Protein AF-A0A0F8XVC7-F1 (afdb_monomer)

Nearest PDB structures (foldseek):
  2g25-assembly1_B  TM=9.847E-01  e=1.129E-49  Escherichia coli
  3lpl-assembly1_B  TM=9.772E-01  e=2.187E-43  Escherichia coli O157:H7
  4qoy-assembly1_B  TM=9.585E-01  e=5.449E-44  Escherichia coli O157:H7 str. TW14359
  4qoy-assembly2_D  TM=9.574E-01  e=3.096E-43  Escherichia coli O157:H7 str. TW14359
  3lq4-assembly1_B  TM=9.776E-01  e=4.707E-42  Escherichia coli O157:H7

Solvent-accessible surface area (backbone atoms only — not comparable to full-atom values): 21707 Å² total; per-residue (Å²): 133,89,49,71,68,54,60,39,52,49,53,61,63,48,20,59,56,35,44,54,73,56,29,47,74,39,76,71,49,29,61,76,48,65,92,51,53,42,68,60,56,53,66,63,74,51,54,54,77,33,69,68,55,46,50,54,51,53,55,52,52,75,70,57,75,100,59,90,78,87,82,88,69,49,69,60,58,47,69,68,38,51,94,75,26,26,41,51,92,65,72,90,79,66,89,69,81,54,66,66,47,51,46,52,32,31,61,73,70,64,49,98,66,54,82,86,50,49,82,70,65,69,87,84,81,75,53,72,68,57,48,48,53,54,50,52,55,29,53,77,69,76,42,82,77,92,76,83,47,86,70,53,69,64,58,65,72,79,60,73,74,79,43,49,82,39,36,37,48,48,63,94,46,59,50,21,38,32,57,41,47,46,53,53,52,52,50,46,52,68,35,91,76,42,17,89,32,47,32,46,31,34,41,55,67,39,66,85,53,60,44,42,73,45,23,67,76,47,20,29,48,27,87,82,38,65,86,68,83,55,95,46,62,91,45,99,63,28,75,40,47,23,65,79,21,47,29,44,72,54,34,96,27,59,63,58,40,48,51,54,39,42,52,34,14,29,20,24,40,80,70,53,47,58,30,44,20,39,38,42,44,58,25,45,58,36,51,79,70,37,36,71,57,54,50,51,28,54,77,63,42,23,26,38,37,42,33,21,30,50,23,38,49,74,64,34,69,87,69,40,90,88,42,33,23,78,54,50,67,65,55,43,69,72,39,93,43,47,50,74,47,79,55,80,39,34,28,49,50,49,51,51,52,47,50,49,48,42,40,36,38,59,71,58,43,67,32,27,37,36,37,43,21,36,72,60,64,42,69,32,66,55,56,64,90,90,115

Foldseek 3Di:
DDDPVNVLVLFLDFLVCCLCVPQVPDPVSNVVCVVPDSNRSRPDAFLLPPPVSVVVQVVVQVVDPDDHDDDDGDHWVCPQLPPVATSHDDDPPPPDDDLVSLVSSCVVVVPPDDSVCSVVVDDDDDDPVVVVVVQVVQVVVPHDPPDWALDAAFFDDDDLVLLVVQQAWPPPWWDWLLRLVLVLLVSQLPDPGRNQQEAEEEAADCVLSVNLQVQVPQNEADCVWDPDQFPCNVPPSTGGYDNRHRYYYNYNCVQVSLVVQLCQQLCCIVVSRHHEYEYEDQLLCPCVVNVVSVLVSLVSLGQYEYENEQEAQPQVPPPDDSRRDDCSVVSQVVRPQEAEDEDGGSSVSSVVVSVSSCVCRVVNHSHYYYYYIGRDIDIHHRNDPPD

Secondary structure (DSSP, 8-state):
---HHHHHHHHHS-HHHHHHHTGGGSHHHHHTTTTS-HHHHHTPPPGGG-HHHHHHHHHHHHH--SS---------TTTT-GGGTTTS---TT-----HHHHHHHHHHHT----TTTGGG-PPPPPPHHHHHHHHHHHHHTTS-SS------PPP-PPPGGGGHHHHS--TT-EE-HHHHHHHHHHHHHH-TTTTTTEEEEESS-TTTTTTHHHHHHH-EE-TT---S--TTTTSTT---EETT--BEE--S-HHHHHHHHHHHHHHHHHTS---EEEEEEEGGGSHHHHHHHHHHHHHTT--SEEEEES-STTTSTTT-TTT--S-HHHHHTTSTTEEEE---SHHHHHHHHHHHHIIIIIS--S-EEEEE-----EEPPPPPTT-

Organism: NCBI:txid412755

InterPro domains:
  IPR029061 Thiamin diphosphate-binding fold [SSF52518] (1-150)
  IPR029061 Thiamin diphosphate-binding fold [SSF52518] (155-382)
  IPR041621 Pyruvate dehydrogenase E1 component, middle domain [PF17831] (155-381)
  IPR051157 Pyruvate Dehydrogenase/Transketolase [PTHR43825] (41-386)

Sequence (387 aa):
ETVDGDYQTFKSKDGAYIREHFFGKYPETAALVEDWSDEKIWNLRRGGHDIRKVYTTFKRATEVKGQPTCLLVKTVKGYGMGTSGEGQNTSHQQKKMDVEQLRAMRDRFKIPVSDEDLPKAPFVTLNNAQKAYLSDRRKELGGAFPARISESPKLEIPALSAFDGQLKSSGDREISTTMAFVRILTTLLRDKKIGKQVVPIVPDESRTFGMEGLFRSVGIYNPLGQNYTPQDADQMMFYKESADGQVLQEGINEAGAMADWIAAATSYSNHGVPMVPFYIYYSMFGFQRIGDLAWAAGDSRARGFMLGGTAGRTTLNGEGLQHEDGHSHILAGTIPNCISYDPTFSYEVAVIVQHGLQRMFVDQEDVYFYLTLMNENYQHPDMPMGA

Radius of gyration: 29.58 Å; Cα contacts (8 Å, |Δi|>4): 598; chains: 1; bounding box: 77×42×86 Å

Mean predicted aligned error: 5.41 Å

pLDDT: mean 94.25, std 6.87, range [59.59, 98.94]

Structure (mmCIF, N/CA/C/O backbone):
data_AF-A0A0F8XVC7-F1
#
_entry.id   AF-A0A0F8XVC7-F1
#
loop_
_atom_site.group_PDB
_atom_site.id
_atom_site.type_symbol
_atom_site.label_atom_id
_atom_site.label_alt_id
_atom_site.label_comp_id
_atom_site.label_asym_id
_atom_site.label_entity_id
_atom_site.label_seq_id
_atom_site.pdbx_PDB_ins_code
_atom_site.Cartn_x
_atom_site.Cartn_y
_atom_site.Cartn_z
_atom_site.occupancy
_atom_site.B_iso_or_equiv
_atom_site.auth_seq_id
_atom_site.auth_comp_id
_atom_site.auth_asym_id
_atom_site.auth_atom_id
_atom_site.pdbx_PDB_model_num
ATOM 1 N N . GLU A 1 1 ? 35.472 -2.693 -15.818 1.00 93.38 1 GLU A N 1
ATOM 2 C CA . GLU A 1 1 ? 35.942 -1.290 -15.796 1.00 93.38 1 GLU A CA 1
ATOM 3 C C . GLU A 1 1 ? 35.100 -0.351 -16.656 1.00 93.38 1 GLU A C 1
ATOM 5 O O . GLU A 1 1 ? 34.945 0.791 -16.262 1.00 93.38 1 GLU A O 1
ATOM 10 N N . THR A 1 2 ? 34.538 -0.798 -17.786 1.00 97.06 2 THR A N 1
ATOM 11 C CA . THR A 1 2 ? 33.593 -0.002 -18.587 1.00 97.06 2 THR A CA 1
ATOM 12 C C . THR A 1 2 ? 32.403 0.449 -17.744 1.00 97.06 2 THR A C 1
ATOM 14 O O . THR A 1 2 ? 31.740 -0.396 -17.134 1.00 97.06 2 THR A O 1
ATOM 17 N N . VAL A 1 3 ? 32.132 1.753 -17.728 1.00 97.81 3 VAL A N 1
ATOM 18 C CA . VAL A 1 3 ? 31.068 2.359 -16.913 1.00 97.81 3 VAL A CA 1
ATOM 19 C C . VAL A 1 3 ? 29.764 2.511 -17.704 1.00 97.81 3 VAL A C 1
ATOM 21 O O . VAL A 1 3 ? 29.729 2.340 -18.924 1.00 97.81 3 VAL A O 1
ATOM 24 N N . ASP A 1 4 ? 28.663 2.838 -17.023 1.00 96.06 4 ASP A N 1
ATOM 25 C CA . ASP A 1 4 ? 27.345 2.973 -17.661 1.00 96.06 4 ASP A CA 1
ATOM 26 C C . ASP A 1 4 ? 27.322 4.034 -18.769 1.00 96.06 4 ASP A C 1
ATOM 28 O O . ASP A 1 4 ? 26.704 3.809 -19.812 1.00 96.06 4 ASP A O 1
ATOM 32 N N . GLY A 1 5 ? 28.035 5.152 -18.581 1.00 95.25 5 GLY A N 1
ATOM 33 C CA . GLY A 1 5 ? 28.172 6.206 -19.592 1.00 95.25 5 GLY A CA 1
ATOM 34 C C . GLY A 1 5 ? 28.762 5.689 -20.906 1.00 95.25 5 GLY A C 1
ATOM 35 O O . GLY A 1 5 ? 28.218 5.965 -21.977 1.00 95.25 5 GLY A O 1
ATOM 36 N N . ASP A 1 6 ? 29.798 4.852 -20.831 1.00 96.62 6 ASP A N 1
ATOM 37 C CA . ASP A 1 6 ? 30.407 4.224 -22.008 1.00 96.62 6 ASP A CA 1
ATOM 38 C C . ASP A 1 6 ? 29.414 3.284 -22.695 1.00 96.62 6 ASP A C 1
ATOM 40 O O . ASP A 1 6 ? 29.219 3.356 -23.906 1.00 96.62 6 ASP A O 1
ATOM 44 N N . TYR A 1 7 ? 28.703 2.449 -21.927 1.00 95.88 7 TYR A N 1
ATOM 45 C CA . TYR A 1 7 ? 27.687 1.548 -22.481 1.00 95.88 7 TYR A CA 1
ATOM 46 C C . TYR A 1 7 ? 26.537 2.281 -23.177 1.00 95.88 7 TYR A C 1
ATOM 48 O O . TYR A 1 7 ? 25.942 1.715 -24.103 1.00 95.88 7 TYR A O 1
ATOM 56 N N . GLN A 1 8 ? 26.186 3.491 -22.733 1.00 93.69 8 GLN A N 1
ATOM 57 C CA . GLN A 1 8 ? 25.221 4.333 -23.442 1.00 93.69 8 GLN A CA 1
ATOM 58 C C . GLN A 1 8 ? 25.824 4.922 -24.718 1.00 93.69 8 GLN A C 1
ATOM 60 O O . GLN A 1 8 ? 25.187 4.853 -25.769 1.00 93.69 8 GLN A O 1
ATOM 65 N N . THR A 1 9 ? 27.069 5.403 -24.671 1.00 93.69 9 THR A N 1
ATOM 66 C CA . THR A 1 9 ? 27.789 5.886 -25.860 1.00 93.69 9 THR A CA 1
ATOM 67 C C . THR A 1 9 ? 27.885 4.798 -26.923 1.00 93.69 9 THR A C 1
ATOM 69 O O . THR A 1 9 ? 27.472 5.018 -28.055 1.00 93.69 9 THR A O 1
ATOM 72 N N . PHE A 1 10 ? 28.296 3.582 -26.561 1.00 94.62 10 PHE A N 1
ATOM 73 C CA . PHE A 1 10 ? 28.364 2.452 -27.489 1.00 94.62 10 PHE A CA 1
ATOM 74 C C . PHE A 1 10 ? 27.040 2.179 -28.190 1.00 94.62 10 PHE A C 1
ATOM 76 O O . PHE A 1 10 ? 27.036 1.807 -29.357 1.00 94.62 10 PHE A O 1
ATOM 83 N N . LYS A 1 11 ? 25.907 2.391 -27.511 1.00 90.75 11 LYS A N 1
ATOM 84 C CA . LYS A 1 11 ? 24.592 2.131 -28.097 1.00 90.75 11 LYS A CA 1
ATOM 85 C C . LYS A 1 11 ? 24.047 3.285 -28.948 1.00 90.75 11 LYS A C 1
ATOM 87 O O . LYS A 1 11 ? 23.068 3.073 -29.657 1.00 90.75 11 LYS A O 1
ATOM 92 N N . SER A 1 12 ? 24.683 4.456 -28.921 1.00 87.81 12 SER A N 1
ATOM 93 C CA . SER A 1 12 ? 24.352 5.603 -29.780 1.00 87.81 12 SER A CA 1
ATOM 94 C C . SER A 1 12 ? 25.289 5.764 -30.988 1.00 87.81 12 SER A C 1
ATOM 96 O O . SER A 1 12 ? 25.130 6.711 -31.758 1.00 87.81 12 SER A O 1
ATOM 98 N N . LYS A 1 13 ? 26.258 4.854 -31.155 1.00 92.31 13 LYS A N 1
ATOM 99 C CA . LYS A 1 13 ? 27.234 4.827 -32.256 1.00 92.31 13 LYS A CA 1
ATOM 100 C C . LYS A 1 13 ? 26.943 3.658 -33.208 1.00 92.31 13 LYS A C 1
ATOM 102 O O . LYS A 1 13 ? 25.788 3.439 -33.563 1.00 92.31 13 LYS A O 1
ATOM 107 N N . ASP A 1 14 ? 27.970 2.923 -33.619 1.00 93.69 14 ASP A N 1
ATOM 108 C CA . ASP A 1 14 ? 27.906 1.802 -34.552 1.00 93.69 14 ASP A CA 1
ATOM 109 C C . ASP A 1 14 ? 28.847 0.657 -34.122 1.00 93.69 14 ASP A C 1
ATOM 111 O O . ASP A 1 14 ? 29.478 0.694 -33.062 1.00 93.69 14 ASP A O 1
ATOM 115 N N . GLY A 1 15 ? 28.911 -0.404 -34.930 1.00 96.44 15 GLY A N 1
ATOM 116 C CA . GLY A 1 15 ? 29.757 -1.565 -34.655 1.00 96.44 15 GLY A CA 1
ATOM 117 C C . GLY A 1 15 ? 31.259 -1.280 -34.705 1.00 96.44 15 GLY A C 1
ATOM 118 O O . GLY A 1 15 ? 31.995 -1.862 -33.909 1.00 96.44 15 GLY A O 1
ATOM 119 N N . ALA A 1 16 ? 31.704 -0.370 -35.577 1.00 97.75 16 ALA A N 1
ATOM 120 C CA . ALA A 1 16 ? 33.109 0.016 -35.698 1.00 97.75 16 ALA A CA 1
ATOM 121 C C . ALA A 1 16 ? 33.583 0.731 -34.425 1.00 97.75 16 ALA A C 1
ATOM 123 O O . ALA A 1 16 ? 34.613 0.383 -33.850 1.00 97.75 16 ALA A O 1
ATOM 124 N N . TYR A 1 17 ? 32.763 1.648 -33.908 1.00 97.69 17 TYR A N 1
ATOM 125 C CA . TYR A 1 17 ? 33.022 2.332 -32.647 1.00 97.69 17 TYR A CA 1
ATOM 126 C C . TYR A 1 17 ? 33.106 1.347 -31.470 1.00 97.69 17 TYR A C 1
ATOM 128 O O . TYR A 1 17 ? 33.968 1.478 -30.603 1.00 97.69 17 TYR A O 1
ATOM 136 N N . ILE A 1 18 ? 32.238 0.327 -31.433 1.00 97.81 18 ILE A N 1
ATOM 137 C CA . ILE A 1 18 ? 32.303 -0.734 -30.413 1.00 97.81 18 ILE A CA 1
ATOM 138 C C . ILE A 1 18 ? 33.577 -1.570 -30.576 1.00 97.81 18 ILE A C 1
ATOM 140 O O . ILE A 1 18 ? 34.227 -1.896 -29.581 1.00 97.81 18 ILE A O 1
ATOM 144 N N . ARG A 1 19 ? 33.959 -1.922 -31.807 1.00 98.31 19 ARG A N 1
ATOM 145 C CA . ARG A 1 19 ? 35.206 -2.650 -32.065 1.00 98.31 19 ARG A CA 1
ATOM 146 C C . ARG A 1 19 ? 36.398 -1.895 -31.494 1.00 98.31 19 ARG A C 1
ATOM 148 O O . ARG A 1 19 ? 37.163 -2.491 -30.751 1.00 98.31 19 ARG A O 1
ATOM 155 N N . GLU A 1 20 ? 36.533 -0.612 -31.805 1.00 98.06 20 GLU A N 1
ATOM 156 C CA . GLU A 1 20 ? 37.682 0.195 -31.394 1.00 98.06 20 GLU A CA 1
ATOM 157 C C . GLU A 1 20 ? 37.674 0.496 -29.889 1.00 98.06 20 GLU A C 1
ATOM 159 O O . GLU A 1 20 ? 38.653 0.239 -29.192 1.00 98.06 20 GLU A O 1
ATOM 164 N N . HIS A 1 21 ? 36.556 0.996 -29.360 1.00 98.00 21 HIS A N 1
ATOM 165 C CA . HIS A 1 21 ? 36.515 1.576 -28.014 1.00 98.00 21 HIS A CA 1
ATOM 166 C C . HIS A 1 21 ? 36.036 0.616 -26.916 1.00 98.00 21 HIS A C 1
ATOM 168 O O . HIS A 1 21 ? 36.138 0.949 -25.734 1.00 98.00 21 HIS A O 1
ATOM 174 N N . PHE A 1 22 ? 35.522 -0.566 -27.274 1.00 98.25 22 PHE A N 1
ATOM 175 C CA . PHE A 1 22 ? 35.192 -1.621 -26.312 1.00 98.25 22 PHE A CA 1
ATOM 176 C C . PHE A 1 22 ? 36.133 -2.819 -26.448 1.00 98.25 22 PHE A C 1
ATOM 178 O O . PHE A 1 22 ? 36.896 -3.096 -25.525 1.00 98.25 22 PHE A O 1
ATOM 185 N N . PHE A 1 23 ? 36.118 -3.509 -27.593 1.00 98.38 23 PHE A N 1
ATOM 186 C CA . PHE A 1 23 ? 36.965 -4.692 -27.799 1.00 98.38 23 PHE A CA 1
ATOM 187 C C . PHE A 1 23 ? 38.442 -4.329 -27.993 1.00 98.38 23 PHE A C 1
ATOM 189 O O . PHE A 1 23 ? 39.309 -5.043 -27.504 1.00 98.38 23 PHE A O 1
ATOM 196 N N . GLY A 1 24 ? 38.735 -3.196 -28.629 1.00 98.00 24 GLY A N 1
ATOM 197 C CA . GLY A 1 24 ? 40.086 -2.705 -28.906 1.00 98.00 24 GLY A CA 1
ATOM 198 C C . GLY A 1 24 ? 40.848 -2.207 -27.680 1.00 98.00 24 GLY A C 1
ATOM 199 O O . GLY A 1 24 ? 42.024 -1.872 -27.788 1.00 98.00 24 GLY A O 1
ATOM 200 N N . LYS A 1 25 ? 40.214 -2.187 -26.501 1.00 97.56 25 LYS A N 1
ATOM 201 C CA . LYS A 1 25 ? 40.862 -1.771 -25.255 1.00 97.56 25 LYS A CA 1
ATOM 202 C C . LYS A 1 25 ? 41.981 -2.722 -24.815 1.00 97.56 25 LYS A C 1
ATOM 204 O O . LYS A 1 25 ? 42.940 -2.272 -24.193 1.00 97.56 25 LYS A O 1
ATOM 209 N N . TYR A 1 26 ? 41.863 -4.005 -25.157 1.00 98.19 26 TYR A N 1
ATOM 210 C CA . TYR A 1 26 ? 42.865 -5.030 -24.870 1.00 98.19 26 TYR A CA 1
ATOM 211 C C . TYR A 1 26 ? 43.139 -5.883 -26.116 1.00 98.19 26 TYR A C 1
ATOM 213 O O . TYR A 1 26 ? 42.184 -6.220 -26.826 1.00 98.19 26 TYR A O 1
ATOM 221 N N . PRO A 1 27 ? 44.401 -6.278 -26.385 1.00 98.25 27 PRO A N 1
ATOM 222 C CA . PRO A 1 27 ? 44.738 -7.134 -27.524 1.00 98.25 27 PRO A CA 1
ATOM 223 C C . PRO A 1 27 ? 43.931 -8.439 -27.563 1.00 98.25 27 PRO A C 1
ATOM 225 O O . PRO A 1 27 ? 43.485 -8.868 -28.624 1.00 98.25 27 PRO A O 1
ATOM 228 N N . GLU A 1 28 ? 43.687 -9.045 -26.402 1.00 98.31 28 GLU A N 1
ATOM 229 C CA . GLU A 1 28 ? 42.955 -10.302 -26.266 1.00 98.31 28 GLU A CA 1
ATOM 230 C C . GLU A 1 28 ? 41.484 -10.138 -26.655 1.00 98.31 28 GLU A C 1
ATOM 232 O O . GLU A 1 28 ? 40.936 -10.975 -27.369 1.00 98.31 28 GLU A O 1
ATOM 237 N N . THR A 1 29 ? 40.832 -9.052 -26.225 1.00 98.25 29 THR A N 1
ATOM 238 C CA . THR A 1 29 ? 39.430 -8.790 -26.582 1.00 98.25 29 THR A CA 1
ATOM 239 C C . THR A 1 29 ? 39.274 -8.314 -28.020 1.00 98.25 29 THR A C 1
ATOM 241 O O . THR A 1 29 ? 38.243 -8.596 -28.625 1.00 98.25 29 THR A O 1
ATOM 244 N N . ALA A 1 30 ? 40.286 -7.654 -28.588 1.00 98.19 30 ALA A N 1
ATOM 245 C CA . ALA A 1 30 ? 40.311 -7.303 -30.003 1.00 98.19 30 ALA A CA 1
ATOM 246 C C . ALA A 1 30 ? 40.367 -8.566 -30.877 1.00 98.19 30 ALA A C 1
ATOM 248 O O . ALA A 1 30 ? 39.580 -8.695 -31.816 1.00 98.19 30 ALA A O 1
ATOM 249 N N . ALA A 1 31 ? 41.216 -9.533 -30.505 1.00 98.31 31 ALA A N 1
ATOM 250 C CA . ALA A 1 31 ? 41.340 -10.819 -31.192 1.00 98.31 31 ALA A CA 1
ATOM 251 C C . ALA A 1 31 ? 40.034 -11.640 -31.178 1.00 98.31 31 ALA A C 1
ATOM 253 O O . ALA A 1 31 ? 39.743 -12.345 -32.139 1.00 98.31 31 ALA A O 1
ATOM 254 N N . LEU A 1 32 ? 39.195 -11.517 -30.136 1.00 98.19 32 LEU A N 1
ATOM 255 C CA . LEU A 1 32 ? 37.903 -12.226 -30.053 1.00 98.19 32 LEU A CA 1
ATOM 256 C C . LEU A 1 32 ? 36.902 -11.853 -31.159 1.00 98.19 32 LEU A C 1
ATOM 258 O O . LEU A 1 32 ? 35.963 -12.612 -31.404 1.00 98.19 32 LEU A O 1
ATOM 262 N N . VAL A 1 33 ? 37.045 -10.671 -31.763 1.00 97.69 33 VAL A N 1
ATOM 263 C CA . VAL A 1 33 ? 36.127 -10.153 -32.790 1.00 97.69 33 VAL A CA 1
ATOM 264 C C . VAL A 1 33 ? 36.842 -9.795 -34.092 1.00 97.69 33 VAL A C 1
ATOM 266 O O . VAL A 1 33 ? 36.241 -9.155 -34.956 1.00 97.69 33 VAL A O 1
ATOM 269 N N . GLU A 1 34 ? 38.109 -10.182 -34.250 1.00 97.06 34 GLU A N 1
ATOM 270 C CA . GLU A 1 34 ? 38.938 -9.851 -35.417 1.00 97.06 34 GLU A CA 1
ATOM 271 C C . GLU A 1 34 ? 38.288 -10.313 -36.730 1.00 97.06 34 GLU A C 1
ATOM 273 O O . GLU A 1 34 ? 38.226 -9.557 -37.697 1.00 97.06 34 GLU A O 1
ATOM 278 N N . ASP A 1 35 ? 37.702 -11.510 -36.730 1.00 97.25 35 ASP A N 1
ATOM 279 C CA . ASP A 1 35 ? 37.016 -12.128 -37.866 1.00 97.25 35 ASP A CA 1
ATOM 280 C C . ASP A 1 35 ? 35.522 -11.755 -37.970 1.00 97.25 35 ASP A C 1
ATOM 282 O O . ASP A 1 35 ? 34.796 -12.252 -38.836 1.00 97.25 35 ASP A O 1
ATOM 286 N N . TRP A 1 36 ? 35.013 -10.896 -37.082 1.00 98.12 36 TRP A N 1
ATOM 287 C CA . TRP A 1 36 ? 33.615 -10.463 -37.106 1.00 98.12 36 TRP A CA 1
ATOM 288 C C . TRP A 1 36 ? 33.458 -9.223 -37.977 1.00 98.12 36 TRP A C 1
ATOM 290 O O . TRP A 1 36 ? 34.331 -8.365 -38.001 1.00 98.12 36 TRP A O 1
ATOM 300 N N . SER A 1 37 ? 32.312 -9.061 -38.639 1.00 98.19 37 SER A N 1
ATOM 301 C CA . SER A 1 37 ? 31.943 -7.776 -39.240 1.00 98.19 37 SER A CA 1
ATOM 302 C C . SER A 1 37 ? 31.451 -6.790 -38.176 1.00 98.19 37 SER A C 1
ATOM 304 O O . SER A 1 37 ? 30.932 -7.194 -37.131 1.00 98.19 37 SER A O 1
ATOM 306 N N . ASP A 1 38 ? 31.539 -5.490 -38.457 1.00 97.88 38 ASP A N 1
ATOM 307 C CA . ASP A 1 38 ? 30.995 -4.457 -37.563 1.00 97.88 38 ASP A CA 1
ATOM 308 C C . ASP A 1 38 ? 29.481 -4.605 -37.380 1.00 97.88 38 ASP A C 1
ATOM 310 O O . ASP A 1 38 ? 28.962 -4.409 -36.284 1.00 97.88 38 ASP A O 1
ATOM 314 N N . GLU A 1 39 ? 28.762 -5.054 -38.411 1.00 96.44 39 GLU A N 1
ATOM 315 C CA . GLU A 1 39 ? 27.339 -5.383 -38.305 1.00 96.44 39 GLU A CA 1
ATOM 316 C C . GLU A 1 39 ? 27.087 -6.513 -37.292 1.00 96.44 39 GLU A C 1
ATOM 318 O O . GLU A 1 39 ? 26.156 -6.447 -36.484 1.00 96.44 39 GLU A O 1
ATOM 323 N N . LYS A 1 40 ? 27.931 -7.553 -37.287 1.00 97.31 40 LYS A N 1
ATOM 324 C CA . LYS A 1 40 ? 27.829 -8.655 -36.324 1.00 97.31 40 LYS A CA 1
ATOM 325 C C . LYS A 1 40 ? 28.104 -8.170 -34.898 1.00 97.31 40 LYS A C 1
ATOM 327 O O . LYS A 1 40 ? 27.376 -8.562 -33.986 1.00 97.31 40 LYS A O 1
ATOM 332 N N . ILE A 1 41 ? 29.090 -7.289 -34.711 1.00 97.38 41 ILE A N 1
ATOM 333 C CA . ILE A 1 41 ? 29.379 -6.644 -33.419 1.00 97.38 41 ILE A CA 1
ATOM 334 C C . ILE A 1 41 ? 28.196 -5.779 -32.964 1.00 97.38 41 ILE A C 1
ATOM 336 O O . ILE A 1 41 ? 27.741 -5.905 -31.828 1.00 97.38 41 ILE A O 1
ATOM 340 N N . TRP A 1 42 ? 27.645 -4.947 -33.850 1.00 94.56 42 TRP A N 1
ATOM 341 C CA . TRP A 1 42 ? 26.493 -4.087 -33.560 1.00 94.56 42 TRP A CA 1
ATOM 342 C C . TRP A 1 42 ? 25.246 -4.879 -33.140 1.00 94.56 42 TRP A C 1
ATOM 344 O O . TRP A 1 42 ? 24.454 -4.432 -32.305 1.00 94.56 42 TRP A O 1
ATOM 354 N N . ASN A 1 43 ? 25.083 -6.084 -33.689 1.00 92.88 43 ASN A N 1
ATOM 355 C CA . ASN A 1 43 ? 23.969 -6.977 -33.392 1.00 92.88 43 ASN A CA 1
ATOM 356 C C . ASN A 1 43 ? 24.098 -7.737 -32.058 1.00 92.88 43 ASN A C 1
ATOM 358 O O . ASN A 1 43 ? 23.162 -8.458 -31.688 1.00 92.88 43 ASN A O 1
ATOM 362 N N . LEU A 1 44 ? 25.194 -7.568 -31.304 1.00 95.25 44 LEU A N 1
ATOM 363 C CA . LEU A 1 44 ? 25.306 -8.078 -29.936 1.00 95.25 44 LEU A CA 1
ATOM 364 C C . LEU A 1 44 ? 24.206 -7.480 -29.045 1.00 95.25 44 LEU A C 1
ATOM 366 O O . LEU A 1 44 ? 24.019 -6.266 -28.947 1.00 95.25 44 LEU A O 1
ATOM 370 N N . ARG A 1 45 ? 23.450 -8.351 -28.370 1.00 91.44 45 ARG A N 1
ATOM 371 C CA . ARG A 1 45 ? 22.265 -7.956 -27.594 1.00 91.44 45 ARG A CA 1
ATOM 372 C C . ARG A 1 45 ? 22.565 -7.882 -26.104 1.00 91.44 45 ARG A C 1
ATOM 374 O O . ARG A 1 45 ? 23.308 -8.692 -25.557 1.00 91.44 45 ARG A O 1
ATOM 381 N N . ARG A 1 46 ? 21.903 -6.943 -25.422 1.00 95.75 46 ARG A N 1
ATOM 382 C CA . ARG A 1 46 ? 21.804 -6.949 -23.956 1.00 95.75 46 ARG A CA 1
ATOM 383 C C . ARG A 1 46 ? 20.835 -8.060 -23.526 1.00 95.75 46 ARG A C 1
ATOM 385 O O . ARG A 1 46 ? 19.859 -8.328 -24.224 1.00 95.75 46 ARG A O 1
ATOM 392 N N . GLY A 1 47 ? 21.089 -8.684 -22.374 1.00 96.62 47 GLY A N 1
ATOM 393 C CA . GLY A 1 47 ? 20.360 -9.880 -21.928 1.00 96.62 47 GLY A CA 1
ATOM 394 C C . GLY A 1 47 ? 18.845 -9.704 -21.786 1.00 96.62 47 GLY A C 1
ATOM 395 O O . GLY A 1 47 ? 18.109 -10.652 -22.030 1.00 96.62 47 GLY A O 1
ATOM 396 N N . GLY A 1 48 ? 18.359 -8.497 -21.475 1.00 96.62 48 GLY A N 1
ATOM 397 C CA . GLY A 1 48 ? 16.922 -8.212 -21.395 1.00 96.62 48 GLY A CA 1
ATOM 398 C C . GLY A 1 48 ? 16.173 -8.293 -22.729 1.00 96.62 48 GLY A C 1
ATOM 399 O O . GLY A 1 48 ? 14.950 -8.354 -22.729 1.00 96.62 48 GLY A O 1
ATOM 400 N N . HIS A 1 49 ? 16.897 -8.336 -23.851 1.00 95.38 49 HIS A N 1
ATOM 401 C CA . HIS A 1 49 ? 16.344 -8.499 -25.202 1.00 95.38 49 HIS A CA 1
ATOM 402 C C . HIS A 1 49 ? 16.548 -9.915 -25.761 1.00 95.38 49 HIS A C 1
ATOM 404 O O . HIS A 1 49 ? 16.321 -10.164 -26.946 1.00 95.38 49 HIS A O 1
ATOM 410 N N . ASP A 1 50 ? 17.000 -10.847 -24.920 1.00 96.12 50 ASP A N 1
ATOM 411 C CA . ASP A 1 50 ? 17.087 -12.270 -25.228 1.00 96.12 50 ASP A CA 1
ATOM 412 C C . ASP A 1 50 ? 16.030 -13.030 -24.416 1.00 96.12 50 ASP A C 1
ATOM 414 O O . 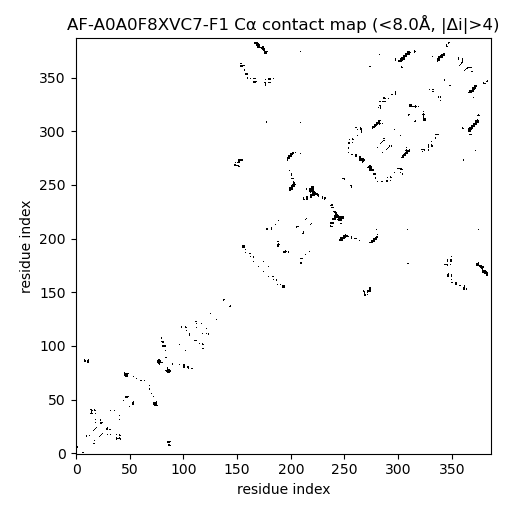ASP A 1 50 ? 16.137 -13.191 -23.198 1.00 96.12 50 ASP A O 1
ATOM 418 N N . ILE A 1 51 ? 15.011 -13.534 -25.115 1.00 95.19 51 ILE A N 1
ATOM 419 C CA . ILE A 1 51 ? 13.867 -14.237 -24.518 1.00 95.19 51 ILE A CA 1
ATOM 420 C C . ILE A 1 51 ? 14.318 -15.461 -23.709 1.00 95.19 51 ILE A C 1
ATOM 422 O O . ILE A 1 51 ? 13.727 -15.753 -22.672 1.00 95.19 51 ILE A O 1
ATOM 426 N N . ARG A 1 52 ? 15.383 -16.161 -24.129 1.00 97.25 52 ARG A N 1
ATOM 427 C CA . ARG A 1 52 ? 15.894 -17.330 -23.397 1.00 97.25 52 ARG A CA 1
ATOM 428 C C . ARG A 1 52 ? 16.518 -16.902 -22.077 1.00 97.25 52 ARG A C 1
ATOM 430 O O . ARG A 1 52 ? 16.278 -17.543 -21.059 1.00 97.25 52 ARG A O 1
ATOM 437 N N . LYS A 1 53 ? 17.285 -15.807 -22.072 1.00 97.56 53 LYS A N 1
ATOM 438 C CA . LYS A 1 53 ? 17.876 -15.257 -20.841 1.00 97.56 53 LYS A CA 1
ATOM 439 C C . LYS A 1 53 ? 16.789 -14.785 -19.880 1.00 97.56 53 LYS A C 1
ATOM 441 O O . LYS A 1 53 ? 16.840 -15.143 -18.706 1.00 97.56 53 LYS A O 1
ATOM 446 N N . VAL A 1 54 ? 15.792 -14.052 -20.379 1.00 96.88 54 VAL A N 1
ATOM 447 C CA . VAL A 1 54 ? 14.636 -13.601 -19.588 1.00 96.88 54 VAL A CA 1
ATOM 448 C C . VAL A 1 54 ? 13.884 -14.795 -18.993 1.00 96.88 54 VAL A C 1
ATOM 450 O O . VAL A 1 54 ? 13.753 -14.872 -17.774 1.00 96.88 54 VAL A O 1
ATOM 453 N N . TYR A 1 55 ? 13.478 -15.775 -19.806 1.00 97.06 55 TYR A N 1
ATOM 454 C CA . TYR A 1 55 ? 12.764 -16.965 -19.329 1.00 97.06 55 TYR A CA 1
ATOM 455 C C . TYR A 1 55 ? 13.541 -17.727 -18.251 1.00 97.06 55 TYR A C 1
ATOM 457 O O . TYR A 1 55 ? 13.003 -17.973 -17.174 1.00 97.06 55 TYR A O 1
ATOM 465 N N . THR A 1 56 ? 14.815 -18.055 -18.499 1.00 97.19 56 THR A N 1
ATOM 466 C CA . THR A 1 56 ? 15.650 -18.784 -17.529 1.00 97.19 56 THR A CA 1
ATOM 467 C C . THR A 1 56 ? 15.767 -18.029 -16.206 1.00 97.19 56 THR A C 1
ATOM 469 O O . THR A 1 56 ? 15.779 -18.639 -15.138 1.00 97.19 56 THR A O 1
ATOM 472 N N . THR A 1 57 ? 15.814 -16.698 -16.268 1.00 97.00 57 THR A N 1
ATOM 473 C CA . THR A 1 57 ? 15.920 -15.837 -15.088 1.00 97.00 57 THR A CA 1
ATOM 474 C C . THR A 1 57 ? 14.627 -15.859 -14.267 1.00 97.00 57 THR A C 1
ATOM 476 O O . THR A 1 57 ? 14.679 -16.097 -13.061 1.00 97.00 57 THR A O 1
ATOM 479 N N . PHE A 1 58 ? 13.464 -15.698 -14.909 1.00 97.25 58 PHE A N 1
ATOM 480 C CA . PHE A 1 58 ? 12.162 -15.797 -14.236 1.00 97.25 58 PHE A CA 1
ATOM 481 C C . PHE A 1 58 ? 11.897 -17.206 -13.693 1.00 97.25 58 PHE A C 1
ATOM 483 O O . PHE A 1 58 ? 11.451 -17.349 -12.558 1.00 97.25 58 PHE A O 1
ATOM 490 N N . LYS A 1 59 ? 12.237 -18.254 -14.452 1.00 97.19 59 LYS A N 1
ATOM 491 C CA . LYS A 1 59 ? 12.099 -19.646 -14.005 1.00 97.19 59 LYS A CA 1
ATOM 492 C C . LYS A 1 59 ? 12.898 -19.898 -12.728 1.00 97.19 59 LYS A C 1
ATOM 494 O O . LYS A 1 59 ? 12.326 -20.361 -11.744 1.00 97.19 59 LYS A O 1
ATOM 499 N N . ARG A 1 60 ? 14.172 -19.491 -12.699 1.00 96.69 60 ARG A N 1
ATOM 500 C CA . ARG A 1 60 ? 15.003 -19.582 -11.493 1.00 96.69 60 ARG A CA 1
ATOM 501 C C . ARG A 1 60 ? 14.392 -18.812 -10.322 1.00 96.69 60 ARG A C 1
ATOM 503 O O . ARG A 1 60 ? 14.356 -19.342 -9.219 1.00 96.69 60 ARG A O 1
ATOM 510 N N . ALA A 1 61 ? 13.883 -17.599 -10.550 1.00 97.31 61 ALA A N 1
ATOM 511 C CA . ALA A 1 61 ? 13.259 -16.797 -9.496 1.00 97.31 61 ALA A CA 1
ATOM 512 C C . ALA A 1 61 ? 12.059 -17.508 -8.844 1.00 97.31 61 ALA A C 1
ATOM 514 O O . ALA A 1 61 ? 11.906 -17.448 -7.630 1.00 97.31 61 ALA A O 1
ATOM 515 N N . THR A 1 62 ? 11.251 -18.244 -9.619 1.00 96.44 62 THR A N 1
ATOM 516 C CA . THR A 1 62 ? 10.110 -19.015 -9.075 1.00 96.44 62 THR A CA 1
ATOM 517 C C . THR A 1 62 ? 10.513 -20.244 -8.248 1.00 96.44 62 THR A C 1
ATOM 519 O O . THR A 1 62 ? 9.700 -20.783 -7.494 1.00 96.44 62 THR A O 1
ATOM 522 N N . GLU A 1 63 ? 11.758 -20.701 -8.381 1.00 97.06 63 GLU A N 1
ATOM 523 C CA . GLU A 1 63 ? 12.282 -21.900 -7.716 1.00 97.06 63 GLU A CA 1
ATOM 524 C C . GLU A 1 63 ? 13.035 -21.578 -6.420 1.00 97.06 63 GLU A C 1
ATOM 526 O O . GLU A 1 63 ? 13.162 -22.448 -5.558 1.00 97.06 63 GLU A O 1
ATOM 531 N N . VAL A 1 64 ? 13.495 -20.335 -6.247 1.00 97.75 64 VAL A N 1
ATOM 532 C CA . VAL A 1 64 ? 14.142 -19.873 -5.012 1.00 97.75 64 VAL A CA 1
ATOM 533 C C . VAL A 1 64 ? 13.139 -19.897 -3.852 1.00 97.75 64 VAL A C 1
ATOM 535 O O . VAL A 1 64 ? 11.993 -19.469 -3.985 1.00 97.75 64 VAL A O 1
ATOM 538 N N . LYS A 1 65 ? 13.576 -20.412 -2.697 1.00 96.25 65 LYS A N 1
ATOM 539 C CA . LYS A 1 65 ? 12.804 -20.478 -1.446 1.00 96.25 65 LYS A CA 1
ATOM 540 C C . LYS A 1 65 ? 13.559 -19.772 -0.322 1.00 96.25 65 LYS A C 1
ATOM 542 O O . LYS A 1 65 ? 14.784 -19.700 -0.357 1.00 96.25 65 LYS A O 1
ATOM 547 N N . GLY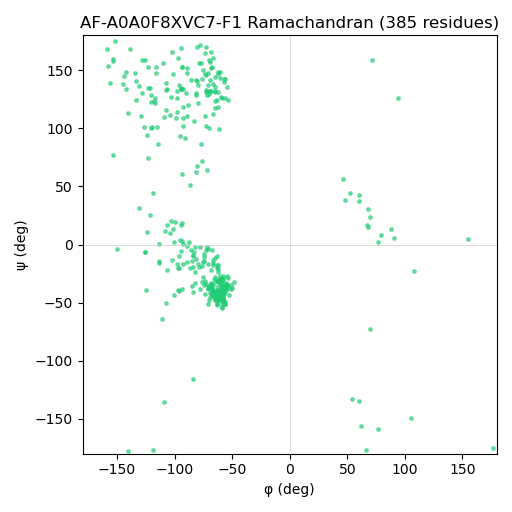 A 1 66 ? 12.820 -19.265 0.664 1.00 94.81 66 GLY A N 1
ATOM 548 C CA . GLY A 1 66 ? 13.376 -18.654 1.878 1.00 94.81 66 GLY A CA 1
ATOM 549 C C . GLY A 1 66 ? 13.929 -17.234 1.720 1.00 94.81 66 GLY A C 1
ATOM 550 O O . GLY A 1 66 ? 14.435 -16.690 2.691 1.00 94.81 66 GLY A O 1
ATOM 551 N N . GLN A 1 67 ? 13.845 -16.628 0.531 1.00 95.50 67 GLN A N 1
ATOM 552 C CA . GLN A 1 67 ? 14.299 -15.254 0.290 1.00 95.50 67 GLN A CA 1
ATOM 553 C C . GLN A 1 67 ? 13.625 -14.633 -0.947 1.00 95.50 67 GLN A C 1
ATOM 555 O O . GLN A 1 67 ? 13.264 -15.369 -1.875 1.00 95.50 67 GLN A O 1
ATOM 560 N N . PRO A 1 68 ? 13.488 -13.296 -1.006 1.00 95.94 68 PRO A N 1
ATOM 561 C CA . PRO A 1 68 ? 13.080 -12.600 -2.222 1.00 95.94 68 PRO A CA 1
ATOM 562 C C . PRO A 1 68 ? 14.174 -12.663 -3.301 1.00 95.94 68 PRO A C 1
ATOM 564 O O . PRO A 1 68 ? 15.357 -12.837 -3.014 1.00 95.94 68 PRO A O 1
ATOM 567 N N . THR A 1 69 ? 13.783 -12.497 -4.567 1.00 96.88 69 THR A N 1
ATOM 568 C CA . THR A 1 69 ? 14.710 -12.466 -5.711 1.00 96.88 69 THR A CA 1
ATOM 569 C C . THR A 1 69 ? 14.601 -11.130 -6.447 1.00 96.88 69 THR A C 1
ATOM 571 O O . THR A 1 69 ? 13.531 -10.784 -6.937 1.00 96.88 69 THR A O 1
ATOM 574 N N . CYS A 1 70 ? 15.716 -10.403 -6.574 1.00 97.06 70 CYS A N 1
ATOM 575 C CA . CYS A 1 70 ? 15.806 -9.181 -7.380 1.00 97.06 70 CYS A CA 1
ATOM 576 C C . CYS A 1 70 ? 16.409 -9.487 -8.761 1.00 97.06 70 CYS A C 1
ATOM 578 O O . CYS A 1 70 ? 17.493 -10.066 -8.857 1.00 97.06 70 CYS A O 1
ATOM 580 N N . LEU A 1 71 ? 15.711 -9.107 -9.838 1.00 96.69 71 LEU A N 1
ATOM 581 C CA . LEU A 1 71 ? 16.139 -9.351 -11.218 1.00 96.69 71 LEU A CA 1
ATOM 582 C C . LEU A 1 71 ? 16.688 -8.076 -11.866 1.00 96.69 71 LEU A C 1
ATOM 584 O O . LEU A 1 71 ? 15.938 -7.157 -12.186 1.00 96.69 71 LEU A O 1
ATOM 588 N N . LEU A 1 72 ? 17.996 -8.047 -12.133 1.00 96.56 72 LEU A N 1
ATOM 589 C CA . LEU A 1 72 ? 18.656 -6.930 -12.815 1.00 96.56 72 LEU A CA 1
ATOM 590 C C . LEU A 1 72 ? 18.673 -7.153 -14.333 1.00 96.56 72 LEU A C 1
ATOM 592 O O . LEU A 1 72 ? 19.578 -7.778 -14.893 1.00 96.56 72 LEU A O 1
ATOM 596 N N . VAL A 1 73 ? 17.644 -6.651 -15.016 1.00 95.56 73 VAL A N 1
ATOM 597 C CA . VAL A 1 73 ? 17.445 -6.868 -16.456 1.00 95.56 73 VAL A CA 1
ATOM 598 C C . VAL A 1 73 ? 18.073 -5.732 -17.271 1.00 95.56 73 VAL A C 1
ATOM 600 O O . VAL A 1 73 ? 17.504 -4.653 -17.416 1.00 95.56 73 VAL A O 1
ATOM 603 N N . LYS A 1 74 ? 19.253 -5.976 -17.857 1.00 96.38 74 LYS A N 1
ATOM 604 C CA . LYS A 1 74 ? 19.949 -4.992 -18.708 1.00 96.38 74 LYS A CA 1
ATOM 605 C C . LYS A 1 74 ? 19.252 -4.860 -20.073 1.00 96.38 74 LYS A C 1
ATOM 607 O O . LYS A 1 74 ? 19.333 -5.773 -20.897 1.00 96.38 74 LYS A O 1
ATOM 612 N N . THR A 1 75 ? 18.613 -3.719 -20.333 1.00 95.50 75 THR A N 1
ATOM 613 C CA . THR A 1 75 ? 17.876 -3.405 -21.580 1.00 95.50 75 THR A CA 1
ATOM 614 C C . THR A 1 75 ? 18.474 -2.196 -22.308 1.00 95.50 75 THR A C 1
ATOM 616 O O . THR A 1 75 ? 19.506 -1.670 -21.900 1.00 95.50 75 THR A O 1
ATOM 619 N N . VAL A 1 76 ? 17.860 -1.766 -23.413 1.00 92.62 76 VAL A N 1
ATOM 620 C CA . VAL A 1 76 ? 18.164 -0.516 -24.134 1.00 92.62 76 VAL A CA 1
ATOM 621 C C . VAL A 1 76 ? 16.921 0.366 -24.063 1.00 92.62 76 VAL A C 1
ATOM 623 O O . VAL A 1 76 ? 15.846 -0.087 -24.459 1.00 92.62 76 VAL A O 1
ATOM 626 N N . LYS A 1 77 ? 17.054 1.609 -23.585 1.00 90.50 77 LYS A N 1
ATOM 627 C CA . LYS A 1 77 ? 15.957 2.588 -23.603 1.00 90.50 77 LYS A CA 1
ATOM 628 C C . LYS A 1 77 ? 15.605 2.930 -25.054 1.00 90.50 77 LYS A C 1
ATOM 630 O O . LYS A 1 77 ? 16.505 3.193 -25.846 1.00 90.50 77 LYS A O 1
ATOM 635 N N . GLY A 1 78 ? 14.316 2.890 -25.395 1.00 87.75 78 GLY A N 1
ATOM 636 C CA . GLY A 1 78 ? 13.847 3.116 -26.767 1.00 87.75 78 GLY A CA 1
ATOM 637 C C . GLY A 1 78 ? 14.254 2.013 -27.752 1.00 87.75 78 GLY A C 1
ATOM 638 O O . GLY A 1 78 ? 14.501 2.298 -28.917 1.00 87.75 78 GLY A 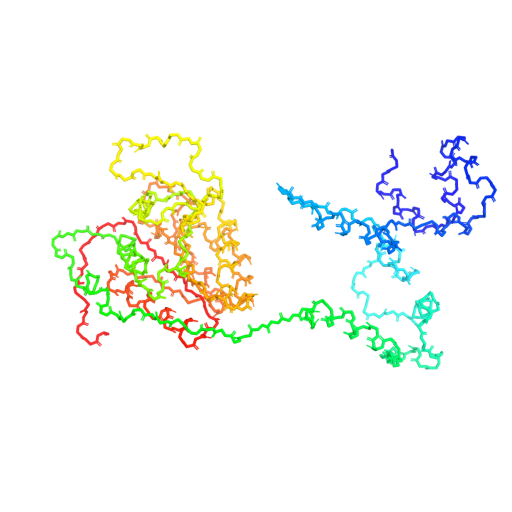O 1
ATOM 639 N N . TYR A 1 79 ? 14.399 0.761 -27.300 1.00 88.75 79 TYR A N 1
ATOM 640 C CA . TYR A 1 79 ? 14.828 -0.345 -28.162 1.00 88.75 79 TYR A CA 1
ATOM 641 C C . TYR A 1 79 ? 13.967 -0.477 -29.426 1.00 88.75 79 TYR A C 1
ATOM 643 O O . TYR A 1 79 ? 12.755 -0.659 -29.351 1.00 88.75 79 TYR A O 1
ATOM 651 N N . GLY A 1 80 ? 14.619 -0.438 -30.585 1.00 84.50 80 GLY A N 1
ATOM 652 C CA . GLY A 1 80 ? 13.988 -0.528 -31.893 1.00 84.50 80 GLY A CA 1
ATOM 653 C C . GLY A 1 80 ? 13.334 0.748 -32.401 1.00 84.50 80 GLY A C 1
ATOM 654 O O . GLY A 1 80 ? 12.704 0.700 -33.452 1.00 84.50 80 GLY A O 1
ATOM 655 N N . MET A 1 81 ? 13.521 1.872 -31.706 1.00 84.94 81 MET A N 1
ATOM 656 C CA . MET A 1 81 ? 13.098 3.193 -32.176 1.00 84.94 81 MET A CA 1
ATOM 657 C C . MET A 1 81 ? 14.144 3.869 -33.078 1.00 84.94 81 MET A C 1
ATOM 659 O O . MET A 1 81 ? 13.886 4.950 -33.603 1.00 84.94 81 MET A O 1
ATOM 663 N N . GLY A 1 82 ? 15.329 3.271 -33.262 1.00 81.88 82 GLY A N 1
ATOM 664 C CA . GLY A 1 82 ? 16.391 3.837 -34.096 1.00 81.88 82 GLY A CA 1
ATOM 665 C C . GLY A 1 82 ? 16.748 5.273 -33.696 1.00 81.88 82 GLY A C 1
ATOM 666 O O . GLY A 1 82 ? 16.886 5.587 -32.511 1.00 81.88 82 GLY A O 1
ATOM 667 N N . THR A 1 83 ? 16.848 6.164 -34.683 1.00 78.38 83 THR A N 1
ATOM 668 C CA . THR A 1 83 ? 17.176 7.588 -34.488 1.00 78.38 83 THR A CA 1
ATOM 669 C C . THR A 1 83 ? 16.123 8.372 -33.701 1.00 78.38 83 THR A C 1
ATOM 671 O O . THR A 1 83 ? 16.410 9.478 -33.261 1.00 78.38 83 THR A O 1
ATOM 674 N N . SER A 1 84 ? 14.931 7.810 -33.468 1.00 72.75 84 SER A N 1
ATOM 675 C CA . SER A 1 84 ? 13.883 8.450 -32.663 1.00 72.75 84 SER A CA 1
ATOM 676 C C . SER A 1 84 ? 14.163 8.417 -31.153 1.00 72.75 84 SER A C 1
ATOM 678 O O . SER A 1 84 ? 13.434 9.055 -30.391 1.00 72.75 84 SER A O 1
ATOM 680 N N . GLY A 1 85 ? 15.167 7.663 -30.688 1.00 77.38 85 GLY A N 1
ATOM 681 C CA . GLY A 1 85 ? 15.506 7.624 -29.261 1.00 77.38 85 GLY A CA 1
ATOM 682 C C . GLY A 1 85 ? 16.205 6.361 -28.754 1.00 77.38 85 GLY A C 1
ATOM 683 O O . GLY A 1 85 ? 16.402 6.240 -27.543 1.00 77.38 85 GLY A O 1
ATOM 684 N N . GLU A 1 86 ? 16.564 5.400 -29.616 1.00 81.88 86 GLU A N 1
ATOM 685 C CA . GLU A 1 86 ? 17.220 4.162 -29.177 1.00 81.88 86 GLU A CA 1
ATOM 686 C C . GLU A 1 86 ? 18.618 4.459 -28.628 1.00 81.88 86 GLU A C 1
ATOM 688 O O . GLU A 1 86 ? 19.519 4.847 -29.364 1.00 81.88 86 GLU A O 1
ATOM 693 N N . GLY A 1 87 ? 18.805 4.269 -27.320 1.00 77.12 87 GLY A N 1
ATOM 694 C CA . GLY A 1 87 ? 20.073 4.589 -26.659 1.00 77.12 87 GLY A CA 1
ATOM 695 C C . GLY A 1 87 ? 20.393 6.088 -26.615 1.00 77.12 87 GLY A C 1
ATOM 696 O O . GLY A 1 87 ? 21.542 6.446 -26.376 1.00 77.12 87 GLY A O 1
ATOM 697 N N . GLN A 1 88 ? 19.399 6.957 -26.838 1.00 76.94 88 GLN A N 1
ATOM 698 C CA . GLN A 1 88 ? 19.562 8.412 -26.831 1.00 76.94 88 GLN A CA 1
ATOM 699 C C . GLN A 1 88 ? 18.757 9.074 -25.701 1.00 76.94 88 GLN A C 1
ATOM 701 O O . GLN A 1 88 ? 17.705 8.588 -25.274 1.00 76.94 88 GLN A O 1
ATOM 706 N N . ASN A 1 89 ? 19.240 10.230 -25.243 1.00 71.00 89 ASN A N 1
ATOM 707 C CA . ASN A 1 89 ? 18.581 11.066 -24.237 1.00 71.00 89 ASN A CA 1
ATOM 708 C C . ASN A 1 89 ? 17.713 12.145 -24.908 1.00 71.00 89 ASN A C 1
ATOM 710 O O . ASN A 1 89 ? 17.960 13.338 -24.754 1.00 71.00 89 ASN A O 1
ATOM 714 N N . THR A 1 90 ? 16.715 11.727 -25.690 1.00 69.94 90 THR A N 1
ATOM 715 C CA . THR A 1 90 ? 15.733 12.637 -26.304 1.00 69.94 90 THR A CA 1
ATOM 716 C C . THR A 1 90 ? 14.655 13.070 -25.297 1.00 69.94 90 THR A C 1
ATOM 718 O O . THR A 1 90 ? 14.409 12.394 -24.293 1.00 69.94 90 THR A O 1
ATOM 721 N N . SER A 1 91 ? 14.015 14.221 -25.545 1.00 66.00 91 SER A N 1
ATOM 722 C CA . SER A 1 91 ? 12.944 14.754 -24.688 1.00 66.00 91 SER A CA 1
ATOM 723 C C . SER A 1 91 ? 11.672 13.907 -24.783 1.00 66.00 91 SER A C 1
ATOM 725 O O . SER A 1 91 ? 11.167 13.648 -25.873 1.00 66.00 91 SER A O 1
ATOM 727 N N . HIS A 1 92 ? 11.088 13.560 -23.631 1.00 61.91 92 HIS A N 1
ATOM 728 C CA . HIS A 1 92 ? 9.786 12.875 -23.537 1.00 61.91 92 HIS A CA 1
ATOM 729 C C . HIS A 1 92 ? 8.591 13.737 -23.992 1.00 61.91 92 HIS A C 1
ATOM 731 O O . HIS A 1 92 ? 7.472 13.244 -24.060 1.00 61.91 92 HIS A O 1
ATOM 737 N N . GLN A 1 93 ? 8.799 15.015 -24.332 1.00 60.06 93 GLN A N 1
ATOM 738 C CA . GLN A 1 93 ? 7.742 15.904 -24.837 1.00 60.06 93 GLN A CA 1
ATOM 739 C C . GLN A 1 93 ? 7.460 15.742 -26.343 1.00 60.06 93 GLN A C 1
ATOM 741 O O . GLN A 1 93 ? 6.580 16.420 -26.880 1.00 60.06 93 GLN A O 1
ATOM 746 N N . GLN A 1 94 ? 8.192 14.872 -27.047 1.00 64.88 94 GLN A N 1
ATOM 747 C CA . GLN A 1 94 ? 8.001 14.646 -28.478 1.00 64.88 94 GLN A CA 1
ATOM 748 C C . GLN A 1 94 ? 6.669 13.920 -28.737 1.00 64.88 94 GLN A C 1
ATOM 750 O O . GLN A 1 94 ? 6.547 12.712 -28.572 1.00 64.88 94 GLN A O 1
ATOM 755 N N . LYS A 1 95 ? 5.640 14.681 -29.136 1.00 65.25 95 LYS A N 1
ATOM 756 C CA . LYS A 1 95 ? 4.251 14.193 -29.254 1.00 65.25 95 LYS A CA 1
ATOM 757 C C . LYS A 1 95 ? 3.981 13.288 -30.463 1.00 65.25 95 LYS A C 1
ATOM 759 O O . LYS A 1 95 ? 2.906 12.698 -30.530 1.00 65.25 95 LYS A O 1
ATOM 764 N N . LYS A 1 96 ? 4.884 13.229 -31.448 1.00 70.25 96 LYS A N 1
ATOM 765 C CA . LYS A 1 96 ? 4.706 12.466 -32.694 1.00 70.25 96 LYS A CA 1
ATOM 766 C C . LYS A 1 96 ? 6.039 11.884 -33.164 1.00 70.25 96 LYS A C 1
ATOM 768 O O . LYS A 1 96 ? 7.046 12.590 -33.142 1.00 70.25 96 LYS A O 1
ATOM 773 N N . MET A 1 97 ? 6.010 10.632 -33.615 1.00 74.38 97 MET A N 1
ATOM 774 C CA . MET A 1 97 ? 7.066 10.057 -34.452 1.00 74.38 97 MET A CA 1
ATOM 775 C C . MET A 1 97 ? 6.835 10.501 -35.896 1.00 74.38 97 MET A C 1
ATOM 777 O O . MET A 1 97 ? 5.684 10.582 -36.336 1.00 74.38 97 MET A O 1
ATOM 781 N N . ASP A 1 98 ? 7.904 10.808 -36.622 1.00 84.69 98 ASP A N 1
ATOM 782 C CA . ASP A 1 98 ? 7.794 11.053 -38.059 1.00 84.69 98 ASP A CA 1
ATOM 783 C C . ASP A 1 98 ? 7.560 9.736 -38.833 1.00 84.69 98 ASP A C 1
ATOM 785 O O . ASP A 1 98 ? 7.711 8.632 -38.302 1.00 84.69 98 ASP A O 1
ATOM 789 N N . VAL A 1 99 ? 7.135 9.843 -40.096 1.00 88.56 99 VAL A N 1
ATOM 790 C CA . VAL A 1 99 ? 6.774 8.674 -40.919 1.00 88.56 99 VAL A CA 1
ATOM 791 C C . VAL A 1 99 ? 7.974 7.756 -41.172 1.00 88.56 99 VAL A C 1
ATOM 793 O O . VAL A 1 99 ? 7.799 6.542 -41.241 1.00 88.56 99 VAL A O 1
ATOM 796 N N . GLU A 1 100 ? 9.190 8.294 -41.249 1.00 88.62 100 GLU A N 1
ATOM 797 C CA . GLU A 1 100 ? 10.399 7.498 -41.480 1.00 88.62 100 GLU A CA 1
ATOM 798 C C . GLU A 1 100 ? 10.812 6.722 -40.224 1.00 88.62 100 GLU A C 1
ATOM 800 O O . GLU A 1 100 ? 11.218 5.564 -40.306 1.00 88.62 100 GLU A O 1
ATOM 805 N N . GLN A 1 101 ? 10.605 7.294 -39.039 1.00 87.62 101 GLN A N 1
ATOM 806 C CA . GLN A 1 101 ? 10.757 6.596 -37.762 1.00 87.62 101 GLN A CA 1
ATOM 807 C C . GLN A 1 101 ? 9.720 5.475 -37.609 1.00 87.62 101 GLN A C 1
ATOM 809 O O . GLN A 1 101 ? 10.062 4.372 -37.172 1.00 87.62 101 GLN A O 1
ATOM 814 N N . LEU A 1 102 ? 8.466 5.719 -38.011 1.00 89.50 102 LEU A N 1
ATOM 815 C CA . LEU A 1 102 ? 7.432 4.678 -38.057 1.00 89.50 102 LEU A CA 1
ATOM 816 C C . LEU A 1 102 ? 7.798 3.566 -39.050 1.00 89.50 102 LEU A C 1
ATOM 818 O O . LEU A 1 102 ? 7.602 2.387 -38.750 1.00 89.50 102 LEU A O 1
ATOM 822 N N . ARG A 1 103 ? 8.365 3.925 -40.206 1.00 92.12 103 ARG A N 1
ATOM 823 C CA . ARG A 1 103 ? 8.832 2.984 -41.232 1.00 92.12 103 ARG A CA 1
ATOM 824 C C . ARG A 1 103 ? 9.954 2.108 -40.695 1.00 92.12 103 ARG A C 1
ATOM 826 O O . ARG A 1 103 ? 9.815 0.890 -40.704 1.00 92.12 103 ARG A O 1
ATOM 833 N N . ALA A 1 104 ? 10.987 2.713 -40.112 1.00 90.38 104 ALA A N 1
ATOM 834 C CA . ALA A 1 104 ? 12.103 1.995 -39.506 1.00 90.38 104 ALA A CA 1
ATOM 835 C C . ALA A 1 104 ? 11.645 1.026 -38.401 1.00 90.38 104 ALA A C 1
ATOM 837 O O . ALA A 1 104 ? 12.112 -0.114 -38.345 1.00 90.38 104 ALA A O 1
ATOM 838 N N . MET A 1 105 ? 10.703 1.441 -37.544 1.00 90.69 105 MET A N 1
ATOM 839 C CA . MET A 1 105 ? 10.128 0.572 -36.512 1.00 90.69 105 MET A CA 1
ATOM 840 C C . MET A 1 105 ? 9.339 -0.595 -37.126 1.00 90.69 105 MET A C 1
ATOM 842 O O . MET A 1 105 ? 9.533 -1.750 -36.732 1.00 90.69 105 MET A O 1
ATOM 846 N N . ARG A 1 106 ? 8.468 -0.310 -38.102 1.00 92.94 106 ARG A N 1
ATOM 847 C CA . ARG A 1 106 ? 7.670 -1.318 -38.809 1.00 92.94 106 ARG A CA 1
ATOM 848 C C . ARG A 1 106 ? 8.554 -2.351 -39.497 1.00 92.94 106 ARG A C 1
ATOM 850 O O . ARG A 1 106 ? 8.316 -3.543 -39.314 1.00 92.94 106 ARG A O 1
ATOM 857 N N . ASP A 1 107 ? 9.590 -1.919 -40.206 1.00 93.88 107 ASP A N 1
ATOM 858 C CA . ASP A 1 107 ? 10.505 -2.808 -40.925 1.00 93.88 107 ASP A CA 1
ATOM 859 C C . ASP A 1 107 ? 11.333 -3.657 -39.956 1.00 93.88 107 ASP A C 1
ATOM 861 O O . ASP A 1 107 ? 11.428 -4.878 -40.107 1.00 93.88 107 ASP A O 1
ATOM 865 N N . ARG A 1 108 ? 11.860 -3.039 -38.889 1.00 90.81 108 ARG A N 1
ATOM 866 C CA . ARG A 1 108 ? 12.648 -3.733 -37.862 1.00 90.81 108 ARG A CA 1
ATOM 867 C C . ARG A 1 108 ? 11.872 -4.865 -37.196 1.00 90.81 108 ARG A C 1
ATOM 869 O O . ARG A 1 108 ? 12.417 -5.953 -37.006 1.00 90.81 108 ARG A O 1
ATOM 876 N N . PHE A 1 109 ? 10.625 -4.605 -36.810 1.00 92.62 109 PHE A N 1
ATOM 877 C CA . PHE A 1 109 ? 9.775 -5.583 -36.127 1.00 92.62 109 PHE A CA 1
ATOM 878 C C . PHE A 1 109 ? 8.877 -6.379 -37.082 1.00 92.62 109 PHE A C 1
ATOM 880 O O . PHE A 1 109 ? 8.108 -7.222 -36.623 1.00 92.62 109 PHE A O 1
ATOM 887 N N . LYS A 1 110 ? 9.004 -6.153 -38.397 1.00 93.81 110 LYS A N 1
ATOM 888 C CA . LYS A 1 110 ? 8.224 -6.806 -39.458 1.00 93.81 110 LYS A CA 1
ATOM 889 C C . LYS A 1 110 ? 6.714 -6.698 -39.220 1.00 93.81 110 LYS A C 1
ATOM 891 O O . LYS A 1 110 ? 5.978 -7.678 -39.333 1.00 93.81 110 LYS A O 1
ATOM 896 N N . ILE A 1 111 ? 6.262 -5.503 -38.844 1.00 93.56 111 ILE A N 1
ATOM 897 C CA . ILE A 1 111 ? 4.854 -5.219 -38.559 1.00 93.56 111 ILE A CA 1
ATOM 898 C C . ILE A 1 111 ? 4.081 -5.210 -39.895 1.00 93.56 111 ILE A C 1
ATOM 900 O O . ILE A 1 111 ? 4.502 -4.522 -40.825 1.00 93.56 111 ILE A O 1
ATOM 904 N N . PRO A 1 112 ? 2.963 -5.950 -40.031 1.00 93.44 112 PRO A N 1
ATOM 905 C CA . PRO A 1 112 ? 2.256 -6.116 -41.302 1.00 93.44 112 PRO A CA 1
ATOM 906 C C . PRO A 1 112 ? 1.351 -4.911 -41.611 1.00 93.44 112 PRO A C 1
ATOM 908 O O . PRO A 1 112 ? 0.127 -5.014 -41.594 1.00 93.44 112 PRO A O 1
ATOM 911 N N . VAL A 1 113 ? 1.963 -3.755 -41.864 1.00 95.19 113 VAL A N 1
ATOM 912 C CA . VAL A 1 113 ? 1.296 -2.508 -42.269 1.00 95.19 113 VAL A CA 1
ATOM 913 C C . VAL A 1 113 ? 1.900 -2.046 -43.591 1.00 95.19 113 VAL A C 1
ATOM 915 O O . VAL A 1 113 ? 3.119 -2.085 -43.765 1.00 95.19 113 VAL A O 1
ATOM 918 N N . SER A 1 114 ? 1.039 -1.651 -44.531 1.00 95.25 114 SER A N 1
ATOM 919 C CA . SER A 1 114 ? 1.444 -1.152 -45.846 1.00 95.25 114 SER A CA 1
ATOM 920 C C . SER A 1 114 ? 2.106 0.229 -45.738 1.00 95.25 114 SER A C 1
ATOM 922 O O . SER A 1 114 ? 1.889 0.968 -44.778 1.00 95.25 114 SER A O 1
ATOM 924 N N . ASP A 1 115 ? 2.888 0.610 -46.749 1.00 94.75 115 ASP A N 1
ATOM 925 C CA . ASP A 1 115 ? 3.447 1.965 -46.854 1.00 94.75 115 ASP A CA 1
ATOM 926 C C . ASP A 1 115 ? 2.367 3.049 -46.889 1.00 94.75 115 ASP A C 1
ATOM 928 O O . ASP A 1 115 ? 2.548 4.116 -46.306 1.00 94.75 115 ASP A O 1
ATOM 932 N N . GLU A 1 116 ? 1.249 2.757 -47.553 1.00 95.19 116 GLU A N 1
ATOM 933 C CA . GLU A 1 116 ? 0.118 3.670 -47.711 1.00 95.19 116 GLU A CA 1
ATOM 934 C C . GLU A 1 116 ? -0.602 3.931 -46.382 1.00 95.19 116 GLU A C 1
ATOM 936 O O . GLU A 1 116 ? -1.010 5.058 -46.098 1.00 95.19 116 GLU A O 1
ATOM 941 N N . ASP A 1 117 ? -0.731 2.906 -45.536 1.00 94.38 117 ASP A N 1
ATOM 942 C CA . ASP A 1 117 ? -1.427 3.022 -44.256 1.00 94.38 117 ASP A CA 1
ATOM 943 C C . ASP A 1 117 ? -0.518 3.458 -43.107 1.00 94.38 117 ASP A C 1
ATOM 945 O O . ASP A 1 117 ? -1.018 3.900 -42.073 1.00 94.38 117 ASP A O 1
ATOM 949 N N . LEU A 1 118 ? 0.807 3.390 -43.272 1.00 92.75 118 LEU A N 1
ATOM 950 C CA . LEU A 1 118 ? 1.765 3.732 -42.221 1.00 92.75 118 LEU A CA 1
ATOM 951 C C . LEU A 1 118 ? 1.542 5.131 -41.600 1.00 92.75 118 LEU A C 1
ATOM 953 O O . LEU A 1 118 ? 1.557 5.214 -40.368 1.00 92.75 118 LEU A O 1
ATOM 957 N N . PRO A 1 119 ? 1.260 6.216 -42.361 1.00 92.06 119 PRO A N 1
ATOM 958 C CA . PRO A 1 119 ? 1.003 7.540 -41.780 1.00 92.06 119 PRO A CA 1
ATOM 959 C C . PRO A 1 119 ? -0.241 7.605 -40.883 1.00 92.06 119 PRO A C 1
ATOM 961 O O . PRO A 1 119 ? -0.356 8.516 -40.064 1.00 92.06 119 PRO A O 1
ATOM 964 N N . LYS A 1 120 ? -1.174 6.653 -41.024 1.00 92.62 120 LYS A N 1
ATOM 965 C CA . LYS A 1 120 ? -2.388 6.556 -40.199 1.00 92.62 120 LYS A CA 1
ATOM 966 C C . LYS A 1 120 ? -2.123 5.871 -38.853 1.00 92.62 120 LYS A C 1
ATOM 968 O O . LYS A 1 120 ? -2.995 5.913 -37.991 1.00 92.62 120 LYS A O 1
ATOM 973 N N . ALA A 1 121 ? -0.958 5.230 -38.688 1.00 90.81 121 ALA A N 1
ATOM 974 C CA . ALA A 1 121 ? -0.585 4.427 -37.522 1.00 90.81 121 ALA A CA 1
ATOM 975 C C . ALA A 1 121 ? -1.702 3.449 -37.075 1.00 90.81 121 ALA A C 1
ATOM 977 O O . ALA A 1 121 ? -2.161 3.515 -35.931 1.00 90.81 121 ALA A O 1
ATOM 978 N N . PRO A 1 122 ? -2.188 2.564 -37.970 1.00 93.75 122 PRO A N 1
ATOM 979 C CA . PRO A 1 122 ? -3.340 1.721 -37.683 1.00 93.75 122 PRO A CA 1
ATOM 980 C C . PRO A 1 122 ? -3.027 0.668 -36.616 1.00 93.75 122 PRO A C 1
ATOM 982 O O . PRO A 1 122 ? -1.908 0.158 -36.514 1.00 93.75 122 PRO A O 1
ATOM 985 N N . PHE A 1 123 ? -4.057 0.260 -35.875 1.00 94.69 123 PHE A N 1
ATOM 986 C CA . PHE A 1 123 ? -3.980 -0.956 -35.072 1.00 94.69 123 PHE A CA 1
ATOM 987 C C . PHE A 1 123 ? -3.877 -2.191 -35.975 1.00 94.69 123 PHE A C 1
ATOM 989 O O . PHE A 1 123 ? -4.589 -2.316 -36.971 1.00 94.69 123 PHE A O 1
ATOM 996 N N . VAL A 1 124 ? -3.014 -3.135 -35.597 1.00 93.50 124 VAL A N 1
ATOM 997 C CA . VAL A 1 124 ? -2.827 -4.401 -36.316 1.00 93.50 124 VAL A CA 1
ATOM 998 C C . VAL A 1 124 ? -3.698 -5.488 -35.697 1.00 93.50 124 VAL A C 1
ATOM 1000 O O . VAL A 1 124 ? -3.716 -5.671 -34.481 1.00 93.50 124 VAL A O 1
ATOM 1003 N N . THR A 1 125 ? -4.386 -6.254 -36.544 1.00 91.56 125 THR A N 1
ATOM 1004 C CA . THR A 1 125 ? -5.156 -7.424 -36.107 1.00 91.56 125 THR A CA 1
ATOM 1005 C C . THR A 1 125 ? -4.320 -8.692 -36.230 1.00 91.56 125 THR A C 1
ATOM 1007 O O . THR A 1 125 ? -3.697 -8.949 -37.256 1.00 91.56 125 THR A O 1
ATOM 1010 N N . LEU A 1 126 ? -4.342 -9.517 -35.185 1.00 93.25 126 LEU A N 1
ATOM 1011 C CA . LEU A 1 126 ? -3.677 -10.816 -35.180 1.00 93.25 126 LEU A CA 1
ATOM 1012 C C . LEU A 1 126 ? -4.414 -11.836 -36.059 1.00 93.25 126 LEU A C 1
ATOM 1014 O O . LEU A 1 126 ? -5.650 -11.855 -36.112 1.00 93.25 126 LEU A O 1
ATOM 1018 N N . ASN A 1 127 ? -3.663 -12.733 -36.697 1.00 94.12 127 ASN A N 1
ATOM 1019 C CA . ASN A 1 127 ? -4.250 -13.868 -37.408 1.00 94.12 127 ASN A CA 1
ATOM 1020 C C . ASN A 1 127 ? -4.792 -14.931 -36.427 1.00 94.12 127 ASN A C 1
ATOM 1022 O O . ASN A 1 127 ? -4.549 -14.870 -35.220 1.00 94.12 127 ASN A O 1
ATOM 1026 N N . ASN A 1 128 ? -5.529 -15.923 -36.939 1.00 96.75 128 ASN A N 1
ATOM 1027 C CA . ASN A 1 128 ? -6.172 -16.940 -36.097 1.00 96.75 128 ASN A CA 1
ATOM 1028 C C . ASN A 1 128 ? -5.172 -17.747 -35.252 1.00 96.75 128 ASN A C 1
ATOM 1030 O O . ASN A 1 128 ? -5.448 -18.004 -34.084 1.00 96.75 128 ASN A O 1
ATOM 1034 N N . ALA A 1 129 ? -4.001 -18.091 -35.798 1.00 96.81 129 ALA A N 1
ATOM 1035 C CA . ALA A 1 129 ? -2.979 -18.844 -35.070 1.00 96.81 129 ALA A CA 1
ATOM 1036 C C . ALA A 1 129 ? -2.362 -18.024 -33.923 1.00 96.81 129 ALA A C 1
ATOM 1038 O O . ALA A 1 129 ? -2.193 -18.530 -32.818 1.00 96.81 129 ALA A O 1
ATOM 1039 N N . GLN A 1 130 ? -2.075 -16.740 -34.155 1.00 95.44 130 GLN A N 1
ATOM 1040 C CA . GLN A 1 130 ? -1.575 -15.819 -33.130 1.00 95.44 130 GLN A CA 1
ATOM 1041 C C . GLN A 1 130 ? -2.614 -15.579 -32.027 1.00 95.44 130 GLN A C 1
ATOM 1043 O O . GLN A 1 130 ? -2.267 -15.584 -30.847 1.00 95.44 130 GLN A O 1
ATOM 1048 N N . LYS A 1 131 ? -3.889 -15.402 -32.402 1.00 95.88 131 LYS A N 1
ATOM 1049 C CA . LYS A 1 131 ? -5.005 -15.274 -31.451 1.00 95.88 131 LYS A CA 1
ATOM 1050 C C . LYS A 1 131 ? -5.145 -16.525 -30.587 1.00 95.88 131 LYS A C 1
ATOM 1052 O O . LYS A 1 131 ? -5.225 -16.395 -29.369 1.00 95.88 131 LYS A O 1
ATOM 1057 N N . ALA A 1 132 ? -5.129 -17.706 -31.209 1.00 96.94 132 ALA A N 1
ATOM 1058 C CA . ALA A 1 132 ? -5.190 -18.983 -30.507 1.00 96.94 132 ALA A CA 1
ATOM 1059 C C . ALA A 1 132 ? -4.015 -19.126 -29.533 1.00 96.94 132 ALA A C 1
ATOM 1061 O O . ALA A 1 132 ? -4.238 -19.306 -28.343 1.00 96.94 132 ALA A O 1
ATOM 1062 N N . TYR A 1 133 ? -2.780 -18.901 -29.994 1.00 97.44 133 TYR A N 1
ATOM 1063 C CA . TYR A 1 133 ? -1.594 -18.989 -29.142 1.00 97.44 133 TYR A CA 1
ATOM 1064 C C . TYR A 1 133 ? -1.675 -18.070 -27.911 1.00 97.44 133 TYR A C 1
ATOM 1066 O O . TYR A 1 133 ? -1.445 -18.522 -26.790 1.00 97.44 133 TYR A O 1
ATOM 1074 N N . LEU A 1 134 ? -2.022 -16.789 -28.091 1.00 95.69 134 LEU A N 1
ATOM 1075 C CA . LEU A 1 134 ? -2.158 -15.853 -26.968 1.00 95.69 134 LEU A CA 1
ATOM 1076 C C . LEU A 1 134 ? -3.283 -16.259 -26.012 1.00 95.69 134 LEU A C 1
ATOM 1078 O O . LEU A 1 134 ? -3.095 -16.203 -24.796 1.00 95.69 134 LEU A O 1
ATOM 1082 N N . SER A 1 135 ? -4.432 -16.671 -26.552 1.00 94.81 135 SER A N 1
ATOM 1083 C CA . SER A 1 135 ? -5.577 -17.111 -25.755 1.00 94.81 135 SER A CA 1
ATOM 1084 C C . SER A 1 135 ? -5.240 -18.356 -24.936 1.00 94.81 135 SER A C 1
ATOM 1086 O O . SER A 1 135 ? -5.462 -18.354 -23.726 1.00 94.81 135 SER A O 1
ATOM 1088 N N . ASP A 1 136 ? -4.612 -19.360 -25.550 1.00 97.12 136 ASP A N 1
ATOM 1089 C CA . ASP A 1 136 ? -4.207 -20.603 -24.894 1.00 97.12 136 ASP A CA 1
ATOM 1090 C C . ASP A 1 136 ? -3.192 -20.335 -23.780 1.00 97.12 136 ASP A C 1
ATOM 1092 O O . ASP A 1 136 ? -3.375 -20.801 -22.655 1.00 97.12 136 ASP A O 1
ATOM 1096 N N . ARG A 1 137 ? -2.160 -19.513 -24.040 1.00 97.00 137 ARG A N 1
ATOM 1097 C CA . ARG A 1 137 ? -1.185 -19.128 -23.005 1.00 97.00 137 ARG A CA 1
ATOM 1098 C C . ARG A 1 137 ? -1.847 -18.393 -21.840 1.00 97.00 137 ARG A C 1
ATOM 1100 O O . ARG A 1 137 ? -1.518 -18.661 -20.690 1.00 97.00 137 ARG A O 1
ATOM 1107 N N . ARG A 1 138 ? -2.778 -17.468 -22.104 1.00 96.25 138 ARG A N 1
ATOM 1108 C CA . ARG A 1 138 ? -3.498 -16.765 -21.030 1.00 96.25 138 ARG A CA 1
ATOM 1109 C C . ARG A 1 138 ? -4.417 -17.699 -20.256 1.00 96.25 138 ARG A C 1
ATOM 1111 O O . ARG A 1 138 ? -4.447 -17.605 -19.036 1.00 96.25 138 ARG A O 1
ATOM 1118 N N . LYS A 1 139 ? -5.116 -18.612 -20.932 1.00 96.56 139 LYS A N 1
ATOM 1119 C CA . LYS A 1 139 ? -5.990 -19.606 -20.300 1.00 96.56 139 LYS A CA 1
ATOM 1120 C C . LYS A 1 139 ? -5.210 -20.525 -19.358 1.00 96.56 139 LYS A C 1
ATOM 1122 O O . LYS A 1 139 ? -5.643 -20.722 -18.230 1.00 96.56 139 LYS A O 1
ATOM 1127 N N . GLU A 1 140 ? -4.047 -21.019 -19.781 1.00 97.00 140 GLU A N 1
ATOM 1128 C CA . GLU A 1 140 ? -3.147 -21.804 -18.921 1.00 97.00 140 GLU A CA 1
ATOM 1129 C C . GLU A 1 140 ? -2.635 -21.013 -17.705 1.00 97.00 140 GLU A C 1
ATOM 1131 O O . GLU A 1 140 ? -2.392 -21.594 -16.652 1.00 97.00 140 GLU A O 1
ATOM 1136 N N . LEU A 1 141 ? -2.502 -19.688 -17.831 1.00 95.81 141 LEU A N 1
ATOM 1137 C CA . LEU A 1 141 ? -2.052 -18.773 -16.773 1.00 95.81 141 LEU A CA 1
ATOM 1138 C C . LEU A 1 141 ? -3.205 -18.141 -15.967 1.00 95.81 141 LEU A C 1
ATOM 1140 O O . LEU A 1 141 ? -3.004 -17.114 -15.319 1.00 95.81 141 LEU A O 1
ATOM 1144 N N . GLY A 1 142 ? -4.410 -18.716 -16.013 1.00 94.25 142 GLY A N 1
ATOM 1145 C CA . GLY A 1 142 ? -5.541 -18.277 -15.186 1.00 94.25 142 GLY A CA 1
ATOM 1146 C C . GLY A 1 142 ? -6.416 -17.165 -15.778 1.00 94.25 142 GLY A C 1
ATOM 1147 O O . GLY A 1 142 ? -7.245 -16.605 -15.071 1.00 94.25 142 GLY A O 1
ATOM 1148 N N . GLY A 1 143 ? -6.284 -16.849 -17.069 1.00 94.06 143 GLY A N 1
ATOM 1149 C CA . GLY A 1 143 ? -7.174 -15.925 -17.783 1.00 94.06 143 GLY A CA 1
ATOM 1150 C C . GLY A 1 143 ? -6.560 -14.552 -18.061 1.00 94.06 143 GLY A C 1
ATOM 1151 O O . GLY A 1 143 ? -5.362 -14.443 -18.313 1.00 94.06 143 GLY A O 1
ATOM 1152 N N . ALA A 1 144 ? -7.374 -13.496 -18.103 1.00 92.50 144 ALA A N 1
ATOM 1153 C CA . ALA A 1 144 ? -6.921 -12.131 -18.391 1.00 92.50 144 ALA A CA 1
ATOM 1154 C C . ALA A 1 144 ? -6.106 -11.529 -17.227 1.00 92.50 144 ALA A C 1
ATOM 1156 O O . ALA A 1 144 ? -6.361 -11.837 -16.068 1.00 92.50 144 ALA A O 1
ATOM 1157 N N . PHE A 1 145 ? -5.122 -10.677 -17.535 1.00 92.25 145 PHE A N 1
ATOM 1158 C CA . PHE A 1 145 ? -4.331 -9.946 -16.537 1.00 92.25 145 PHE A CA 1
ATOM 1159 C C . PHE A 1 145 ? -3.739 -8.661 -17.153 1.00 92.25 145 PHE A C 1
ATOM 1161 O O . PHE A 1 145 ? -3.245 -8.740 -18.283 1.00 92.25 145 PHE A O 1
ATOM 1168 N N . PRO A 1 146 ? -3.724 -7.516 -16.442 1.00 93.12 146 PRO A N 1
ATOM 1169 C CA . PRO A 1 146 ? -4.295 -7.304 -15.107 1.00 93.12 146 PRO A CA 1
ATOM 1170 C C . PRO A 1 146 ? -5.829 -7.379 -15.117 1.00 93.12 146 PRO A C 1
ATOM 1172 O O . PRO A 1 146 ? -6.467 -7.131 -16.138 1.00 93.12 146 PRO A O 1
ATOM 1175 N N . ALA A 1 147 ? -6.412 -7.754 -13.981 1.00 92.31 147 ALA A N 1
ATOM 1176 C CA . ALA A 1 147 ? -7.855 -7.800 -13.767 1.00 92.31 147 ALA A CA 1
ATOM 1177 C C . ALA A 1 147 ? -8.158 -7.383 -12.324 1.00 92.31 147 ALA A C 1
ATOM 1179 O O . ALA A 1 147 ? -7.378 -7.687 -11.423 1.00 92.31 147 ALA A O 1
ATOM 1180 N N . ARG A 1 148 ? -9.282 -6.692 -12.110 1.00 93.50 148 ARG A N 1
ATOM 1181 C CA . ARG A 1 148 ? -9.770 -6.301 -10.782 1.00 93.50 148 ARG A CA 1
ATOM 1182 C C . ARG A 1 148 ? -11.162 -6.879 -10.575 1.00 93.50 148 ARG A C 1
ATOM 1184 O O . ARG A 1 148 ? -12.000 -6.774 -11.468 1.00 93.50 148 ARG A O 1
ATOM 1191 N N . ILE A 1 149 ? -11.400 -7.457 -9.402 1.00 91.12 149 ILE A N 1
ATOM 1192 C CA . ILE A 1 149 ? -12.691 -8.022 -9.014 1.00 91.12 149 ILE A CA 1
ATOM 1193 C C . ILE A 1 149 ? -13.310 -7.081 -7.984 1.00 91.12 149 ILE A C 1
ATOM 1195 O O . ILE A 1 149 ? -12.756 -6.871 -6.912 1.00 91.12 149 ILE A O 1
ATOM 1199 N N . SER A 1 150 ? -14.443 -6.473 -8.323 1.00 84.94 150 SER A N 1
ATOM 1200 C CA . SER A 1 150 ? -15.170 -5.585 -7.409 1.00 84.94 150 SER A CA 1
ATOM 1201 C C . SER A 1 150 ? -16.140 -6.330 -6.493 1.00 84.94 150 SER A C 1
ATOM 1203 O O . SER A 1 150 ? -16.541 -5.788 -5.469 1.00 84.94 150 SER A O 1
ATOM 1205 N N . GLU A 1 151 ? -16.541 -7.547 -6.865 1.00 88.69 151 GLU A N 1
ATOM 1206 C CA . GLU A 1 151 ? -17.399 -8.394 -6.041 1.00 88.69 151 GLU A CA 1
ATOM 1207 C C . GLU A 1 151 ? -16.612 -8.940 -4.847 1.00 88.69 151 GLU A C 1
ATOM 1209 O O . GLU A 1 151 ? -15.511 -9.466 -5.002 1.00 88.69 151 GLU A O 1
ATOM 1214 N N . SER A 1 152 ? -17.180 -8.824 -3.651 1.00 92.44 152 SER A N 1
ATOM 1215 C CA . SER A 1 152 ? -16.579 -9.352 -2.431 1.00 92.44 152 SER A CA 1
ATOM 1216 C C . SER A 1 152 ? -17.651 -9.916 -1.506 1.00 92.44 152 SER A C 1
ATOM 1218 O O . SER A 1 152 ? -18.767 -9.382 -1.492 1.00 92.44 152 SER A O 1
ATOM 1220 N N . PRO A 1 153 ? -17.356 -10.956 -0.707 1.00 95.12 153 PRO A N 1
ATOM 1221 C CA . PRO A 1 153 ? -18.243 -11.371 0.369 1.00 95.12 153 PRO A CA 1
ATOM 1222 C C . PRO A 1 153 ? -18.550 -10.200 1.311 1.00 95.12 153 PRO A C 1
ATOM 1224 O O . PRO A 1 153 ? -17.660 -9.444 1.698 1.00 95.12 153 PRO A O 1
ATOM 1227 N N . LYS A 1 154 ? -19.818 -10.044 1.693 1.00 96.88 154 LYS A N 1
ATOM 1228 C CA . LYS A 1 154 ? -20.199 -9.109 2.758 1.00 96.88 154 LYS A CA 1
ATOM 1229 C C . LYS A 1 154 ? -19.835 -9.705 4.113 1.00 96.88 154 LYS A C 1
ATOM 1231 O O . LYS A 1 154 ? -19.980 -10.912 4.309 1.00 96.88 154 LYS A O 1
ATOM 1236 N N . LEU A 1 155 ? -19.383 -8.867 5.041 1.00 97.25 155 LEU A N 1
ATOM 1237 C CA . LEU A 1 155 ? -19.129 -9.298 6.415 1.00 97.25 155 LEU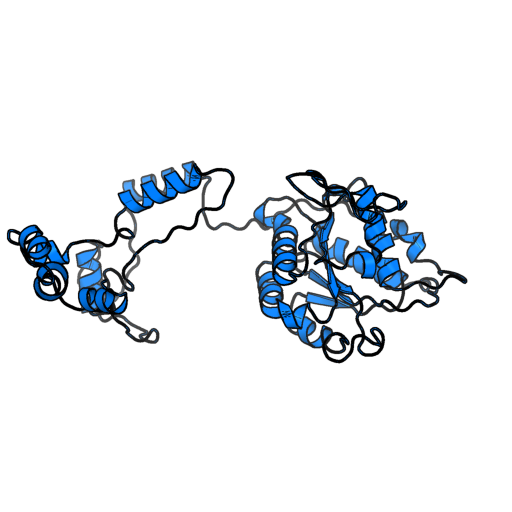 A CA 1
ATOM 1238 C C . LEU A 1 155 ? -20.409 -9.220 7.248 1.00 97.25 155 LEU A C 1
ATOM 1240 O O . LEU A 1 155 ? -21.180 -8.272 7.132 1.00 97.25 155 LEU A O 1
ATOM 1244 N N . GLU A 1 156 ? -20.608 -10.194 8.132 1.00 97.81 156 GLU A N 1
ATOM 1245 C CA . GLU A 1 156 ? -21.572 -10.057 9.221 1.00 97.81 156 GLU A CA 1
ATOM 1246 C C . GLU A 1 156 ? -20.903 -9.297 10.369 1.00 97.81 15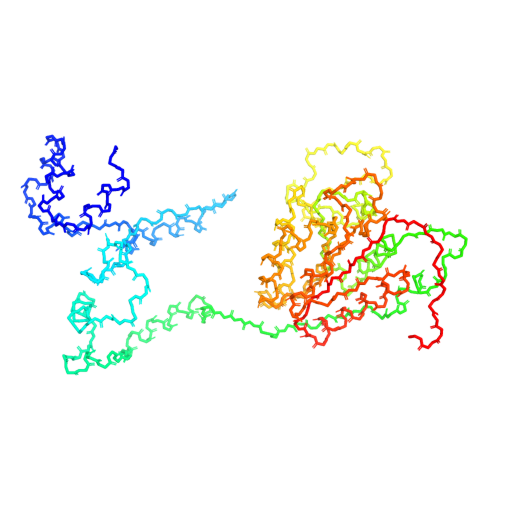6 GLU A C 1
ATOM 1248 O O . GLU A 1 156 ? -20.034 -9.832 11.057 1.00 97.81 156 GLU A O 1
ATOM 1253 N N . ILE A 1 157 ? -21.293 -8.036 10.549 1.00 98.12 157 ILE A N 1
ATOM 1254 C CA . ILE A 1 157 ? -20.727 -7.144 11.564 1.00 98.12 157 ILE A CA 1
ATOM 1255 C C . ILE A 1 157 ? -21.570 -7.179 12.852 1.00 98.12 157 ILE A C 1
ATOM 1257 O O . ILE A 1 157 ? -22.780 -7.430 12.785 1.00 98.12 157 ILE A O 1
ATOM 1261 N N . PRO A 1 158 ? -20.986 -6.909 14.033 1.00 97.81 158 PRO A N 1
ATOM 1262 C CA . PRO A 1 158 ? -21.769 -6.755 15.251 1.00 97.81 158 PRO A CA 1
ATOM 1263 C C . PRO A 1 158 ? -22.684 -5.524 15.176 1.00 97.81 158 PRO A C 1
ATOM 1265 O O . PRO A 1 158 ? -22.327 -4.481 14.622 1.00 97.81 158 P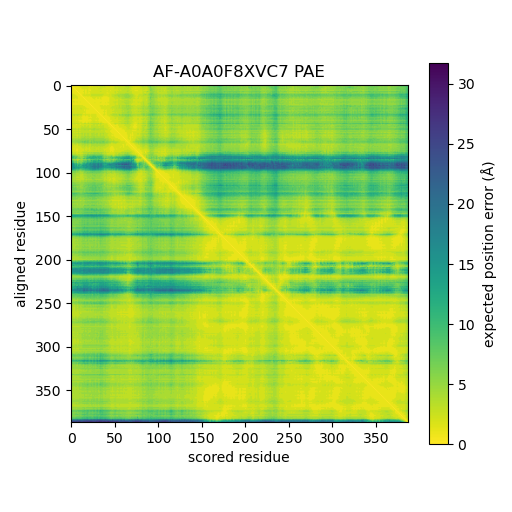RO A O 1
ATOM 1268 N N . ALA A 1 159 ? -23.873 -5.644 15.769 1.00 98.00 159 ALA A N 1
ATOM 1269 C CA . ALA A 1 159 ? -24.763 -4.507 15.977 1.00 98.00 159 ALA A CA 1
ATOM 1270 C C . ALA A 1 159 ? -24.147 -3.512 16.973 1.00 98.00 159 ALA A C 1
ATOM 1272 O O . ALA A 1 159 ? -23.306 -3.886 17.791 1.00 98.00 159 ALA A O 1
ATOM 1273 N N . LEU A 1 160 ? -24.621 -2.263 16.962 1.00 97.62 160 LEU A N 1
ATOM 1274 C CA . LEU A 1 160 ? -24.145 -1.217 17.875 1.00 97.62 160 LEU A CA 1
ATOM 1275 C C . LEU A 1 160 ? -24.231 -1.630 19.356 1.00 97.62 160 LEU A C 1
ATOM 1277 O O . LEU A 1 160 ? -23.328 -1.325 20.129 1.00 97.62 160 LEU A O 1
ATOM 1281 N N . SER A 1 161 ? -25.249 -2.413 19.730 1.00 96.88 161 SER A N 1
ATOM 1282 C CA . SER A 1 161 ? -25.430 -2.927 21.095 1.00 96.88 161 SER A CA 1
ATOM 1283 C C . SER A 1 161 ? -24.307 -3.854 21.578 1.00 96.88 161 SER A C 1
ATOM 1285 O O . SER A 1 161 ? -24.152 -4.081 22.774 1.00 96.88 161 SER A O 1
ATOM 1287 N N . ALA A 1 162 ? -23.485 -4.401 20.675 1.00 97.75 162 ALA A N 1
ATOM 1288 C CA . ALA A 1 162 ? -22.283 -5.135 21.073 1.00 97.75 162 ALA A CA 1
ATOM 1289 C C . ALA A 1 162 ? -21.277 -4.237 21.818 1.00 9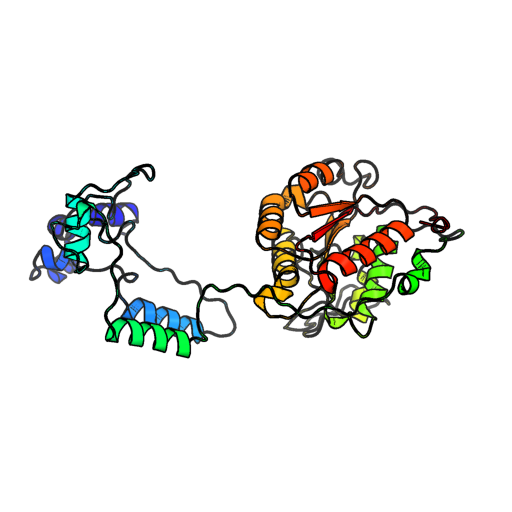7.75 162 ALA A C 1
ATOM 1291 O O . ALA A 1 162 ? -20.449 -4.740 22.575 1.00 97.75 162 ALA A O 1
ATOM 1292 N N . PHE A 1 163 ? -21.378 -2.917 21.634 1.00 97.81 163 PHE A N 1
ATOM 1293 C CA . PHE A 1 163 ? -20.535 -1.902 22.256 1.00 97.81 163 PHE A CA 1
ATOM 1294 C C . PHE A 1 163 ? -21.235 -1.179 23.420 1.00 97.81 163 PHE A C 1
ATOM 1296 O O . PHE A 1 163 ? -20.797 -0.103 23.816 1.00 97.81 163 PHE A O 1
ATOM 1303 N N . ASP A 1 164 ? -22.291 -1.755 24.014 1.00 96.12 164 ASP A N 1
ATOM 1304 C CA . ASP A 1 164 ? -23.074 -1.155 25.115 1.00 96.12 164 ASP A CA 1
ATOM 1305 C C . ASP A 1 164 ? -22.219 -0.606 26.271 1.00 96.12 164 ASP A C 1
ATOM 1307 O O . ASP A 1 164 ? -22.584 0.379 26.911 1.00 96.12 164 ASP A O 1
ATOM 1311 N N . GLY A 1 165 ? -21.071 -1.230 26.551 1.00 95.62 165 GLY A N 1
ATOM 1312 C CA . GLY A 1 165 ? -20.143 -0.762 27.584 1.00 95.62 165 GLY A CA 1
ATOM 1313 C C . GLY A 1 165 ? -19.446 0.563 27.254 1.00 95.62 165 GLY A C 1
ATOM 1314 O O . GLY A 1 165 ? -18.964 1.223 28.167 1.00 95.62 165 GLY A O 1
ATOM 1315 N N . GLN A 1 166 ? -19.370 0.939 25.977 1.00 97.06 166 GLN A N 1
ATOM 1316 C CA . GLN A 1 166 ? -18.819 2.209 25.493 1.00 97.06 166 GLN A CA 1
ATOM 1317 C C . GLN A 1 166 ? -19.906 3.256 25.226 1.00 97.06 166 GLN A C 1
ATOM 1319 O O . GLN A 1 166 ? -19.587 4.442 25.188 1.00 97.06 166 GLN A O 1
ATOM 1324 N N . LEU A 1 167 ? -21.161 2.823 25.054 1.00 97.38 167 LEU A N 1
ATOM 1325 C CA . LEU A 1 167 ? -22.327 3.698 24.871 1.00 97.38 167 LEU A CA 1
ATOM 1326 C C . LEU A 1 167 ? -22.836 4.306 26.185 1.00 97.38 167 LEU A C 1
ATOM 1328 O O . LEU A 1 167 ? -23.577 5.286 26.166 1.00 97.38 167 LEU A O 1
ATOM 1332 N N . LYS A 1 168 ? -22.465 3.705 27.317 1.00 96.62 168 LYS A N 1
ATOM 1333 C CA . LYS A 1 168 ? -22.833 4.158 28.660 1.00 96.62 168 LYS A CA 1
ATOM 1334 C C . LYS A 1 168 ? -21.736 5.006 29.284 1.00 96.62 168 LYS A C 1
ATOM 1336 O O . LYS A 1 168 ? -20.567 4.897 28.913 1.00 96.62 168 LYS A O 1
ATOM 1341 N N . SER A 1 169 ? -22.121 5.784 30.287 1.00 95.44 169 SER A N 1
ATOM 1342 C CA . SER A 1 169 ? -21.200 6.589 31.072 1.00 95.44 169 SER A CA 1
ATOM 1343 C C . SER A 1 169 ? -20.094 5.738 31.700 1.00 95.44 169 SER A C 1
ATOM 1345 O O . SER A 1 169 ? -20.325 4.626 32.187 1.00 95.44 169 SER A O 1
ATOM 1347 N N . SER A 1 170 ? -18.883 6.296 31.750 1.00 95.81 170 SER A N 1
ATOM 1348 C CA . SER A 1 170 ? -17.767 5.713 32.495 1.00 95.81 170 SER A CA 1
ATOM 1349 C C . SER A 1 170 ? -17.920 5.854 34.021 1.00 95.81 170 SER A C 1
ATOM 1351 O O . SER A 1 170 ? -17.115 5.287 34.768 1.00 95.81 170 SER A O 1
ATOM 1353 N N . GLY A 1 171 ? -18.963 6.552 34.492 1.00 94.81 171 GLY A N 1
ATOM 1354 C CA . GLY A 1 171 ? -19.180 6.876 35.900 1.00 94.81 171 GLY A CA 1
ATOM 1355 C C . GLY A 1 171 ? -18.024 7.711 36.447 1.00 94.81 171 GLY A C 1
ATOM 1356 O O . GLY A 1 171 ? -17.531 8.614 35.778 1.00 94.81 171 GLY A O 1
ATOM 1357 N N . ASP A 1 172 ? -17.533 7.350 37.632 1.00 94.12 172 ASP A N 1
ATOM 1358 C CA . ASP A 1 172 ? -16.384 8.024 38.253 1.00 94.12 172 ASP A CA 1
ATOM 1359 C C . ASP A 1 172 ? -15.036 7.659 37.606 1.00 94.12 172 ASP A C 1
ATOM 1361 O O . ASP A 1 172 ? -14.007 8.232 37.960 1.00 94.12 172 ASP A O 1
ATOM 1365 N N . ARG A 1 173 ? -14.997 6.676 36.691 1.00 95.88 173 ARG A N 1
ATOM 1366 C CA . ARG A 1 173 ? -13.751 6.286 36.019 1.00 95.88 173 ARG A CA 1
ATOM 1367 C C . ARG A 1 173 ? -13.465 7.235 34.869 1.00 95.88 173 ARG A C 1
ATOM 1369 O O . ARG A 1 173 ? -14.303 7.416 33.989 1.00 95.88 173 ARG A O 1
ATOM 1376 N N . GLU A 1 174 ? -12.243 7.732 34.825 1.00 97.75 174 GLU A N 1
ATOM 1377 C CA . GLU A 1 174 ? -11.726 8.485 33.690 1.00 97.75 174 GLU A CA 1
ATOM 1378 C C . GLU A 1 174 ? -11.002 7.538 32.729 1.00 97.75 174 GLU A C 1
ATOM 1380 O O . GLU A 1 174 ? -10.238 6.666 33.154 1.00 97.75 174 GLU A O 1
ATOM 1385 N N . ILE A 1 175 ? -11.277 7.676 31.435 1.00 97.25 175 ILE A N 1
ATOM 1386 C CA . ILE A 1 175 ? -10.609 6.938 30.354 1.00 97.25 175 ILE A CA 1
ATOM 1387 C C . ILE A 1 175 ? -10.344 7.898 29.194 1.00 97.25 175 ILE A C 1
ATOM 1389 O O . ILE A 1 175 ? -10.875 9.002 29.184 1.00 97.25 175 ILE A O 1
ATOM 1393 N N . SER A 1 176 ? -9.536 7.477 28.226 1.00 97.88 176 SER A N 1
ATOM 1394 C CA . SER A 1 176 ? -9.320 8.211 26.980 1.00 97.88 176 SER A CA 1
ATOM 1395 C C . SER A 1 176 ? -10.095 7.591 25.815 1.00 97.88 176 SER A C 1
ATOM 1397 O O . SER A 1 176 ? -10.517 6.426 25.870 1.00 97.88 176 SER A O 1
ATOM 1399 N N . THR A 1 177 ? -10.229 8.319 24.701 1.00 98.44 177 THR A N 1
ATOM 1400 C CA . THR A 1 177 ? -10.806 7.755 23.468 1.00 98.44 177 THR A CA 1
ATOM 1401 C C . THR A 1 177 ? -9.944 6.634 22.881 1.00 98.44 177 THR A C 1
ATOM 1403 O O . THR A 1 177 ? -10.496 5.689 22.314 1.00 98.44 177 THR A O 1
ATOM 1406 N N . THR A 1 178 ? -8.624 6.640 23.111 1.00 98.12 178 THR A N 1
ATOM 1407 C CA . THR A 1 178 ? -7.745 5.501 22.781 1.00 98.12 178 THR A CA 1
ATOM 1408 C C . THR A 1 178 ? -8.116 4.259 23.594 1.00 98.12 178 THR A C 1
ATOM 1410 O O . THR A 1 178 ? -8.322 3.183 23.031 1.00 98.12 178 THR A O 1
ATOM 1413 N N . MET A 1 179 ? -8.300 4.394 24.913 1.00 97.00 179 MET A N 1
ATOM 1414 C CA . MET A 1 179 ? -8.730 3.270 25.754 1.00 97.00 179 MET A CA 1
ATOM 1415 C C . MET A 1 179 ? -10.127 2.762 25.372 1.00 97.00 179 MET A C 1
ATOM 1417 O O . MET A 1 179 ? -10.380 1.554 25.415 1.00 97.00 179 MET A O 1
ATOM 1421 N N . ALA A 1 180 ? -11.042 3.658 24.989 1.00 97.62 180 ALA A N 1
ATOM 1422 C CA . ALA A 1 180 ? -12.354 3.279 24.470 1.00 97.62 180 ALA A CA 1
ATOM 1423 C C . ALA A 1 180 ? -12.231 2.464 23.171 1.00 97.62 180 ALA A C 1
ATOM 1425 O O . ALA A 1 180 ? -12.842 1.395 23.064 1.00 97.62 180 ALA A O 1
ATOM 1426 N N . PHE A 1 181 ? -11.387 2.908 22.233 1.00 98.25 181 PHE A N 1
ATOM 1427 C CA . PHE A 1 181 ? -11.095 2.186 20.996 1.00 98.25 181 PHE A CA 1
ATOM 1428 C C . PHE A 1 181 ? -10.536 0.779 21.255 1.00 98.25 181 PHE A C 1
ATOM 1430 O O . PHE A 1 181 ? -11.044 -0.184 20.684 1.00 98.25 181 PHE A O 1
ATOM 1437 N N . VAL A 1 182 ? -9.566 0.608 22.161 1.00 96.44 182 VAL A N 1
ATOM 1438 C CA . VAL A 1 182 ? -9.011 -0.726 22.471 1.00 96.44 182 VAL A CA 1
ATOM 1439 C C . VAL A 1 182 ? -10.094 -1.696 22.956 1.00 96.44 182 VAL A C 1
ATOM 1441 O O . VAL A 1 182 ? -10.084 -2.879 22.600 1.00 96.44 182 VAL A O 1
ATOM 1444 N N . ARG A 1 183 ? -11.080 -1.222 23.730 1.00 96.38 183 ARG A N 1
ATOM 1445 C CA . ARG A 1 183 ? -12.216 -2.058 24.162 1.00 96.38 183 ARG A CA 1
ATOM 1446 C C . ARG A 1 183 ? -13.138 -2.438 22.998 1.00 96.38 183 ARG A C 1
ATOM 1448 O O . ARG A 1 183 ? -13.614 -3.576 22.953 1.00 96.38 183 ARG A O 1
ATOM 1455 N N . ILE A 1 184 ? -13.359 -1.526 22.052 1.00 98.12 184 ILE A N 1
ATOM 1456 C CA . ILE A 1 184 ? -14.106 -1.789 20.810 1.00 98.12 184 ILE A CA 1
ATOM 1457 C C . ILE A 1 184 ? -13.367 -2.836 19.972 1.00 98.12 184 ILE A C 1
ATOM 1459 O O . ILE A 1 184 ? -13.952 -3.855 19.608 1.00 98.12 184 ILE A O 1
ATOM 1463 N N . LEU A 1 185 ? -12.063 -2.652 19.754 1.00 97.94 185 LEU A N 1
ATOM 1464 C CA . LEU A 1 185 ? -11.221 -3.594 19.020 1.00 97.94 185 LEU A CA 1
ATOM 1465 C C . LEU A 1 185 ? -11.203 -4.979 19.681 1.00 97.94 185 LEU A C 1
ATOM 1467 O O . LEU A 1 185 ? -11.347 -5.992 19.003 1.00 97.94 185 LEU A O 1
ATOM 1471 N N . THR A 1 186 ? -11.115 -5.039 21.012 1.00 96.25 186 THR A N 1
ATOM 1472 C CA . THR A 1 186 ? -11.202 -6.297 21.774 1.00 96.25 186 THR A CA 1
ATOM 1473 C C . THR A 1 186 ? -12.538 -7.007 21.546 1.00 96.25 186 THR A C 1
ATOM 1475 O O . THR A 1 186 ? -12.578 -8.233 21.431 1.00 96.25 186 THR A O 1
ATOM 1478 N N . THR A 1 187 ? -13.637 -6.253 21.485 1.00 97.12 187 THR A N 1
ATOM 1479 C CA . THR A 1 187 ? -14.974 -6.795 21.204 1.00 97.12 187 THR A CA 1
ATOM 1480 C C . THR A 1 187 ? -15.029 -7.380 19.794 1.00 97.12 187 THR A C 1
ATOM 1482 O O . THR A 1 187 ? -15.467 -8.518 19.630 1.00 97.12 187 THR A O 1
ATOM 1485 N N . LEU A 1 188 ? -14.489 -6.664 18.802 1.00 98.12 188 LEU A N 1
ATOM 1486 C CA . LEU A 1 188 ? -14.399 -7.125 17.414 1.00 98.12 188 LEU A CA 1
ATOM 1487 C C . LEU A 1 188 ? -13.541 -8.389 17.268 1.00 98.12 188 LEU A C 1
ATOM 1489 O O . LEU A 1 188 ? -13.974 -9.345 16.636 1.00 98.12 188 LEU A O 1
ATOM 1493 N N . LEU A 1 189 ? -12.365 -8.438 17.897 1.00 97.00 189 LEU A N 1
ATOM 1494 C CA . LEU A 1 189 ? -11.467 -9.601 17.861 1.00 97.00 189 LEU A CA 1
ATOM 1495 C C . LEU A 1 189 ? -12.094 -10.860 18.482 1.00 97.00 189 LEU A C 1
ATOM 1497 O O . LEU A 1 189 ? -11.795 -11.981 18.072 1.00 97.00 189 LEU A O 1
ATOM 1501 N N . ARG A 1 190 ? -12.966 -10.696 19.483 1.00 95.88 190 ARG A N 1
ATOM 1502 C CA . ARG A 1 190 ? -13.653 -11.815 20.152 1.00 95.88 190 ARG A CA 1
ATOM 1503 C C . ARG A 1 190 ? -14.905 -12.286 19.417 1.00 95.88 190 ARG A C 1
ATOM 1505 O O . ARG A 1 190 ? -15.354 -13.412 19.672 1.00 95.88 190 ARG A O 1
ATOM 1512 N N . ASP A 1 191 ? -15.457 -11.451 18.542 1.00 97.50 191 ASP A N 1
ATOM 1513 C CA . ASP A 1 191 ? -16.638 -11.769 17.753 1.00 97.50 191 ASP A CA 1
ATOM 1514 C C . ASP A 1 191 ? -16.363 -12.964 16.824 1.00 97.50 191 ASP A C 1
ATOM 1516 O O . ASP A 1 191 ? -15.346 -13.045 16.135 1.00 97.50 191 ASP A O 1
ATOM 1520 N N . LYS A 1 192 ? -17.272 -13.942 16.821 1.00 97.19 192 LYS A N 1
ATOM 1521 C CA . LYS A 1 192 ? -17.073 -15.208 16.098 1.00 97.19 192 LYS A CA 1
ATOM 1522 C C . LYS A 1 192 ? -17.256 -15.093 14.587 1.00 97.19 192 LYS A C 1
ATOM 1524 O O . LYS A 1 192 ? -16.851 -16.014 13.880 1.00 97.19 192 LYS A O 1
ATOM 1529 N N . LYS A 1 193 ? -17.862 -14.008 14.110 1.00 97.38 193 LYS A N 1
ATOM 1530 C CA . LYS A 1 193 ? -18.197 -13.777 12.705 1.00 97.38 193 LYS A CA 1
ATOM 1531 C C . LYS A 1 193 ? -17.152 -12.919 12.001 1.00 97.38 193 LYS A C 1
ATOM 1533 O O . LYS A 1 193 ? -16.813 -13.230 10.864 1.00 97.38 193 LYS A O 1
ATOM 1538 N N . ILE A 1 194 ? -16.626 -11.897 12.682 1.00 97.50 194 ILE A N 1
ATOM 1539 C CA . ILE A 1 194 ? -15.660 -10.946 12.101 1.00 97.50 194 ILE A CA 1
ATOM 1540 C C . ILE A 1 194 ? -14.260 -11.014 12.719 1.00 97.50 194 ILE A C 1
ATOM 1542 O O . ILE A 1 194 ? -13.304 -10.505 12.138 1.00 97.50 194 ILE A O 1
ATOM 1546 N N . GLY A 1 195 ? -14.101 -11.648 13.884 1.00 97.38 195 GLY A N 1
ATOM 1547 C CA . GLY A 1 195 ? -12.860 -11.568 14.652 1.00 97.38 195 GLY A CA 1
ATOM 1548 C C . GLY A 1 195 ? -11.624 -12.048 13.900 1.00 97.38 195 GLY A C 1
ATOM 1549 O O . GLY A 1 195 ? -10.561 -11.486 14.106 1.00 97.38 195 GLY A O 1
ATOM 1550 N N . LYS A 1 196 ? -11.750 -13.007 12.972 1.00 96.88 196 LYS A N 1
ATOM 1551 C CA . LYS A 1 196 ? -10.627 -13.504 12.149 1.00 96.88 196 LYS A CA 1
ATOM 1552 C C . LYS A 1 196 ? -10.214 -12.554 11.022 1.00 96.88 196 LYS A C 1
ATOM 1554 O O . LYS A 1 196 ? -9.141 -12.718 10.456 1.00 96.88 196 LYS A O 1
ATOM 1559 N N . GLN A 1 197 ? -11.083 -11.618 10.660 1.00 98.00 197 GLN A N 1
ATOM 1560 C CA . GLN A 1 197 ? -10.877 -10.663 9.577 1.00 98.00 197 GLN A CA 1
ATOM 1561 C C . GLN A 1 197 ? -10.268 -9.359 10.085 1.00 98.00 197 GLN A C 1
ATOM 1563 O O . GLN A 1 197 ? -9.751 -8.584 9.290 1.00 98.00 197 GLN A O 1
ATOM 1568 N N . VAL A 1 198 ? -10.318 -9.103 11.391 1.00 98.50 198 VAL A N 1
ATOM 1569 C CA . VAL A 1 198 ? -9.714 -7.920 12.008 1.00 98.50 198 VAL A CA 1
ATOM 1570 C C . VAL A 1 198 ? -8.189 -8.020 11.935 1.00 98.50 198 VAL A C 1
ATOM 1572 O O . VAL A 1 198 ? -7.624 -9.042 12.307 1.00 98.50 198 VAL A O 1
ATOM 1575 N N . VAL A 1 199 ? -7.509 -6.962 11.497 1.00 98.50 199 VAL A N 1
ATOM 1576 C CA . VAL A 1 199 ? -6.038 -6.919 11.425 1.00 98.50 199 VAL A CA 1
ATOM 1577 C C . VAL A 1 199 ? -5.539 -5.712 12.217 1.00 98.50 199 VAL A C 1
ATOM 1579 O O . VAL A 1 199 ? -5.526 -4.603 11.684 1.00 98.50 199 VAL A O 1
ATOM 1582 N N . PRO A 1 200 ? -5.182 -5.869 13.502 1.00 98.00 200 PRO A N 1
ATOM 1583 C CA . PRO A 1 200 ? -4.524 -4.807 14.252 1.00 98.00 200 PRO A CA 1
ATOM 1584 C C . PRO A 1 200 ? -3.100 -4.606 13.727 1.00 98.00 200 PRO A C 1
ATOM 1586 O O . PRO A 1 200 ? -2.347 -5.573 13.621 1.00 98.00 200 PRO A O 1
ATOM 1589 N N . ILE A 1 201 ? -2.733 -3.366 13.418 1.00 98.25 201 ILE A N 1
ATOM 1590 C CA . ILE A 1 201 ? -1.414 -2.996 12.896 1.00 98.25 201 ILE A CA 1
ATOM 1591 C C . ILE A 1 201 ? -0.863 -1.864 13.756 1.00 98.25 201 ILE A C 1
ATOM 1593 O O . ILE A 1 201 ? -1.558 -0.874 14.001 1.00 98.25 201 ILE A O 1
ATOM 1597 N N . VAL A 1 202 ? 0.377 -2.008 14.212 1.00 95.62 202 VAL A N 1
ATOM 1598 C CA . VAL A 1 202 ? 1.057 -1.029 15.063 1.00 95.62 202 VAL A CA 1
ATOM 1599 C C . VAL A 1 202 ? 2.537 -0.927 14.672 1.00 95.62 202 VAL A C 1
ATOM 1601 O O . VAL A 1 202 ? 3.176 -1.961 14.472 1.00 95.62 202 VAL A O 1
ATOM 1604 N N . PRO A 1 203 ? 3.098 0.288 14.538 1.00 93.06 203 PRO A N 1
ATOM 1605 C CA . PRO A 1 203 ? 4.518 0.493 14.320 1.00 93.06 203 PRO A CA 1
ATOM 1606 C C . PRO A 1 203 ? 5.205 0.760 15.668 1.00 93.06 203 PRO A C 1
ATOM 1608 O O . PRO A 1 203 ? 5.246 1.886 16.156 1.00 93.06 203 PRO A O 1
ATOM 1611 N N . ASP A 1 204 ? 5.723 -0.296 16.283 1.00 88.62 204 ASP A N 1
ATOM 1612 C CA . ASP A 1 204 ? 6.406 -0.329 17.582 1.00 88.62 204 ASP A CA 1
ATOM 1613 C C . ASP A 1 204 ? 5.490 -0.080 18.796 1.00 88.62 204 ASP A C 1
ATOM 1615 O O . ASP A 1 204 ? 5.130 -1.022 19.511 1.00 88.62 204 ASP A O 1
ATOM 1619 N N . GLU A 1 205 ? 5.039 1.158 18.996 1.00 83.50 205 GLU A N 1
ATOM 1620 C CA . GLU A 1 205 ? 4.554 1.722 20.269 1.00 83.50 205 GLU A CA 1
ATOM 1621 C C . GLU A 1 205 ? 3.190 1.207 20.768 1.00 83.50 205 GLU A C 1
ATOM 1623 O O . GLU A 1 205 ? 2.203 1.920 20.924 1.00 83.50 205 GLU A O 1
ATOM 1628 N N . SER A 1 206 ? 3.116 -0.082 21.074 1.00 82.94 206 SER A N 1
ATOM 1629 C CA . SER A 1 206 ? 1.860 -0.750 21.426 1.00 82.94 206 SER A CA 1
ATOM 1630 C C . SER A 1 206 ? 1.383 -0.442 22.842 1.00 82.94 206 SER A C 1
ATOM 1632 O O . SER A 1 206 ? 0.178 -0.371 23.084 1.00 82.94 206 SER A O 1
ATOM 1634 N N . ARG A 1 207 ? 2.317 -0.236 23.778 1.00 83.38 207 ARG A N 1
ATOM 1635 C CA . ARG A 1 207 ? 1.996 0.100 25.175 1.00 83.38 207 ARG A CA 1
ATOM 1636 C C . ARG A 1 207 ? 1.429 1.507 25.302 1.00 83.38 207 ARG A C 1
ATOM 1638 O O . ARG A 1 207 ? 0.490 1.716 26.063 1.00 83.38 207 ARG A O 1
ATOM 1645 N N . THR A 1 208 ? 1.940 2.445 24.508 1.00 80.25 208 THR A N 1
ATOM 1646 C CA . THR A 1 208 ? 1.423 3.817 24.431 1.00 80.25 208 THR A CA 1
ATOM 1647 C C . THR A 1 208 ? -0.075 3.844 24.120 1.00 80.25 208 THR A C 1
ATOM 1649 O O . THR A 1 208 ? -0.816 4.654 24.676 1.00 80.25 208 THR A O 1
ATOM 1652 N N . PHE A 1 209 ? -0.550 2.907 23.298 1.00 88.44 209 PHE A N 1
ATOM 1653 C CA . PHE A 1 209 ? -1.961 2.808 22.932 1.00 88.44 209 PHE A CA 1
ATOM 1654 C C . PHE A 1 209 ? -2.768 1.816 23.784 1.00 88.44 209 PHE A C 1
ATOM 1656 O O . PHE A 1 209 ? -3.944 1.607 23.498 1.00 88.44 209 PHE A O 1
ATOM 1663 N N . GLY A 1 210 ? -2.184 1.196 24.817 1.00 83.12 210 GLY A N 1
ATOM 1664 C CA . GLY A 1 210 ? -2.865 0.199 25.656 1.00 83.12 210 GLY A CA 1
ATOM 1665 C C . GLY A 1 210 ? -3.159 -1.129 24.940 1.00 83.12 210 GLY A C 1
ATOM 1666 O O . GLY A 1 210 ? -4.106 -1.838 25.293 1.00 83.12 210 GLY A O 1
ATOM 1667 N N . MET A 1 211 ? -2.396 -1.454 23.891 1.00 84.12 211 MET A N 1
ATOM 1668 C CA . MET A 1 211 ? -2.600 -2.633 23.039 1.00 84.12 211 MET A CA 1
ATOM 1669 C C . MET A 1 211 ? -1.955 -3.905 23.607 1.00 84.12 211 MET A C 1
ATOM 1671 O O . MET A 1 211 ? -2.241 -5.001 23.124 1.00 84.12 211 MET A O 1
ATOM 1675 N N . GLU A 1 212 ? -1.147 -3.812 24.667 1.00 75.50 212 GLU A N 1
ATOM 1676 C CA . GLU A 1 212 ? -0.514 -4.959 25.336 1.00 75.50 212 GLU A CA 1
ATOM 1677 C C . GLU A 1 212 ? -1.540 -5.978 25.854 1.00 75.50 212 GLU A C 1
ATOM 1679 O O . GLU A 1 212 ? -1.294 -7.187 25.877 1.00 75.50 212 GLU A O 1
ATOM 1684 N N . GLY A 1 213 ? -2.750 -5.490 26.158 1.00 75.81 213 GLY A N 1
ATOM 1685 C CA . GLY A 1 213 ? -3.936 -6.290 26.443 1.00 75.81 213 GLY A CA 1
ATOM 1686 C C . GLY A 1 213 ? -4.225 -7.376 25.403 1.00 75.81 213 GLY A C 1
ATOM 1687 O O . GLY A 1 213 ? -4.659 -8.485 25.735 1.00 75.81 213 GLY A O 1
ATOM 1688 N N . LEU A 1 214 ? -3.978 -7.044 24.136 1.00 80.75 214 LEU A N 1
ATOM 1689 C CA . LEU A 1 214 ? -4.322 -7.859 22.981 1.00 80.75 214 LEU A CA 1
ATOM 1690 C C . LEU A 1 214 ? -3.288 -8.945 22.712 1.00 80.75 214 LEU A C 1
ATOM 1692 O O . LEU A 1 214 ? -3.681 -10.045 22.319 1.00 80.75 214 LEU A O 1
ATOM 1696 N N . PHE A 1 215 ? -2.006 -8.691 22.983 1.00 80.19 215 PHE A N 1
ATOM 1697 C CA . PHE A 1 215 ? -0.908 -9.615 22.676 1.00 80.19 215 PHE A CA 1
ATOM 1698 C C . PHE A 1 215 ? -1.094 -10.990 23.299 1.00 80.19 215 PHE A C 1
ATOM 1700 O O . PHE A 1 215 ? -0.876 -12.009 22.649 1.00 80.19 215 PHE A O 1
ATOM 1707 N N . ARG A 1 216 ? -1.590 -11.040 24.534 1.00 78.00 216 ARG A N 1
ATOM 1708 C CA . ARG A 1 216 ? -1.888 -12.315 25.187 1.00 78.00 216 ARG A CA 1
ATOM 1709 C C . ARG A 1 216 ? -3.067 -13.048 24.542 1.00 78.00 216 ARG A C 1
ATOM 1711 O O . ARG A 1 216 ? -3.106 -14.276 24.554 1.00 78.00 216 ARG A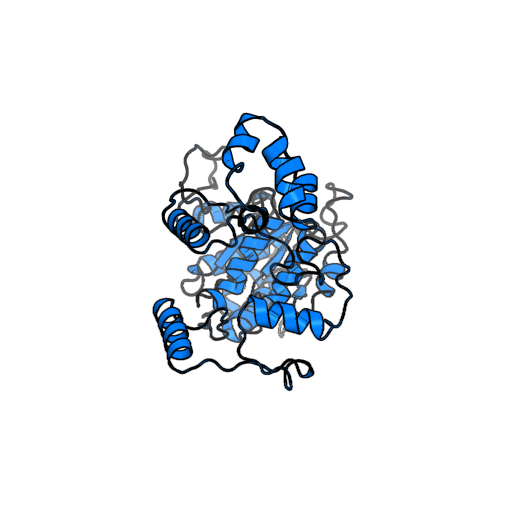 O 1
ATOM 1718 N N . SER A 1 217 ? -4.049 -12.303 24.040 1.00 82.31 217 SER A N 1
ATOM 1719 C CA . SER A 1 217 ? -5.303 -12.862 23.529 1.00 82.31 217 SER A CA 1
ATOM 1720 C C . SER A 1 217 ? -5.216 -13.341 22.082 1.00 82.31 217 SER A C 1
ATOM 1722 O O . SER A 1 217 ? -5.757 -14.402 21.781 1.00 82.31 217 SER A O 1
ATOM 1724 N N . VAL A 1 218 ? -4.537 -12.585 21.215 1.00 90.88 218 VAL A N 1
ATOM 1725 C CA . VAL A 1 218 ? -4.489 -12.844 19.767 1.00 90.88 218 VAL A CA 1
ATOM 1726 C C . VAL A 1 218 ? -3.069 -12.959 19.208 1.00 90.88 218 VAL A C 1
ATOM 1728 O O . VAL A 1 218 ? -2.918 -13.333 18.054 1.00 90.88 218 VAL A O 1
ATOM 1731 N N . GLY A 1 219 ? -2.032 -12.701 20.012 1.00 92.88 219 GLY A N 1
ATOM 1732 C CA . GLY A 1 219 ? -0.631 -12.852 19.608 1.00 92.88 219 GLY A CA 1
ATOM 1733 C C . GLY A 1 219 ? -0.139 -11.796 18.615 1.00 92.88 219 GLY A C 1
ATOM 1734 O O . GLY A 1 219 ? -0.916 -11.168 17.895 1.00 92.88 219 GLY A O 1
ATOM 1735 N N . ILE A 1 220 ? 1.179 -11.625 18.576 1.00 94.94 220 ILE A N 1
ATOM 1736 C CA . ILE A 1 220 ? 1.897 -10.895 17.528 1.00 94.94 220 ILE A CA 1
ATOM 1737 C C . ILE A 1 220 ? 2.272 -11.898 16.440 1.00 94.94 220 ILE A C 1
ATOM 1739 O O . ILE A 1 220 ? 2.803 -12.971 16.740 1.00 94.94 220 ILE A O 1
ATOM 1743 N N . TYR A 1 221 ? 1.974 -11.572 15.185 1.00 96.62 221 TYR A N 1
ATOM 1744 C CA . TYR A 1 221 ? 2.343 -12.410 14.056 1.00 96.62 221 TYR A CA 1
ATOM 1745 C C . TYR A 1 221 ? 3.867 -12.470 13.923 1.00 96.62 221 TYR A C 1
ATOM 1747 O O . TYR A 1 221 ? 4.526 -11.468 13.661 1.00 96.62 221 TYR A O 1
ATOM 1755 N N . ASN A 1 222 ? 4.426 -13.667 14.067 1.00 96.06 222 ASN A N 1
ATOM 1756 C CA . ASN A 1 222 ? 5.802 -13.960 13.701 1.00 96.06 222 ASN A CA 1
ATOM 1757 C C . ASN A 1 222 ? 5.853 -15.352 13.058 1.00 96.06 222 ASN A C 1
ATOM 1759 O O . ASN A 1 222 ? 5.660 -16.348 13.763 1.00 96.06 222 ASN A O 1
ATOM 1763 N N . PRO A 1 223 ? 6.161 -15.472 11.753 1.00 94.00 223 PRO A N 1
ATOM 1764 C CA . PRO A 1 223 ? 6.205 -16.769 11.077 1.00 94.00 223 PRO A CA 1
ATOM 1765 C C . PRO A 1 223 ? 7.275 -17.718 11.643 1.00 94.00 223 PRO A C 1
ATOM 1767 O O . PRO A 1 223 ? 7.205 -18.922 11.406 1.00 94.00 223 PRO A O 1
ATOM 1770 N N . LEU A 1 224 ? 8.254 -17.201 12.393 1.00 93.88 224 LEU A N 1
ATOM 1771 C CA . LEU A 1 224 ? 9.289 -17.982 13.074 1.00 93.88 224 LEU A CA 1
ATOM 1772 C C . LEU A 1 224 ? 8.938 -18.309 14.536 1.00 93.88 224 LEU A C 1
ATOM 1774 O O . LEU A 1 224 ? 9.679 -19.052 15.176 1.00 93.88 224 LEU A O 1
ATOM 1778 N N . GLY A 1 225 ? 7.831 -17.774 15.058 1.00 93.25 225 GLY A N 1
ATOM 1779 C CA . GLY A 1 225 ? 7.427 -17.889 16.460 1.00 93.25 225 GLY A CA 1
ATOM 1780 C C . GLY A 1 225 ? 8.357 -17.175 17.452 1.00 93.25 225 GLY A C 1
ATOM 1781 O O . GLY A 1 225 ? 9.328 -16.520 17.076 1.00 93.25 225 GLY A O 1
ATOM 1782 N N . GLN A 1 226 ? 8.053 -17.321 18.744 1.00 92.69 226 GLN A N 1
ATOM 1783 C CA . GLN A 1 226 ? 8.822 -16.732 19.844 1.00 92.69 226 GLN A CA 1
ATOM 1784 C C . GLN A 1 226 ? 10.167 -17.460 20.044 1.00 92.69 226 GLN A C 1
ATOM 1786 O O . GLN A 1 226 ? 10.220 -18.523 20.661 1.00 92.69 226 GLN A O 1
ATOM 1791 N N . ASN A 1 227 ? 11.264 -16.866 19.566 1.00 92.12 227 ASN A N 1
ATOM 1792 C CA . ASN A 1 227 ? 12.615 -17.453 19.639 1.00 92.12 227 ASN A CA 1
ATOM 1793 C C . ASN A 1 227 ? 13.506 -16.868 20.752 1.00 92.12 227 ASN A C 1
ATOM 1795 O O . ASN A 1 227 ? 14.721 -17.061 20.753 1.00 92.12 227 ASN A O 1
ATOM 1799 N N . TYR A 1 228 ? 12.917 -16.130 21.690 1.00 90.38 228 TYR A N 1
ATOM 1800 C CA . TYR A 1 228 ? 13.617 -15.442 22.773 1.00 90.38 228 TYR A CA 1
ATOM 1801 C C . TYR A 1 228 ? 12.689 -15.253 23.979 1.00 90.38 228 TYR A C 1
ATOM 1803 O O . TYR A 1 228 ? 11.468 -15.292 23.828 1.00 90.38 228 TYR A O 1
ATOM 1811 N N . THR A 1 229 ? 13.258 -15.033 25.166 1.00 90.38 229 THR A N 1
ATOM 1812 C CA . THR A 1 229 ? 12.484 -14.711 26.374 1.00 90.38 229 THR A CA 1
ATOM 1813 C C . THR A 1 229 ? 12.092 -13.231 26.360 1.00 90.38 229 THR A C 1
ATOM 1815 O O . THR A 1 229 ? 12.994 -12.388 26.319 1.00 90.38 229 THR A O 1
ATOM 1818 N N . PRO A 1 230 ? 10.791 -12.894 26.422 1.00 87.56 230 PRO A N 1
ATOM 1819 C CA . PRO A 1 230 ? 10.340 -11.514 26.542 1.00 87.56 230 PRO A CA 1
ATOM 1820 C C . PRO A 1 230 ? 10.919 -10.813 27.773 1.00 87.56 230 PRO A C 1
ATOM 1822 O O . PRO A 1 230 ? 11.021 -11.414 28.843 1.00 87.56 230 PRO A O 1
ATOM 1825 N N . GLN A 1 231 ? 11.254 -9.526 27.656 1.00 87.25 231 GLN A N 1
ATOM 1826 C CA . GLN A 1 231 ? 11.729 -8.731 28.801 1.00 87.25 231 GLN A CA 1
ATOM 1827 C C . GLN A 1 231 ? 10.678 -8.650 29.918 1.00 87.25 231 GLN A C 1
ATOM 1829 O O . GLN A 1 231 ? 11.024 -8.558 31.093 1.00 87.25 231 GLN A O 1
ATOM 1834 N N . ASP A 1 232 ? 9.402 -8.703 29.550 1.00 82.88 232 ASP A N 1
ATOM 1835 C CA . ASP A 1 232 ? 8.258 -8.631 30.447 1.00 82.88 232 ASP A CA 1
ATOM 1836 C C . ASP A 1 232 ? 7.660 -10.006 30.766 1.00 82.88 232 ASP A C 1
ATOM 1838 O O . ASP A 1 232 ? 6.532 -10.062 31.243 1.00 82.88 232 ASP A O 1
ATOM 1842 N N . ALA A 1 233 ? 8.401 -11.103 30.559 1.00 85.06 233 ALA A N 1
ATOM 1843 C CA . ALA A 1 233 ? 7.913 -12.470 30.775 1.00 85.06 233 ALA A CA 1
ATOM 1844 C C . ALA A 1 233 ? 7.344 -12.722 32.187 1.00 85.06 233 ALA A C 1
ATOM 1846 O O . ALA A 1 233 ? 6.455 -13.557 32.348 1.00 85.06 233 ALA A O 1
ATOM 1847 N N . ASP A 1 234 ? 7.815 -11.981 33.195 1.00 86.62 234 ASP A N 1
ATOM 1848 C CA . ASP A 1 234 ? 7.329 -12.065 34.580 1.00 86.62 234 ASP A CA 1
ATOM 1849 C C . ASP A 1 234 ? 6.050 -11.240 34.837 1.00 86.62 234 ASP A C 1
ATOM 1851 O O . ASP A 1 234 ? 5.466 -11.293 35.922 1.00 86.62 234 ASP A O 1
ATOM 1855 N N . GLN A 1 235 ? 5.594 -10.456 33.857 1.00 83.31 235 GLN A N 1
ATOM 1856 C CA . GLN A 1 235 ? 4.385 -9.643 33.949 1.00 83.31 235 GLN A CA 1
ATOM 1857 C C . GLN A 1 235 ? 3.151 -10.424 33.484 1.00 83.31 235 GLN A C 1
ATOM 1859 O O . GLN A 1 235 ? 3.200 -11.289 32.612 1.00 83.31 235 GLN A O 1
ATOM 1864 N N . MET A 1 236 ? 1.981 -10.072 34.026 1.00 77.12 236 MET A N 1
ATOM 1865 C CA . MET A 1 236 ? 0.713 -10.732 33.678 1.00 77.12 236 MET A CA 1
ATOM 1866 C C . MET A 1 236 ? 0.346 -10.600 32.187 1.00 77.12 236 MET A C 1
ATOM 1868 O O . MET A 1 236 ? -0.367 -11.454 31.648 1.00 77.12 236 MET A O 1
ATOM 1872 N N . MET A 1 237 ? 0.820 -9.531 31.544 1.00 78.38 237 MET A N 1
ATOM 1873 C CA . MET A 1 237 ? 0.509 -9.135 30.169 1.00 78.38 237 MET A CA 1
ATOM 1874 C C . MET A 1 237 ? 1.773 -9.105 29.298 1.00 78.38 237 MET A C 1
ATOM 1876 O O . MET A 1 237 ? 1.984 -8.159 28.548 1.00 78.38 237 MET A O 1
ATOM 1880 N N . PHE A 1 238 ? 2.617 -10.133 29.426 1.00 81.56 238 PHE A N 1
ATOM 1881 C CA . PHE A 1 238 ? 3.785 -10.308 28.563 1.00 81.56 238 PHE A CA 1
ATOM 1882 C C . PHE A 1 238 ? 3.373 -10.495 27.097 1.00 81.56 238 PHE A C 1
ATOM 1884 O O . PHE A 1 238 ? 2.325 -11.090 26.803 1.00 81.56 238 PHE A O 1
ATOM 1891 N N . TYR A 1 239 ? 4.189 -10.001 26.165 1.00 84.25 239 TYR A N 1
ATOM 1892 C CA . TYR A 1 239 ? 3.911 -10.206 24.745 1.00 84.25 239 TYR A CA 1
ATOM 1893 C C . TYR A 1 239 ? 4.237 -11.634 24.306 1.00 84.25 239 TYR A C 1
ATOM 1895 O O . TYR A 1 239 ? 5.130 -12.297 24.831 1.00 84.25 239 TYR A O 1
ATOM 1903 N N . LYS A 1 240 ? 3.495 -12.111 23.306 1.00 89.00 240 LYS A N 1
ATOM 1904 C CA . LYS A 1 240 ? 3.659 -13.446 22.738 1.00 89.00 240 LYS A CA 1
ATOM 1905 C C . LYS A 1 240 ? 3.656 -13.364 21.223 1.00 89.00 240 LYS A C 1
ATOM 1907 O O . LYS A 1 240 ? 2.675 -12.921 20.631 1.00 89.00 240 LYS A O 1
ATOM 1912 N N . GLU A 1 241 ? 4.713 -13.877 20.620 1.00 93.75 241 GLU A N 1
ATOM 1913 C CA . GLU A 1 241 ? 4.830 -14.055 19.180 1.00 93.75 241 GLU A CA 1
ATOM 1914 C C . GLU A 1 241 ? 4.451 -15.479 18.759 1.00 93.75 241 GLU A C 1
ATOM 1916 O O . GLU A 1 241 ? 4.845 -16.471 19.386 1.00 93.75 241 GLU A O 1
ATOM 1921 N N . SER A 1 242 ? 3.694 -15.604 17.671 1.00 94.56 242 SER A N 1
ATOM 1922 C CA . SER A 1 242 ? 3.358 -16.900 17.082 1.00 94.56 242 SER A CA 1
ATOM 1923 C C . SER A 1 242 ? 3.062 -16.804 15.587 1.00 94.56 242 SER A C 1
ATOM 1925 O O . SER A 1 242 ? 2.700 -15.750 15.069 1.00 94.56 242 SER A O 1
ATOM 1927 N N . ALA A 1 243 ? 3.191 -17.932 14.883 1.00 94.81 243 ALA A N 1
ATOM 1928 C CA . ALA A 1 243 ? 2.915 -18.007 13.444 1.00 94.81 243 ALA A CA 1
ATOM 1929 C C . ALA A 1 243 ? 1.430 -17.788 13.099 1.00 94.81 243 ALA A C 1
ATOM 1931 O O . ALA A 1 243 ? 1.096 -17.518 11.951 1.00 94.81 243 ALA A O 1
ATOM 1932 N N . ASP A 1 244 ? 0.549 -17.915 14.090 1.00 94.38 244 ASP A N 1
ATOM 1933 C CA . ASP A 1 244 ? -0.886 -17.641 14.026 1.00 94.38 244 ASP A CA 1
ATOM 1934 C C . ASP A 1 244 ? -1.284 -16.366 14.790 1.00 94.38 244 ASP A C 1
ATOM 1936 O O . ASP A 1 244 ? -2.472 -16.140 15.022 1.00 94.38 244 ASP A O 1
ATOM 1940 N N . GLY A 1 245 ? -0.306 -15.549 15.196 1.00 95.69 245 GLY A N 1
ATOM 1941 C CA . GLY A 1 245 ? -0.559 -14.254 15.810 1.00 95.69 245 GLY A CA 1
ATOM 1942 C C . GLY A 1 245 ? -1.295 -13.324 14.847 1.00 95.69 245 GLY A C 1
ATOM 1943 O O . GLY A 1 245 ? -1.130 -13.417 13.631 1.00 95.69 245 GLY A O 1
ATOM 1944 N N . GLN A 1 246 ? -2.127 -12.440 15.389 1.00 96.31 246 GLN A N 1
ATOM 1945 C CA . GLN A 1 246 ? -3.035 -11.614 14.593 1.00 96.31 246 GLN A CA 1
ATOM 1946 C C . GLN A 1 246 ? -2.613 -10.144 14.508 1.00 96.31 246 GLN A C 1
ATOM 1948 O O . GLN A 1 246 ? -3.030 -9.448 13.585 1.00 96.31 246 GLN A O 1
ATOM 1953 N N . VAL A 1 247 ? -1.807 -9.660 15.458 1.00 96.19 247 VAL A N 1
ATOM 1954 C CA . VAL A 1 247 ? -1.272 -8.293 15.421 1.00 96.19 247 VAL A CA 1
ATOM 1955 C C . VAL A 1 247 ? -0.061 -8.236 14.496 1.00 96.19 247 VAL A C 1
ATOM 1957 O O . VAL A 1 247 ? 0.877 -9.012 14.677 1.00 96.19 247 VAL A O 1
ATOM 1960 N N . LEU A 1 248 ? -0.058 -7.296 13.553 1.00 97.06 248 LEU A N 1
ATOM 1961 C CA . LEU A 1 248 ? 1.126 -6.946 12.771 1.00 97.06 248 LEU A CA 1
ATOM 1962 C C . LEU A 1 248 ? 1.910 -5.859 13.511 1.00 97.06 248 LEU A C 1
ATOM 1964 O O . LEU A 1 248 ? 1.374 -4.788 13.807 1.00 97.06 248 LEU A O 1
ATOM 1968 N N . GLN A 1 249 ? 3.156 -6.178 13.850 1.00 94.56 249 GLN A N 1
ATOM 1969 C CA . GLN A 1 249 ? 4.081 -5.310 14.568 1.00 94.56 249 GLN A CA 1
ATOM 1970 C C . GLN A 1 249 ? 5.256 -4.990 13.643 1.00 94.56 249 GLN A C 1
ATOM 1972 O O . GLN A 1 249 ? 6.158 -5.808 13.473 1.00 94.56 249 GLN A O 1
ATOM 1977 N N . GLU A 1 250 ? 5.239 -3.797 13.056 1.00 95.38 250 GLU A N 1
ATOM 1978 C CA . GLU A 1 250 ? 6.186 -3.402 12.004 1.00 95.38 250 GLU A CA 1
ATOM 1979 C C . GLU A 1 250 ? 7.436 -2.682 12.535 1.00 95.38 250 GLU A C 1
ATOM 1981 O O . GLU A 1 250 ? 8.318 -2.286 11.766 1.00 95.38 250 GLU A O 1
ATOM 1986 N N . GLY A 1 251 ? 7.530 -2.501 13.858 1.00 94.81 251 GLY A N 1
ATOM 1987 C CA . GLY A 1 251 ? 8.562 -1.671 14.475 1.00 94.81 251 GLY A CA 1
ATOM 1988 C C . GLY A 1 251 ? 8.455 -0.210 14.022 1.00 94.81 251 GLY A C 1
ATOM 1989 O O . GLY A 1 251 ? 7.395 0.246 13.598 1.00 94.81 251 GLY A O 1
ATOM 1990 N N . ILE A 1 252 ? 9.553 0.545 14.094 1.00 97.56 252 ILE A N 1
ATOM 1991 C CA . ILE A 1 252 ? 9.579 1.977 13.739 1.00 97.56 252 ILE A CA 1
ATOM 1992 C C . ILE A 1 252 ? 9.572 2.141 12.208 1.00 97.56 252 ILE A C 1
ATOM 1994 O O . ILE A 1 252 ? 10.592 2.442 11.579 1.00 97.56 252 ILE A O 1
ATOM 1998 N N . ASN A 1 253 ? 8.425 1.863 11.587 1.00 98.12 253 ASN A N 1
ATOM 1999 C CA . ASN A 1 253 ? 8.256 1.858 10.141 1.00 98.12 253 ASN A CA 1
ATOM 2000 C C . ASN A 1 253 ? 6.804 2.151 9.729 1.00 98.12 253 ASN A C 1
ATOM 2002 O O . ASN A 1 253 ? 6.065 1.263 9.302 1.00 98.12 253 ASN A O 1
ATOM 2006 N N . GLU A 1 254 ? 6.397 3.420 9.785 1.00 98.56 254 GLU A N 1
ATOM 2007 C CA . GLU A 1 254 ? 5.030 3.821 9.422 1.00 98.56 254 GLU A CA 1
ATOM 2008 C C . GLU A 1 254 ? 4.693 3.523 7.953 1.00 98.56 254 GLU A C 1
ATOM 2010 O O . GLU A 1 254 ? 3.546 3.237 7.615 1.00 98.56 254 GLU A O 1
ATOM 2015 N N . ALA A 1 255 ? 5.689 3.577 7.063 1.00 98.50 255 ALA A N 1
ATOM 2016 C CA . ALA A 1 255 ? 5.501 3.266 5.648 1.00 98.50 255 ALA A CA 1
ATOM 2017 C C . ALA A 1 255 ? 5.264 1.764 5.415 1.00 98.50 255 ALA A C 1
ATOM 2019 O O . ALA A 1 255 ? 4.429 1.411 4.583 1.00 98.50 255 ALA A O 1
ATOM 2020 N N . GLY A 1 256 ? 5.964 0.899 6.159 1.00 98.44 256 GLY A N 1
ATOM 2021 C CA . GLY A 1 256 ? 5.720 -0.547 6.180 1.00 98.44 256 GLY A CA 1
ATOM 2022 C C . GLY A 1 256 ? 4.332 -0.873 6.719 1.00 98.44 256 GLY A C 1
ATOM 2023 O O . GLY A 1 256 ? 3.533 -1.463 5.999 1.00 98.44 256 GLY A O 1
ATOM 2024 N N . ALA A 1 257 ? 3.991 -0.344 7.898 1.00 98.56 257 ALA A N 1
ATOM 2025 C CA . ALA A 1 257 ? 2.667 -0.511 8.501 1.00 98.56 257 ALA A CA 1
ATOM 2026 C C . ALA A 1 257 ? 1.529 -0.044 7.580 1.00 98.56 257 ALA A C 1
ATOM 2028 O O . ALA A 1 257 ? 0.495 -0.705 7.473 1.00 98.56 257 ALA A O 1
ATOM 2029 N N . MET A 1 258 ? 1.728 1.059 6.851 1.00 98.69 258 MET A N 1
ATOM 2030 C CA . MET A 1 258 ? 0.766 1.511 5.848 1.00 98.69 258 MET A CA 1
ATOM 2031 C C . MET A 1 258 ? 0.677 0.569 4.642 1.00 98.69 258 MET A C 1
ATOM 2033 O O . MET A 1 258 ? -0.413 0.364 4.112 1.00 98.69 258 MET A O 1
ATOM 2037 N N . ALA A 1 259 ? 1.790 -0.012 4.190 1.00 98.75 259 ALA A N 1
ATOM 2038 C CA . ALA A 1 259 ? 1.775 -0.988 3.105 1.00 98.75 259 ALA A CA 1
ATOM 2039 C C . ALA A 1 259 ? 0.994 -2.255 3.498 1.00 98.75 259 ALA A C 1
ATOM 2041 O O . ALA A 1 259 ? 0.162 -2.719 2.713 1.00 98.75 259 ALA A O 1
ATOM 2042 N N . ASP A 1 260 ? 1.176 -2.755 4.723 1.00 98.62 260 ASP A N 1
ATOM 2043 C CA . ASP A 1 260 ? 0.393 -3.879 5.249 1.00 98.62 260 ASP A CA 1
ATOM 2044 C C . ASP A 1 260 ? -1.081 -3.516 5.421 1.00 98.62 260 ASP A C 1
ATOM 2046 O O . ASP A 1 260 ? -1.969 -4.296 5.060 1.00 98.62 260 ASP A O 1
ATOM 2050 N N . TRP A 1 261 ? -1.359 -2.294 5.886 1.00 98.88 261 TRP A N 1
ATOM 2051 C CA . TRP A 1 261 ? -2.719 -1.777 5.964 1.00 98.88 261 TRP A CA 1
ATOM 2052 C C . TRP A 1 261 ? -3.382 -1.725 4.582 1.00 98.88 261 TRP A C 1
ATOM 2054 O O . TRP A 1 261 ? -4.504 -2.206 4.448 1.00 98.88 261 TRP A O 1
ATOM 2064 N N . ILE A 1 262 ? -2.701 -1.240 3.533 1.00 98.88 262 ILE A N 1
ATOM 2065 C CA . ILE A 1 262 ? -3.228 -1.230 2.154 1.00 98.88 262 ILE A CA 1
ATOM 2066 C C . ILE A 1 262 ? -3.477 -2.657 1.658 1.00 98.88 262 ILE A C 1
ATOM 2068 O O . ILE A 1 262 ? -4.523 -2.927 1.058 1.00 98.88 262 ILE A O 1
ATOM 2072 N N . ALA A 1 263 ? -2.544 -3.580 1.905 1.00 98.81 263 ALA A N 1
ATOM 2073 C CA . ALA A 1 263 ? -2.681 -4.974 1.495 1.00 98.81 263 ALA A CA 1
ATOM 2074 C C . ALA A 1 263 ? -3.925 -5.622 2.127 1.00 98.81 263 ALA A C 1
ATOM 2076 O O . ALA A 1 263 ? -4.748 -6.207 1.418 1.00 98.81 263 ALA A O 1
ATOM 2077 N N . ALA A 1 264 ? -4.125 -5.441 3.435 1.00 98.75 264 ALA A N 1
ATOM 2078 C CA . ALA A 1 264 ? -5.316 -5.914 4.135 1.00 98.75 264 ALA A CA 1
ATOM 2079 C C . ALA A 1 264 ? -6.591 -5.195 3.652 1.00 98.75 264 ALA A C 1
ATOM 2081 O O . ALA A 1 264 ? -7.578 -5.846 3.302 1.00 98.75 264 ALA A O 1
ATOM 2082 N N . ALA A 1 265 ? -6.556 -3.865 3.538 1.00 98.81 265 ALA A N 1
ATOM 2083 C CA . ALA A 1 265 ? -7.693 -3.019 3.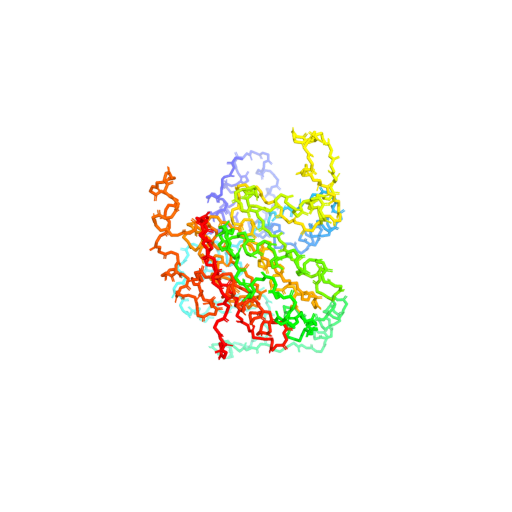170 1.00 98.81 265 ALA A CA 1
ATOM 2084 C C . ALA A 1 265 ? -8.180 -3.238 1.729 1.00 98.81 265 ALA A C 1
ATOM 2086 O O . ALA A 1 265 ? -9.282 -2.820 1.377 1.00 98.81 265 ALA A O 1
ATOM 2087 N N . THR A 1 266 ? -7.371 -3.882 0.882 1.00 98.69 266 THR A N 1
ATOM 2088 C CA . THR A 1 266 ? -7.701 -4.222 -0.513 1.00 98.69 266 THR A CA 1
ATOM 2089 C C . THR A 1 266 ? -7.820 -5.730 -0.759 1.00 98.69 266 THR A C 1
ATOM 2091 O O . THR A 1 266 ? -8.165 -6.159 -1.866 1.00 98.69 266 THR A O 1
ATOM 2094 N N . SER A 1 267 ? -7.626 -6.556 0.278 1.00 98.38 267 SER A N 1
ATOM 2095 C CA . SER A 1 267 ? -7.735 -8.021 0.206 1.00 98.38 267 SER A CA 1
ATOM 2096 C C . SER A 1 267 ? -9.118 -8.487 -0.270 1.00 98.38 267 SER A C 1
ATOM 2098 O O . SER A 1 267 ? -9.237 -9.498 -0.968 1.00 98.38 267 SER A O 1
ATOM 2100 N N . TYR A 1 268 ? -10.161 -7.696 0.007 1.00 97.75 268 TYR A N 1
ATOM 2101 C CA . TYR A 1 268 ? -11.528 -7.944 -0.457 1.00 97.75 268 TYR A CA 1
ATOM 2102 C C . TYR A 1 268 ? -11.620 -8.095 -1.989 1.00 97.75 268 TYR A C 1
ATOM 2104 O O . TYR A 1 268 ? -12.442 -8.877 -2.460 1.00 97.75 268 TYR A O 1
ATOM 2112 N N . SER A 1 269 ? -10.768 -7.381 -2.740 1.00 97.25 269 SER A N 1
ATOM 2113 C CA . SER A 1 269 ? -10.699 -7.369 -4.211 1.00 97.25 269 SER A CA 1
ATOM 2114 C C . SER A 1 269 ? -9.564 -8.254 -4.733 1.00 97.25 269 SER A C 1
ATOM 2116 O O . SER A 1 269 ? -9.745 -8.997 -5.694 1.00 97.25 269 SER A O 1
ATOM 2118 N N . ASN A 1 270 ? -8.383 -8.188 -4.109 1.00 96.19 270 ASN A N 1
ATOM 2119 C CA . ASN A 1 270 ? -7.193 -8.904 -4.588 1.00 96.19 270 ASN A CA 1
ATOM 2120 C C . ASN A 1 270 ? -7.255 -10.414 -4.323 1.00 96.19 270 ASN A C 1
ATOM 2122 O O . ASN A 1 270 ? -6.712 -11.202 -5.099 1.00 96.19 270 ASN A O 1
ATOM 2126 N N . HIS A 1 271 ? -7.918 -10.813 -3.236 1.00 95.94 271 HIS A N 1
ATOM 2127 C CA . HIS A 1 271 ? -7.979 -12.202 -2.777 1.00 95.94 271 HIS A CA 1
ATOM 2128 C C . HIS A 1 271 ? -9.410 -12.719 -2.590 1.00 95.94 271 HIS A C 1
ATOM 2130 O O . HIS A 1 271 ? -9.590 -13.902 -2.317 1.00 95.94 271 HIS A O 1
ATOM 2136 N N . GLY A 1 272 ? -10.428 -11.860 -2.721 1.00 95.88 272 GLY A N 1
ATOM 2137 C CA . GLY A 1 272 ? -11.818 -12.221 -2.423 1.00 95.88 272 GLY A CA 1
ATOM 2138 C C . GLY A 1 272 ? -12.074 -12.464 -0.930 1.00 95.88 272 GLY A C 1
ATOM 2139 O O . GLY A 1 272 ? -13.089 -13.057 -0.572 1.00 95.88 272 GLY A O 1
ATOM 2140 N N . VAL A 1 273 ? -11.154 -12.030 -0.059 1.00 96.62 273 VAL A N 1
ATOM 2141 C CA . VAL A 1 273 ? -11.230 -12.205 1.396 1.00 96.62 273 VAL A CA 1
ATOM 2142 C C . VAL A 1 273 ? -11.223 -10.824 2.048 1.00 96.62 273 VAL A C 1
ATOM 2144 O O . VAL A 1 273 ? -10.157 -10.212 2.147 1.00 96.62 273 VAL A O 1
ATOM 2147 N N . PRO A 1 274 ? -12.383 -10.285 2.457 1.00 97.62 274 PRO A N 1
ATOM 2148 C CA . PRO A 1 274 ? -12.434 -9.000 3.143 1.00 97.62 274 PRO A CA 1
ATOM 2149 C C . PRO A 1 274 ? -11.720 -9.080 4.498 1.00 97.62 274 PRO A C 1
ATOM 2151 O O . PRO A 1 274 ? -12.073 -9.900 5.344 1.00 97.62 274 PRO A O 1
ATOM 2154 N N . MET A 1 275 ? -10.733 -8.205 4.690 1.00 98.62 275 MET A N 1
ATOM 2155 C CA . MET A 1 275 ? -10.026 -7.995 5.954 1.00 98.62 275 MET A CA 1
ATOM 2156 C C . MET A 1 275 ? -10.304 -6.569 6.441 1.00 98.62 275 MET A C 1
ATOM 2158 O O . MET A 1 275 ? -10.483 -5.661 5.632 1.00 98.62 275 MET A O 1
ATOM 2162 N N . VAL A 1 276 ? -10.347 -6.379 7.757 1.00 98.81 276 VAL A N 1
ATOM 2163 C CA . VAL A 1 276 ? -10.670 -5.118 8.431 1.00 98.81 276 VAL A CA 1
ATOM 2164 C C . VAL A 1 276 ? -9.432 -4.630 9.184 1.00 98.81 276 VAL A C 1
ATOM 2166 O O . VAL A 1 276 ? -9.264 -4.955 10.365 1.00 98.81 276 VAL A O 1
ATOM 2169 N N . PRO A 1 277 ? -8.527 -3.890 8.526 1.00 98.81 277 PRO A N 1
ATOM 2170 C CA . PRO A 1 277 ? -7.328 -3.418 9.190 1.00 98.81 277 PRO A CA 1
ATOM 2171 C C . PRO A 1 277 ? -7.596 -2.183 10.052 1.00 98.81 277 PRO A C 1
ATOM 2173 O O . PRO A 1 277 ? -8.287 -1.248 9.637 1.00 98.81 277 PRO A O 1
ATOM 2176 N N . PHE A 1 278 ? -7.004 -2.188 11.244 1.00 98.88 278 PHE A N 1
ATOM 2177 C CA . PHE A 1 278 ? -6.952 -1.072 12.182 1.00 98.88 278 PHE A CA 1
ATOM 2178 C C . PHE A 1 278 ? -5.487 -0.717 12.414 1.00 98.88 278 PHE A C 1
ATOM 2180 O O . PHE A 1 278 ? -4.794 -1.409 13.159 1.00 98.88 278 PHE A O 1
ATOM 2187 N N . TYR A 1 279 ? -5.022 0.341 11.758 1.00 98.69 279 TYR A N 1
ATOM 2188 C CA . TYR A 1 279 ? -3.651 0.828 11.877 1.00 98.69 279 TYR A CA 1
ATOM 2189 C C . TYR A 1 279 ? -3.602 1.998 12.857 1.00 98.69 279 TYR A C 1
ATOM 2191 O O . TYR A 1 279 ? -4.109 3.072 12.536 1.00 98.69 279 TYR A O 1
ATOM 2199 N N . ILE A 1 280 ? -3.024 1.779 14.042 1.00 98.50 280 ILE A N 1
ATOM 2200 C CA . ILE A 1 280 ? -2.860 2.801 15.084 1.00 98.50 280 ILE A CA 1
ATOM 2201 C C . ILE A 1 280 ? -1.406 3.242 15.209 1.00 98.50 280 ILE A C 1
ATOM 2203 O O . ILE A 1 280 ? -0.496 2.417 15.232 1.00 98.50 280 ILE A O 1
ATOM 2207 N N . TYR A 1 281 ? -1.197 4.552 15.255 1.00 98.25 281 TYR A N 1
ATOM 2208 C CA . TYR A 1 281 ? 0.116 5.193 15.240 1.00 98.25 281 TYR A CA 1
ATOM 2209 C C . TYR A 1 281 ? 0.007 6.609 15.831 1.00 98.25 281 TYR A C 1
ATOM 2211 O O . TYR A 1 281 ? -1.097 7.129 15.988 1.00 98.25 281 TYR A O 1
ATOM 2219 N N . TYR A 1 282 ? 1.133 7.263 16.132 1.00 98.44 282 TYR A N 1
ATOM 2220 C CA . TYR A 1 282 ? 1.138 8.679 16.528 1.00 98.44 282 TYR A CA 1
ATOM 2221 C C . TYR A 1 282 ? 0.612 9.535 15.376 1.00 98.44 282 TYR A C 1
ATOM 2223 O O . TYR A 1 282 ? 1.240 9.568 14.319 1.00 98.44 282 TYR A O 1
ATOM 2231 N N . SER A 1 283 ? -0.500 10.252 15.552 1.00 98.44 283 SER A N 1
ATOM 2232 C CA . SER A 1 283 ? -1.232 10.903 14.449 1.00 98.44 283 SER A CA 1
ATOM 2233 C C . SER A 1 283 ? -0.357 11.769 13.527 1.00 98.44 283 SER A C 1
ATOM 2235 O O . SER A 1 283 ? -0.537 11.758 12.304 1.00 98.44 283 SER A O 1
ATOM 2237 N N . MET A 1 284 ? 0.654 12.434 14.094 1.00 98.62 284 MET A N 1
ATOM 2238 C CA . MET A 1 284 ? 1.666 13.216 13.381 1.00 98.62 284 MET A CA 1
ATOM 2239 C C . MET A 1 284 ? 2.388 12.439 12.269 1.00 98.62 284 MET A C 1
ATOM 2241 O O . MET A 1 284 ? 2.712 13.003 11.223 1.00 98.62 284 MET A O 1
ATOM 2245 N N . PHE A 1 285 ? 2.637 11.144 12.462 1.00 98.56 285 PHE A N 1
ATOM 2246 C CA . PHE A 1 285 ? 3.359 10.282 11.521 1.00 98.56 285 PHE A CA 1
ATOM 2247 C C . PHE A 1 285 ? 2.429 9.520 10.565 1.00 98.56 285 PHE A C 1
ATOM 2249 O O . PHE A 1 285 ? 2.850 8.582 9.892 1.00 98.56 285 PHE A O 1
ATOM 2256 N N . GLY A 1 286 ? 1.174 9.963 10.451 1.00 98.56 286 GLY A N 1
ATOM 2257 C CA . GLY A 1 286 ? 0.244 9.542 9.406 1.00 98.56 286 GLY A CA 1
ATOM 2258 C C . GLY A 1 286 ? 0.433 10.352 8.132 1.00 98.56 286 GLY A C 1
ATOM 2259 O O . GLY A 1 286 ? 1.489 10.331 7.506 1.00 98.56 286 GLY A O 1
ATOM 2260 N N . PHE A 1 287 ? -0.588 11.118 7.751 1.00 98.69 287 PHE A N 1
ATOM 2261 C CA . PHE A 1 287 ? -0.634 11.846 6.477 1.00 98.69 287 PHE A CA 1
ATOM 2262 C C . PHE A 1 287 ? 0.578 12.751 6.203 1.00 98.69 287 PHE A C 1
ATOM 2264 O O . PHE A 1 287 ? 0.942 12.922 5.043 1.00 98.69 287 PHE A O 1
ATOM 2271 N N . GLN A 1 288 ? 1.246 13.293 7.228 1.00 98.75 288 GLN A N 1
ATOM 2272 C CA . GLN A 1 288 ? 2.468 14.082 7.028 1.00 98.75 288 GLN A CA 1
ATOM 2273 C C . GLN A 1 288 ? 3.662 13.222 6.579 1.00 98.75 288 GLN A C 1
ATOM 2275 O O . GLN A 1 288 ? 4.483 13.674 5.783 1.00 98.75 288 GLN A O 1
ATOM 2280 N N . ARG A 1 289 ? 3.778 11.986 7.077 1.00 98.69 289 ARG A N 1
ATOM 2281 C CA . ARG A 1 289 ? 4.913 11.089 6.806 1.00 98.69 289 ARG A CA 1
ATOM 2282 C C . ARG A 1 289 ? 4.656 10.143 5.633 1.00 98.69 289 ARG A C 1
ATOM 2284 O O . ARG A 1 289 ? 5.571 9.878 4.861 1.00 98.69 289 ARG A O 1
ATOM 2291 N N . ILE A 1 290 ? 3.428 9.641 5.514 1.00 98.62 290 ILE A N 1
ATOM 2292 C CA . ILE A 1 290 ? 3.005 8.599 4.562 1.00 98.62 290 ILE A CA 1
ATOM 2293 C C . ILE A 1 290 ? 1.871 9.076 3.637 1.00 98.62 290 ILE A C 1
ATOM 2295 O O . ILE A 1 290 ? 1.096 8.270 3.128 1.00 98.62 290 ILE A O 1
ATOM 2299 N N . GLY A 1 291 ? 1.754 10.387 3.405 1.00 98.62 291 GLY A N 1
ATOM 2300 C CA . GLY A 1 291 ? 0.654 10.986 2.637 1.00 98.62 291 GLY A CA 1
ATOM 2301 C C . GLY A 1 291 ? 0.498 10.448 1.212 1.00 98.62 291 GLY A C 1
ATOM 2302 O O . GLY A 1 291 ? -0.625 10.216 0.774 1.00 98.62 291 GLY A O 1
ATOM 2303 N N . ASP A 1 292 ? 1.601 10.169 0.512 1.00 98.81 292 ASP A N 1
ATOM 2304 C CA . ASP A 1 292 ? 1.549 9.600 -0.846 1.00 98.81 292 ASP A CA 1
ATOM 2305 C C . ASP A 1 292 ? 1.012 8.154 -0.843 1.00 98.81 292 ASP A C 1
ATOM 2307 O O . ASP A 1 292 ? 0.252 7.760 -1.724 1.00 98.81 292 ASP A O 1
ATOM 2311 N N . LEU A 1 293 ? 1.307 7.376 0.210 1.00 98.81 293 LEU A N 1
ATOM 2312 C CA . LEU A 1 293 ? 0.713 6.048 0.408 1.00 98.81 293 LEU A CA 1
ATOM 2313 C C . LEU A 1 293 ? -0.772 6.140 0.778 1.00 98.81 293 LEU A C 1
ATOM 2315 O O . LEU A 1 293 ? -1.562 5.328 0.305 1.00 98.81 293 LEU A O 1
ATOM 2319 N N . ALA A 1 294 ? -1.177 7.134 1.571 1.00 98.81 294 ALA A N 1
ATOM 2320 C CA . ALA A 1 294 ? -2.592 7.388 1.852 1.00 98.81 294 ALA A CA 1
ATOM 2321 C C . ALA A 1 294 ? -3.363 7.778 0.579 1.00 98.81 294 ALA A C 1
ATOM 2323 O O . ALA A 1 294 ? -4.466 7.285 0.346 1.00 98.81 294 ALA A O 1
ATOM 2324 N N . TRP A 1 295 ? -2.754 8.577 -0.300 1.00 98.88 295 TRP A N 1
ATOM 2325 C CA . TRP A 1 295 ? -3.317 8.870 -1.616 1.00 98.88 295 TRP A CA 1
ATOM 2326 C C . TRP A 1 295 ? -3.435 7.607 -2.483 1.00 98.88 295 TRP A C 1
ATOM 2328 O O . TRP A 1 295 ? -4.499 7.327 -3.041 1.00 98.88 295 TRP A O 1
ATOM 2338 N N . ALA A 1 296 ? -2.372 6.799 -2.547 1.00 98.81 296 ALA A N 1
ATOM 2339 C CA . ALA A 1 296 ? -2.367 5.528 -3.270 1.00 98.81 296 ALA A CA 1
ATOM 2340 C C . ALA A 1 296 ? -3.399 4.528 -2.719 1.00 98.81 296 ALA A C 1
ATOM 2342 O O . ALA A 1 296 ? -3.976 3.751 -3.483 1.00 98.81 296 ALA A O 1
ATOM 2343 N N . ALA A 1 297 ? -3.683 4.557 -1.416 1.00 98.81 297 ALA A N 1
ATOM 2344 C CA . ALA A 1 297 ? -4.754 3.772 -0.817 1.00 98.81 297 ALA A CA 1
ATOM 2345 C C . ALA A 1 297 ? -6.140 4.203 -1.309 1.00 98.81 297 ALA A C 1
ATOM 2347 O O . ALA A 1 297 ? -6.978 3.351 -1.622 1.00 98.81 297 ALA A O 1
ATOM 2348 N N . GLY A 1 298 ? -6.362 5.517 -1.420 1.00 98.69 298 GLY A N 1
ATOM 2349 C CA . GLY A 1 298 ? -7.570 6.083 -2.011 1.00 98.69 298 GLY A CA 1
ATOM 2350 C C . GLY A 1 298 ? -7.785 5.597 -3.446 1.00 98.69 298 GLY A C 1
ATOM 2351 O O . GLY A 1 298 ? -8.866 5.090 -3.761 1.00 98.69 298 GLY A O 1
ATOM 2352 N N . ASP A 1 299 ? -6.742 5.660 -4.282 1.00 98.75 299 ASP A N 1
ATOM 2353 C CA . ASP A 1 299 ? -6.755 5.143 -5.663 1.00 98.75 299 ASP A CA 1
ATOM 2354 C C . ASP A 1 299 ? -7.011 3.624 -5.709 1.00 98.75 299 ASP A C 1
ATOM 2356 O O . ASP A 1 299 ? -7.844 3.128 -6.473 1.00 98.75 299 ASP A O 1
ATOM 2360 N N . SER A 1 300 ? -6.387 2.883 -4.789 1.00 98.00 300 SER A N 1
ATOM 2361 C CA . SER A 1 300 ? -6.528 1.427 -4.661 1.00 98.00 300 SER A CA 1
ATOM 2362 C C . SER A 1 300 ? -7.887 0.974 -4.114 1.00 98.00 300 SER A C 1
ATOM 2364 O O . SER A 1 300 ? -8.140 -0.232 -4.043 1.00 98.00 300 SER A O 1
ATOM 2366 N N . ARG A 1 301 ? -8.786 1.911 -3.766 1.00 98.19 301 ARG A N 1
ATOM 2367 C CA . ARG A 1 301 ? -10.108 1.639 -3.174 1.00 98.19 301 ARG A CA 1
ATOM 2368 C C . ARG A 1 301 ? -10.002 0.890 -1.843 1.00 98.19 301 ARG A C 1
ATOM 2370 O O . ARG A 1 301 ? -10.734 -0.075 -1.612 1.00 98.19 301 ARG A O 1
ATOM 2377 N N . ALA A 1 302 ? -9.052 1.297 -1.004 1.00 98.75 302 ALA A N 1
ATOM 2378 C CA . ALA A 1 302 ? -8.847 0.723 0.318 1.00 98.75 302 ALA A CA 1
ATOM 2379 C C . ALA A 1 302 ? -10.086 0.896 1.212 1.00 98.75 302 ALA A C 1
ATOM 2381 O O . ALA A 1 302 ? -10.761 1.923 1.159 1.00 98.75 302 ALA A O 1
ATOM 2382 N N . ARG A 1 303 ? -10.351 -0.119 2.041 1.00 98.81 303 ARG A N 1
ATOM 2383 C CA . ARG A 1 303 ? -11.407 -0.151 3.057 1.00 98.81 303 ARG A CA 1
ATOM 2384 C C . ARG A 1 303 ? -10.809 -0.570 4.399 1.00 98.81 303 ARG A C 1
ATOM 2386 O O . ARG A 1 303 ? -10.386 -1.712 4.561 1.00 98.81 303 ARG A O 1
ATOM 2393 N N . GLY A 1 304 ? -10.749 0.346 5.356 1.00 98.81 304 GLY A N 1
ATOM 2394 C CA . GLY A 1 304 ? -10.137 0.106 6.662 1.00 98.81 304 GLY A CA 1
ATOM 2395 C C . GLY A 1 304 ? -10.129 1.347 7.547 1.00 98.81 304 GLY A C 1
ATOM 2396 O O . GLY A 1 304 ? -10.669 2.389 7.174 1.00 98.81 304 GLY A O 1
ATOM 2397 N N . PHE A 1 305 ? -9.496 1.230 8.712 1.00 98.94 305 PHE A N 1
ATOM 2398 C CA . PHE A 1 305 ? -9.395 2.305 9.696 1.00 98.94 305 PHE A CA 1
ATOM 2399 C C . PHE A 1 305 ? -7.933 2.690 9.924 1.00 98.94 305 PHE A C 1
ATOM 2401 O O . PHE A 1 305 ? -7.109 1.849 10.288 1.00 98.94 305 PHE A O 1
ATOM 2408 N N . MET A 1 306 ? -7.631 3.967 9.725 1.00 98.81 306 MET A N 1
ATOM 2409 C CA . MET A 1 306 ? -6.418 4.625 10.192 1.00 98.81 306 MET A CA 1
ATOM 2410 C C . MET A 1 306 ? -6.745 5.358 11.494 1.00 98.81 306 MET A C 1
ATOM 2412 O O . MET A 1 306 ? -7.756 6.056 11.586 1.00 98.81 306 MET A O 1
ATOM 2416 N N . LEU A 1 307 ? -5.908 5.188 12.508 1.00 98.75 307 LEU A N 1
ATOM 2417 C CA . LEU A 1 307 ? -6.156 5.663 13.861 1.00 98.75 307 LEU A CA 1
ATOM 2418 C C . LEU A 1 307 ? -4.966 6.512 14.301 1.00 98.75 307 LEU A C 1
ATOM 2420 O O . LEU A 1 307 ? -3.912 5.995 14.668 1.00 98.75 307 LEU A O 1
ATOM 2424 N N . GLY A 1 308 ? -5.139 7.828 14.242 1.00 98.44 308 GLY A N 1
ATOM 2425 C CA . GLY A 1 308 ? -4.160 8.776 14.753 1.00 98.44 308 GLY A CA 1
ATOM 2426 C C . GLY A 1 308 ? -4.261 8.847 16.269 1.00 98.44 308 GLY A C 1
ATOM 2427 O O . GLY A 1 308 ? -4.986 9.688 16.789 1.00 98.44 308 GLY A O 1
ATOM 2428 N N . GLY A 1 309 ? -3.564 7.959 16.970 1.00 97.19 309 GLY A N 1
ATOM 2429 C CA . GLY A 1 309 ? -3.420 8.007 18.420 1.00 97.19 309 GLY A CA 1
ATOM 2430 C C . GLY A 1 309 ? -2.577 9.197 18.870 1.00 97.19 309 GLY A C 1
ATOM 2431 O O . GLY A 1 309 ? -1.896 9.830 18.057 1.00 97.19 309 GLY A O 1
ATOM 2432 N N . THR A 1 310 ? -2.644 9.496 20.173 1.00 95.50 310 THR A N 1
ATOM 2433 C CA . THR A 1 310 ? -1.925 10.619 20.806 1.00 95.50 310 THR A CA 1
ATOM 2434 C C . THR A 1 310 ? -2.085 11.934 20.026 1.00 95.50 310 THR A C 1
ATOM 2436 O O . THR A 1 310 ? -1.127 12.683 19.847 1.00 95.50 310 THR A O 1
ATOM 2439 N N . ALA A 1 311 ? -3.279 12.169 19.481 1.00 96.00 311 ALA A N 1
ATOM 2440 C CA . ALA A 1 311 ? -3.571 13.346 18.675 1.00 96.00 311 ALA A CA 1
ATOM 2441 C C . ALA A 1 311 ? -3.800 14.589 19.546 1.00 96.00 311 ALA A C 1
ATOM 2443 O O . ALA A 1 311 ? -3.923 14.500 20.765 1.00 96.00 311 ALA A O 1
ATOM 2444 N N . GLY A 1 312 ? -3.897 15.752 18.899 1.00 96.25 312 GLY A N 1
ATOM 2445 C CA . GLY A 1 312 ? -4.180 17.024 19.555 1.00 96.25 312 GLY A CA 1
ATOM 2446 C C . GLY A 1 312 ? -2.905 17.784 19.907 1.00 96.25 312 GLY A C 1
ATOM 2447 O O . GLY A 1 312 ? -2.023 17.288 20.607 1.00 96.25 312 GLY A O 1
ATOM 2448 N N . ARG A 1 313 ? -2.825 19.041 19.449 1.00 97.06 313 ARG A N 1
ATOM 2449 C CA . ARG A 1 313 ? -1.630 19.885 19.612 1.00 97.06 313 ARG A CA 1
ATOM 2450 C C . ARG A 1 313 ? -1.250 20.059 21.081 1.00 97.06 313 ARG A C 1
ATOM 2452 O O . ARG A 1 313 ? -0.077 20.141 21.400 1.00 97.06 313 ARG A O 1
ATOM 2459 N N . THR A 1 314 ? -2.242 20.150 21.958 1.00 97.19 314 THR A N 1
ATOM 2460 C CA . THR A 1 314 ? -2.040 20.416 23.387 1.00 97.19 314 THR A CA 1
ATOM 2461 C C . THR A 1 314 ? -2.159 19.169 24.256 1.00 97.19 314 THR A C 1
ATOM 2463 O O . THR A 1 314 ? -1.795 19.229 25.423 1.00 97.19 314 THR A O 1
ATOM 2466 N N . THR A 1 315 ? -2.687 18.069 23.716 1.00 94.56 315 THR A N 1
ATOM 2467 C CA . THR A 1 315 ? -3.020 16.852 24.473 1.00 94.56 315 THR A CA 1
ATOM 2468 C C . THR A 1 315 ? -1.807 15.934 24.628 1.00 94.56 315 THR A C 1
ATOM 2470 O O . THR A 1 315 ? -1.607 15.342 25.686 1.00 94.56 315 THR A O 1
ATOM 2473 N N . LEU A 1 316 ? -0.937 15.866 23.613 1.00 94.81 316 LEU A N 1
ATOM 2474 C CA . LEU A 1 316 ? 0.361 15.190 23.702 1.00 94.81 316 LEU A CA 1
ATOM 2475 C C . LEU A 1 316 ? 1.443 16.135 24.253 1.00 94.81 316 LEU A C 1
ATOM 2477 O O . LEU A 1 316 ? 2.502 16.342 23.658 1.00 94.81 316 LEU A O 1
ATOM 2481 N N . ASN A 1 317 ? 1.153 16.768 25.388 1.00 87.12 317 ASN A N 1
ATOM 2482 C CA . ASN A 1 317 ? 2.070 17.713 26.008 1.00 87.12 317 ASN A CA 1
ATOM 2483 C C . ASN A 1 317 ? 3.354 17.006 26.480 1.00 87.12 317 ASN A C 1
ATOM 2485 O O . ASN A 1 317 ? 3.303 15.992 27.171 1.00 87.12 317 ASN A O 1
ATOM 2489 N N . GLY A 1 318 ? 4.516 17.578 26.158 1.00 93.75 318 GLY A N 1
ATOM 2490 C CA . GLY A 1 318 ? 5.828 17.076 26.592 1.00 93.75 318 GLY A CA 1
ATOM 2491 C C . GLY A 1 318 ? 6.662 16.427 25.485 1.00 93.75 318 GLY A C 1
ATOM 2492 O O . GLY A 1 318 ? 7.887 16.464 25.575 1.00 93.75 318 GLY A O 1
ATOM 2493 N N . GLU A 1 319 ? 6.028 15.944 24.414 1.00 95.31 319 GLU A N 1
ATOM 2494 C CA . GLU A 1 319 ? 6.726 15.385 23.243 1.00 95.31 319 GLU A CA 1
ATOM 2495 C C . GLU A 1 319 ? 7.199 16.472 22.253 1.00 95.31 319 GLU A C 1
ATOM 2497 O O . GLU A 1 319 ? 8.152 16.277 21.490 1.00 95.31 319 GLU A O 1
ATOM 2502 N N . GLY A 1 320 ? 6.559 17.648 22.274 1.00 95.88 320 GLY A N 1
ATOM 2503 C CA . GLY A 1 320 ? 7.023 18.855 21.597 1.00 95.88 320 GLY A CA 1
ATOM 2504 C C . GLY A 1 320 ? 6.810 18.890 20.080 1.00 95.88 320 GLY A C 1
ATOM 2505 O O . GLY A 1 320 ? 5.966 18.204 19.502 1.00 95.88 320 GLY A O 1
ATOM 2506 N N . LEU A 1 321 ? 7.608 19.739 19.420 1.00 97.75 321 LEU A N 1
ATOM 2507 C CA . LEU A 1 321 ? 7.384 20.245 18.056 1.00 97.75 321 LEU A CA 1
ATOM 2508 C C . LEU A 1 321 ? 7.110 19.165 16.999 1.00 97.75 321 LEU A C 1
ATOM 2510 O O . LEU A 1 321 ? 6.303 19.387 16.099 1.00 97.75 321 LEU A O 1
ATOM 2514 N N . GLN A 1 322 ? 7.798 18.024 17.077 1.00 98.25 322 GLN A N 1
ATOM 2515 C CA . GLN A 1 322 ? 7.712 16.966 16.066 1.00 98.25 322 GLN A CA 1
ATOM 2516 C C . GLN A 1 322 ? 6.614 15.931 16.332 1.00 98.25 322 GLN A C 1
ATOM 2518 O O . GLN A 1 322 ? 6.463 15.037 15.508 1.00 98.25 322 GLN A O 1
ATOM 2523 N N . HIS A 1 323 ? 5.858 16.050 17.427 1.00 98.31 323 HIS A N 1
ATOM 2524 C CA . HIS A 1 323 ? 4.845 15.071 17.837 1.00 98.31 323 HIS A CA 1
ATOM 2525 C C . HIS A 1 323 ? 3.466 15.692 18.044 1.00 98.31 323 HIS A C 1
ATOM 2527 O O . HIS A 1 323 ? 2.465 15.094 17.662 1.00 98.31 323 HIS A O 1
ATOM 2533 N N . GLU A 1 324 ? 3.408 16.895 18.614 1.00 98.44 324 GLU A N 1
ATOM 2534 C CA . GLU A 1 324 ? 2.161 17.594 18.919 1.00 98.44 324 GLU A CA 1
ATOM 2535 C C . GLU A 1 324 ? 1.372 17.875 17.633 1.00 98.44 324 GLU A C 1
ATOM 2537 O O . GLU A 1 324 ? 1.674 18.821 16.908 1.00 98.44 324 GLU A O 1
ATOM 2542 N N . ASP A 1 325 ? 0.366 17.066 17.306 1.00 98.50 325 ASP A N 1
ATOM 2543 C CA . ASP A 1 325 ? -0.381 17.168 16.051 1.00 98.50 325 ASP A CA 1
ATOM 2544 C C . ASP A 1 325 ? -1.635 18.033 16.181 1.00 98.50 325 ASP A C 1
ATOM 2546 O O . ASP A 1 325 ? -2.582 17.707 16.888 1.00 98.50 325 ASP A O 1
ATOM 2550 N N . GLY A 1 326 ? -1.675 19.118 15.414 1.00 98.31 326 GLY A N 1
ATOM 2551 C CA . GLY A 1 326 ? -2.876 19.930 15.217 1.00 98.31 326 GLY A CA 1
ATOM 2552 C C . GLY A 1 326 ? -3.154 20.231 13.751 1.00 98.31 326 GLY A C 1
ATOM 2553 O O . GLY A 1 326 ? -3.583 21.341 13.451 1.00 98.31 326 GLY A O 1
ATOM 2554 N N . HIS A 1 327 ? -2.793 19.333 12.829 1.00 98.69 327 HIS A N 1
ATOM 2555 C CA . HIS A 1 327 ? -2.993 19.567 11.394 1.00 98.69 327 HIS A CA 1
ATOM 2556 C C . HIS A 1 327 ? -3.216 18.307 10.541 1.00 98.69 327 HIS A C 1
ATOM 2558 O O . HIS A 1 327 ? -3.504 18.450 9.352 1.00 98.69 327 HIS A O 1
ATOM 2564 N N . SER A 1 328 ? -3.145 17.093 11.098 1.00 98.75 328 SER A N 1
ATOM 2565 C CA . SER A 1 328 ? -3.401 15.860 10.336 1.00 98.75 328 SER A CA 1
ATOM 2566 C C . SER A 1 328 ? -4.766 15.841 9.640 1.00 98.75 328 SER A C 1
ATOM 2568 O O . SER A 1 328 ? -4.840 15.412 8.493 1.00 98.75 328 SER A O 1
ATOM 2570 N N . HIS A 1 329 ? -5.822 16.383 10.259 1.00 98.81 329 HIS A N 1
ATOM 2571 C CA . HIS A 1 329 ? -7.152 16.514 9.638 1.00 98.81 329 HIS A CA 1
ATOM 2572 C C . HIS A 1 329 ? -7.166 17.405 8.388 1.00 98.81 329 HIS A C 1
ATOM 2574 O O . HIS A 1 329 ? -7.909 17.128 7.450 1.00 98.81 329 HIS A O 1
ATOM 2580 N N . ILE A 1 330 ? -6.314 18.436 8.325 1.00 98.75 330 ILE A N 1
ATOM 2581 C CA . ILE A 1 330 ? -6.174 19.277 7.124 1.00 98.75 330 ILE A CA 1
ATOM 2582 C C . ILE A 1 330 ? -5.580 18.460 5.976 1.00 98.75 330 ILE A C 1
ATOM 2584 O O . ILE A 1 330 ? -6.044 18.560 4.843 1.00 98.75 330 ILE A O 1
ATOM 2588 N N . LEU A 1 331 ? -4.577 17.628 6.271 1.00 98.75 331 LEU A N 1
ATOM 2589 C CA . LEU A 1 331 ? -3.956 16.749 5.282 1.00 98.75 331 LEU A CA 1
ATOM 2590 C C . LEU A 1 331 ? -4.915 15.632 4.849 1.00 98.75 331 LEU A C 1
ATOM 2592 O O . LEU A 1 331 ? -5.080 15.401 3.653 1.00 98.75 331 LEU A O 1
ATOM 2596 N N . ALA A 1 332 ? -5.596 14.986 5.800 1.00 98.62 332 ALA A N 1
ATOM 2597 C CA . ALA A 1 332 ? -6.586 13.943 5.534 1.00 98.62 332 ALA A CA 1
ATOM 2598 C C . ALA A 1 332 ? -7.733 14.457 4.650 1.00 98.62 332 ALA A C 1
ATOM 2600 O O . ALA A 1 332 ? -8.136 13.781 3.705 1.00 98.62 332 ALA A O 1
ATOM 2601 N N . GLY A 1 333 ? -8.188 15.694 4.883 1.00 98.31 333 GLY A N 1
ATOM 2602 C CA . GLY A 1 333 ? -9.232 16.353 4.093 1.00 98.31 333 GLY A CA 1
ATOM 2603 C C . GLY A 1 333 ? -8.879 16.589 2.619 1.00 98.31 333 GLY A C 1
ATOM 2604 O O . GLY A 1 333 ? -9.757 16.944 1.836 1.00 98.31 333 GLY A O 1
ATOM 2605 N N . THR A 1 334 ? -7.622 16.377 2.212 1.00 98.69 334 THR A N 1
ATOM 2606 C CA . THR A 1 334 ? -7.226 16.435 0.796 1.00 98.69 334 THR A CA 1
ATOM 2607 C C . THR A 1 334 ? -7.563 15.157 0.022 1.00 98.69 334 THR A C 1
ATOM 2609 O O . THR A 1 334 ? -7.596 15.200 -1.207 1.00 98.69 334 THR A O 1
ATOM 2612 N N . ILE A 1 335 ? -7.845 14.039 0.705 1.00 98.88 335 ILE A N 1
ATOM 2613 C CA . ILE A 1 335 ? -8.114 12.738 0.079 1.00 98.88 335 ILE A CA 1
ATOM 2614 C C . ILE A 1 335 ? -9.634 12.510 -0.016 1.00 98.88 335 ILE A C 1
ATOM 2616 O O . ILE A 1 335 ? -10.286 12.341 1.015 1.00 98.88 335 ILE A O 1
ATOM 2620 N N . PRO A 1 336 ? -10.228 12.449 -1.227 1.00 98.81 336 PRO A N 1
ATOM 2621 C CA . PRO A 1 336 ? -11.687 12.487 -1.394 1.00 98.81 336 PRO A CA 1
ATOM 2622 C C . PRO A 1 336 ? -12.473 11.363 -0.710 1.00 98.81 336 PRO A C 1
ATOM 2624 O O . PRO A 1 336 ? -13.621 11.569 -0.325 1.00 98.81 336 PRO A O 1
ATOM 2627 N N . ASN A 1 337 ? -11.890 10.169 -0.594 1.00 98.75 337 ASN A N 1
ATOM 2628 C CA . ASN A 1 337 ? -12.529 8.993 0.003 1.00 98.75 337 ASN A CA 1
ATOM 2629 C C . ASN A 1 337 ? -11.985 8.634 1.399 1.00 98.75 337 ASN A C 1
ATOM 2631 O O . ASN A 1 337 ? -12.233 7.526 1.878 1.00 98.75 337 ASN A O 1
ATOM 2635 N N . CYS A 1 338 ? -11.293 9.572 2.057 1.00 98.88 338 CYS A N 1
ATOM 2636 C CA . CYS A 1 338 ? -10.907 9.486 3.464 1.00 98.88 338 CYS A CA 1
ATOM 2637 C C . CYS A 1 338 ? -11.966 10.166 4.343 1.00 98.88 338 CYS A C 1
ATOM 2639 O O . CYS A 1 338 ? -12.090 11.391 4.357 1.00 98.88 338 CYS A O 1
ATOM 2641 N N . ILE A 1 339 ? -12.730 9.384 5.103 1.00 98.88 339 ILE A N 1
ATOM 2642 C CA . ILE A 1 339 ? -13.752 9.905 6.015 1.00 98.88 339 ILE A CA 1
ATOM 2643 C C . ILE A 1 339 ? -13.112 10.159 7.378 1.00 98.88 339 ILE A C 1
ATOM 2645 O O . ILE A 1 339 ? -12.743 9.216 8.075 1.00 98.88 339 ILE A O 1
ATOM 2649 N N . SER A 1 340 ? -12.974 11.431 7.746 1.00 98.75 340 SER A N 1
ATOM 2650 C CA . SER A 1 340 ? -12.194 11.846 8.917 1.00 98.75 340 SER A CA 1
ATOM 2651 C C . SER A 1 340 ? -13.090 12.292 10.076 1.00 98.75 340 SER A C 1
ATOM 2653 O O . SER A 1 340 ? -14.017 13.071 9.863 1.00 98.75 340 SER A O 1
ATOM 2655 N N . TYR A 1 341 ? -12.803 11.822 11.291 1.00 98.88 341 TYR A N 1
ATOM 2656 C CA . TYR A 1 341 ? -13.510 12.183 12.525 1.00 98.88 341 TYR A CA 1
ATOM 2657 C C . TYR A 1 341 ? -12.535 12.491 13.669 1.00 98.88 341 TYR A C 1
ATOM 2659 O O . TYR A 1 341 ? -11.481 11.866 13.773 1.00 98.88 341 TYR A O 1
ATOM 2667 N N . ASP A 1 342 ? -12.929 13.411 14.551 1.00 98.75 342 ASP A N 1
ATOM 2668 C CA . ASP A 1 342 ? -12.217 13.753 15.790 1.00 98.75 342 ASP A CA 1
ATOM 2669 C C . ASP A 1 342 ? -13.147 13.564 17.004 1.00 98.75 342 ASP A C 1
ATOM 2671 O O . ASP A 1 342 ? -13.728 14.531 17.501 1.00 98.75 342 ASP A O 1
ATOM 2675 N N . PRO A 1 343 ? -13.418 12.307 17.410 1.00 98.38 343 PRO A N 1
ATOM 2676 C CA . PRO A 1 343 ? -14.348 12.014 18.494 1.00 98.38 343 PRO A CA 1
ATOM 2677 C C . PRO A 1 343 ? -13.801 12.457 19.854 1.00 98.38 343 PRO A C 1
ATOM 2679 O O . PRO A 1 343 ? -12.633 12.249 20.184 1.00 98.38 343 PRO A O 1
ATOM 2682 N N . THR A 1 344 ? -14.697 12.979 20.683 1.00 98.38 344 THR A N 1
ATOM 2683 C CA . THR A 1 344 ? -14.444 13.332 22.083 1.00 98.38 344 THR A CA 1
ATOM 2684 C C . THR A 1 344 ? -14.887 12.203 23.013 1.00 98.38 344 THR A C 1
ATOM 2686 O O . THR A 1 344 ? -14.200 11.859 23.965 1.00 98.38 344 THR A O 1
ATOM 2689 N N . PHE A 1 345 ? -16.020 11.549 22.764 1.00 98.44 345 PHE A N 1
ATOM 2690 C CA . PHE A 1 345 ? -16.566 10.583 23.720 1.00 98.44 345 PHE A CA 1
ATOM 2691 C C . PHE A 1 345 ? -16.495 9.126 23.255 1.00 98.44 345 PHE A C 1
ATOM 2693 O O . PHE A 1 345 ? -16.461 8.818 22.066 1.00 98.44 345 PHE A O 1
ATOM 2700 N N . SER A 1 346 ? -16.498 8.189 24.211 1.00 98.12 346 SER A N 1
ATOM 2701 C CA . SER A 1 346 ? -16.393 6.751 23.952 1.00 98.12 346 SER A CA 1
ATOM 2702 C C . SER A 1 346 ? -17.530 6.236 23.075 1.00 98.12 346 SER A C 1
ATOM 2704 O O . SER A 1 346 ? -17.305 5.372 22.227 1.00 98.12 346 SER A O 1
ATOM 2706 N N . TYR A 1 347 ? -18.736 6.783 23.254 1.00 98.31 347 TYR A N 1
ATOM 2707 C CA . TYR A 1 347 ? -19.893 6.415 22.449 1.00 98.31 347 TYR A CA 1
ATOM 2708 C C . TYR A 1 347 ? -19.739 6.874 20.996 1.00 98.31 347 TYR A C 1
ATOM 2710 O O . TYR A 1 347 ? -20.136 6.144 20.095 1.00 98.31 347 TYR A O 1
ATOM 2718 N N . GLU A 1 348 ? -19.100 8.022 20.744 1.00 98.62 348 GLU A N 1
ATOM 2719 C CA . GLU A 1 348 ? -18.840 8.509 19.385 1.00 98.62 348 GLU A CA 1
ATOM 2720 C C . GLU A 1 348 ? -17.880 7.566 18.664 1.00 98.62 348 GLU A C 1
ATOM 2722 O O . GLU A 1 348 ? -18.156 7.154 17.542 1.00 98.62 348 GLU A O 1
ATOM 2727 N N . VAL A 1 349 ? -16.802 7.134 19.334 1.00 98.75 349 VAL A N 1
ATOM 2728 C CA . VAL A 1 349 ? -15.871 6.139 18.777 1.00 98.75 349 VAL A CA 1
ATOM 2729 C C . VAL A 1 349 ? -16.612 4.842 18.425 1.00 98.75 349 VAL A C 1
ATOM 2731 O O . VAL A 1 349 ? -16.429 4.310 17.331 1.00 98.75 349 VAL A O 1
ATOM 2734 N N . ALA A 1 350 ? -17.477 4.345 19.317 1.00 98.56 350 ALA A N 1
ATOM 2735 C CA . ALA A 1 350 ? -18.256 3.127 19.081 1.00 98.56 350 ALA A CA 1
ATOM 2736 C C . ALA A 1 350 ? -19.200 3.261 17.876 1.00 98.56 350 ALA A C 1
ATOM 2738 O O . ALA A 1 350 ? -19.216 2.388 17.005 1.00 98.56 350 ALA A O 1
ATOM 2739 N N . VAL A 1 351 ? -19.942 4.369 17.799 1.00 98.56 351 VAL A N 1
ATOM 2740 C CA . VAL A 1 351 ? -20.863 4.662 16.694 1.00 98.56 351 VAL A CA 1
ATOM 2741 C C . VAL A 1 351 ? -20.105 4.809 15.375 1.00 98.56 351 VAL A C 1
ATOM 2743 O O . VAL A 1 351 ? -20.485 4.182 14.390 1.00 98.56 351 VAL A O 1
ATOM 2746 N N . ILE A 1 352 ? -19.005 5.569 15.343 1.00 98.81 352 ILE A N 1
ATOM 2747 C CA . ILE A 1 352 ? -18.217 5.802 14.123 1.00 98.81 352 ILE A CA 1
ATOM 2748 C C . ILE A 1 352 ? -17.590 4.499 13.618 1.00 98.81 352 ILE A C 1
ATOM 2750 O O . ILE A 1 352 ? -17.656 4.222 12.421 1.00 98.81 352 ILE A O 1
ATOM 2754 N N . VAL A 1 353 ? -17.014 3.672 14.499 1.00 98.88 353 VAL A N 1
ATOM 2755 C CA . VAL A 1 353 ? -16.430 2.381 14.096 1.00 98.88 353 VAL A CA 1
ATOM 2756 C C . VAL A 1 353 ? -17.511 1.445 13.556 1.00 98.88 353 VAL A C 1
ATOM 2758 O O . VAL A 1 353 ? -17.329 0.861 12.488 1.00 98.88 353 VAL A O 1
ATOM 2761 N N . GLN A 1 354 ? -18.655 1.328 14.236 1.00 98.69 354 GLN A N 1
ATOM 2762 C CA . GLN A 1 354 ? -19.763 0.494 13.762 1.00 98.69 354 GLN A CA 1
ATOM 2763 C C . GLN A 1 354 ? -20.311 0.994 12.415 1.00 98.69 354 GLN A C 1
ATOM 2765 O O . GLN A 1 354 ? -20.524 0.196 11.500 1.00 98.69 354 GLN A O 1
ATOM 2770 N N . HIS A 1 355 ? -20.455 2.310 12.257 1.00 98.81 355 HIS A N 1
ATOM 2771 C CA . HIS A 1 355 ? -20.895 2.939 11.017 1.00 98.81 355 HIS A CA 1
ATOM 2772 C C . HIS A 1 355 ? -19.895 2.733 9.869 1.00 98.81 355 HIS A C 1
ATOM 2774 O O . HIS A 1 355 ? -20.290 2.417 8.746 1.00 98.81 355 HIS A O 1
ATOM 2780 N N . GLY A 1 356 ? -18.593 2.848 10.142 1.00 98.81 356 GLY A N 1
ATOM 2781 C CA . GLY A 1 356 ? -17.544 2.563 9.166 1.00 98.81 356 GLY A CA 1
ATOM 2782 C C . GLY A 1 356 ? -17.544 1.101 8.725 1.00 98.81 356 GLY A C 1
ATOM 2783 O O . GLY A 1 356 ? -17.424 0.821 7.533 1.00 98.81 356 GLY A O 1
ATOM 2784 N N . LEU A 1 357 ? -17.761 0.165 9.657 1.00 98.81 357 LEU A N 1
ATOM 2785 C CA . LEU A 1 357 ? -17.900 -1.260 9.344 1.00 98.81 357 LEU A CA 1
ATOM 2786 C C . LEU A 1 357 ? -19.090 -1.519 8.412 1.00 98.81 357 LEU A C 1
ATOM 2788 O O . LEU A 1 357 ? -18.950 -2.237 7.420 1.00 98.81 357 LEU A O 1
ATOM 2792 N N . GLN A 1 358 ? -20.236 -0.904 8.711 1.00 98.75 358 GLN A N 1
ATOM 2793 C CA . GLN A 1 358 ? -21.448 -0.990 7.901 1.00 98.75 358 GLN A CA 1
ATOM 2794 C C . GLN A 1 358 ? -21.184 -0.490 6.474 1.00 98.75 358 GLN A C 1
ATOM 2796 O O . GLN A 1 358 ? -21.336 -1.251 5.515 1.00 98.75 358 GLN A O 1
ATOM 2801 N N . ARG A 1 359 ? -20.673 0.737 6.332 1.00 98.75 359 ARG A N 1
ATOM 2802 C CA . ARG A 1 359 ? -20.418 1.347 5.020 1.00 98.75 359 ARG A CA 1
ATOM 2803 C C . ARG A 1 359 ? -19.410 0.560 4.189 1.00 98.75 359 ARG A C 1
ATOM 2805 O O . ARG A 1 359 ? -19.667 0.255 3.029 1.00 98.75 359 ARG A O 1
ATOM 2812 N N . MET A 1 360 ? -18.275 0.185 4.774 1.00 98.62 360 MET A N 1
ATOM 2813 C CA . MET A 1 360 ? -17.178 -0.436 4.026 1.00 98.62 360 MET A CA 1
ATOM 2814 C C . MET A 1 360 ? -17.410 -1.920 3.711 1.00 98.62 360 MET A C 1
ATOM 2816 O O . MET A 1 360 ? -17.058 -2.389 2.626 1.00 98.62 360 MET A O 1
ATOM 2820 N N . PHE A 1 361 ? -17.990 -2.691 4.636 1.00 98.25 361 PHE A N 1
ATOM 2821 C CA . PHE A 1 361 ? -18.003 -4.157 4.530 1.00 98.25 361 PHE A CA 1
ATOM 2822 C C . PHE A 1 361 ? -19.392 -4.770 4.325 1.00 98.25 361 PHE A C 1
ATOM 2824 O O . PHE A 1 361 ? -19.480 -5.929 3.908 1.00 98.25 361 PHE A O 1
ATOM 2831 N N . VAL A 1 362 ? -20.467 -4.007 4.549 1.00 97.94 362 VAL A N 1
ATOM 2832 C CA . VAL A 1 362 ? -21.851 -4.438 4.286 1.00 97.94 362 VAL A CA 1
ATOM 2833 C C . VAL A 1 362 ? -22.417 -3.720 3.060 1.00 97.94 362 VAL A C 1
ATOM 2835 O O . VAL A 1 362 ? -22.910 -4.376 2.133 1.00 97.94 362 VAL A O 1
ATOM 2838 N N . ASP A 1 363 ? -22.289 -2.394 3.023 1.00 97.81 363 ASP A N 1
ATOM 2839 C CA . ASP A 1 363 ? -22.751 -1.555 1.907 1.00 97.81 363 ASP A CA 1
ATOM 2840 C C . ASP A 1 363 ? -21.708 -1.462 0.784 1.00 97.81 363 ASP A C 1
ATOM 2842 O O . ASP A 1 363 ? -22.043 -1.134 -0.352 1.00 97.81 363 ASP A O 1
ATOM 2846 N N . GLN A 1 364 ? -20.469 -1.872 1.078 1.00 97.31 364 GLN A N 1
ATOM 2847 C CA . GLN A 1 364 ? -19.351 -1.970 0.138 1.00 97.31 364 GLN A CA 1
ATOM 2848 C C . GLN A 1 364 ? -18.968 -0.638 -0.516 1.00 97.31 364 GLN A C 1
ATOM 2850 O O . GLN A 1 364 ? -18.565 -0.601 -1.680 1.00 97.31 364 GLN A O 1
ATOM 2855 N N . GLU A 1 365 ? -19.045 0.445 0.252 1.00 98.25 365 GLU A N 1
ATOM 2856 C CA . GLU A 1 365 ? -18.532 1.751 -0.143 1.00 98.25 365 GLU A CA 1
ATOM 2857 C C . GLU A 1 365 ? -16.995 1.764 -0.158 1.00 98.25 365 GLU A C 1
ATOM 2859 O O . GLU A 1 365 ? -16.338 1.348 0.797 1.00 98.25 365 GLU A O 1
ATOM 2864 N N . ASP A 1 366 ? -16.416 2.282 -1.245 1.00 98.06 366 ASP A N 1
ATOM 2865 C CA . ASP A 1 366 ? -14.964 2.418 -1.432 1.00 98.06 366 ASP A CA 1
ATOM 2866 C C . ASP A 1 366 ? -14.410 3.668 -0.732 1.00 98.06 366 ASP A C 1
ATOM 2868 O O . ASP A 1 366 ? -13.891 4.597 -1.364 1.00 98.06 366 ASP A O 1
ATOM 2872 N N . VAL A 1 367 ? -14.547 3.675 0.589 1.00 98.88 367 VAL A N 1
ATOM 2873 C CA . VAL A 1 367 ? -14.020 4.692 1.499 1.00 98.88 367 VAL A CA 1
ATOM 2874 C C . VAL A 1 367 ? -13.163 4.030 2.571 1.00 98.88 367 VAL A C 1
ATOM 2876 O O . VAL A 1 367 ? -13.344 2.852 2.871 1.00 98.88 367 VAL A O 1
ATOM 2879 N N . TYR A 1 368 ? -12.275 4.798 3.190 1.00 98.94 368 TYR A N 1
ATOM 2880 C CA . TYR A 1 368 ? -11.603 4.396 4.422 1.00 98.94 368 TYR A CA 1
ATOM 2881 C C . TYR A 1 368 ? -11.743 5.492 5.474 1.00 98.94 368 TYR A C 1
ATOM 2883 O O . TYR A 1 368 ? -12.037 6.645 5.158 1.00 98.94 368 TYR A O 1
ATOM 2891 N N . PHE A 1 369 ? -11.588 5.117 6.737 1.00 98.94 369 PHE A N 1
ATOM 2892 C CA . PHE A 1 369 ? -11.853 5.995 7.868 1.00 98.94 369 PHE A CA 1
ATOM 2893 C C . PHE A 1 369 ? -10.550 6.438 8.523 1.00 98.94 369 PHE A C 1
ATOM 2895 O O . PHE A 1 369 ? -9.648 5.626 8.720 1.00 98.94 369 PHE A O 1
ATOM 2902 N N . TYR A 1 370 ? -10.482 7.712 8.898 1.00 98.94 370 TYR A N 1
ATOM 2903 C CA . TYR A 1 370 ? -9.447 8.271 9.754 1.00 98.94 370 TYR A CA 1
ATOM 2904 C C . TYR A 1 370 ? -10.075 8.795 11.042 1.00 98.94 370 TYR A C 1
ATOM 2906 O O . TYR A 1 370 ? -10.964 9.643 11.002 1.00 98.94 370 TYR A O 1
ATOM 2914 N N . LEU A 1 371 ? -9.635 8.280 12.185 1.00 98.75 371 LEU A N 1
ATOM 2915 C CA . LEU A 1 371 ? -10.067 8.764 13.492 1.00 98.75 371 LEU A CA 1
ATOM 2916 C C . LEU A 1 371 ? -8.844 9.240 14.265 1.00 98.75 371 LEU A C 1
ATOM 2918 O O . LEU A 1 371 ? -7.884 8.484 14.420 1.00 98.75 371 LEU A O 1
ATOM 2922 N N . THR A 1 372 ? -8.890 10.457 14.790 1.00 98.81 372 THR A N 1
ATOM 2923 C CA . THR A 1 372 ? -7.961 10.874 15.844 1.00 98.81 372 THR A CA 1
ATOM 2924 C C . THR A 1 372 ? -8.433 10.344 17.193 1.00 98.81 372 THR A C 1
ATOM 2926 O O . THR A 1 372 ? -9.628 10.290 17.476 1.00 98.81 372 THR A O 1
ATOM 2929 N N . LEU A 1 373 ? -7.491 9.901 18.021 1.00 98.38 373 LEU A N 1
ATOM 2930 C CA . LEU A 1 373 ? -7.735 9.370 19.355 1.00 98.38 373 LEU A CA 1
ATOM 2931 C C . LEU A 1 373 ? -6.790 10.057 20.346 1.00 98.38 373 LEU A C 1
ATOM 2933 O O . LEU A 1 373 ? -5.598 10.231 20.087 1.00 98.38 373 LEU A O 1
ATOM 2937 N N . MET A 1 374 ? -7.335 10.427 21.499 1.00 96.50 374 MET A N 1
ATOM 2938 C CA . MET A 1 374 ? -6.644 11.166 22.551 1.00 96.50 374 MET A CA 1
ATOM 2939 C C . MET A 1 374 ? -6.049 10.199 23.579 1.00 96.50 374 MET A C 1
ATOM 2941 O O . MET A 1 374 ? -6.559 9.090 23.776 1.00 96.50 374 MET A O 1
ATOM 2945 N N . ASN A 1 375 ? -4.978 10.621 24.248 1.00 94.69 375 ASN A N 1
ATOM 2946 C CA . ASN A 1 375 ? -4.335 9.909 25.360 1.00 94.69 375 ASN A CA 1
ATOM 2947 C C . ASN A 1 375 ? -4.772 10.426 26.744 1.00 94.69 375 ASN A C 1
ATOM 2949 O O . ASN A 1 375 ? -4.567 9.730 27.735 1.00 94.69 375 ASN A O 1
ATOM 2953 N N . GLU A 1 376 ? -5.374 11.615 26.815 1.00 96.50 376 GLU A N 1
ATOM 2954 C CA . GLU A 1 376 ? -5.877 12.207 28.058 1.00 96.50 376 GLU A CA 1
ATOM 2955 C C . GLU A 1 376 ? -7.122 11.474 28.575 1.00 96.50 376 GLU A C 1
ATOM 2957 O O . GLU A 1 376 ? -8.013 11.123 27.798 1.00 96.50 376 GLU A O 1
ATOM 2962 N N . ASN A 1 377 ? -7.172 11.246 29.890 1.00 97.69 377 ASN A N 1
ATOM 2963 C CA . ASN A 1 377 ? -8.297 10.599 30.554 1.00 97.69 377 ASN A CA 1
ATOM 2964 C C . ASN A 1 377 ? -9.275 11.639 31.105 1.00 97.69 377 ASN A C 1
ATOM 2966 O O . ASN A 1 377 ? -8.864 12.574 31.784 1.00 97.69 377 ASN A O 1
ATOM 2970 N N . TYR A 1 378 ? -10.567 11.430 30.867 1.00 97.69 378 TYR A N 1
ATOM 2971 C CA . TYR A 1 378 ? -11.653 12.205 31.467 1.00 97.69 378 TYR A CA 1
ATOM 2972 C C . TYR A 1 378 ? -12.925 11.359 31.575 1.00 97.69 378 TYR A C 1
ATOM 2974 O O . TYR A 1 378 ? -12.972 10.200 31.151 1.00 97.69 378 TYR A O 1
ATOM 2982 N N . GLN A 1 379 ? -13.965 11.908 32.204 1.00 97.88 379 GLN A N 1
ATOM 2983 C CA . GLN A 1 379 ? -15.260 11.241 32.308 1.00 97.88 379 GLN A CA 1
ATOM 2984 C C . GLN A 1 379 ? -15.988 11.242 30.962 1.00 97.88 379 GLN A C 1
ATOM 2986 O O . GLN A 1 379 ? -16.136 12.276 30.312 1.00 97.88 379 GLN A O 1
ATOM 2991 N N . HIS A 1 380 ? -16.510 10.081 30.576 1.00 98.12 380 HIS A N 1
ATOM 2992 C CA . HIS A 1 380 ? -17.336 9.931 29.387 1.00 98.12 380 HIS A CA 1
ATOM 2993 C C . HIS A 1 380 ? -18.815 9.826 29.799 1.00 98.12 380 HIS A C 1
ATOM 2995 O O . HIS A 1 380 ? -19.149 8.992 30.649 1.00 98.12 380 HIS A O 1
ATOM 3001 N N . PRO A 1 381 ? -19.713 10.658 29.240 1.00 97.75 381 PRO A N 1
ATOM 3002 C CA . PRO A 1 381 ? -21.135 10.609 29.551 1.00 97.75 381 PRO A CA 1
ATOM 3003 C C . PRO A 1 381 ? -21.842 9.497 28.765 1.00 97.75 381 PRO A C 1
ATOM 3005 O O . PRO A 1 381 ? -21.270 8.895 27.855 1.00 97.75 381 PRO A O 1
ATOM 3008 N N . ASP A 1 382 ? -23.099 9.231 29.120 1.00 97.19 382 ASP A N 1
ATOM 3009 C CA . ASP A 1 382 ? -23.972 8.375 28.317 1.00 97.19 382 ASP A CA 1
ATOM 3010 C C . ASP A 1 382 ? -24.179 8.961 26.915 1.00 97.19 382 ASP A C 1
ATOM 3012 O O . ASP A 1 382 ? -24.234 10.182 26.734 1.00 97.19 382 ASP A O 1
ATOM 3016 N N . MET A 1 383 ? -24.363 8.081 25.931 1.00 96.94 383 MET A N 1
ATOM 3017 C CA . MET A 1 383 ? -24.840 8.485 24.615 1.00 96.94 383 MET A CA 1
ATOM 3018 C C . MET A 1 383 ? -26.212 9.172 24.756 1.00 96.94 383 MET A C 1
ATOM 3020 O O . MET A 1 383 ? -27.129 8.577 25.338 1.00 96.94 383 MET A O 1
ATOM 3024 N N . PRO A 1 384 ? -26.393 10.400 24.235 1.00 94.25 384 PRO A N 1
ATOM 3025 C CA . PRO A 1 384 ? -27.673 11.092 24.312 1.00 94.25 384 PRO A CA 1
ATOM 3026 C C . PRO A 1 384 ? -28.807 10.278 23.678 1.00 94.25 384 PRO A C 1
ATOM 3028 O O . PRO A 1 384 ? -28.652 9.670 22.620 1.00 94.25 384 PRO A O 1
ATOM 3031 N N . MET A 1 385 ? -29.980 10.283 24.314 1.00 87.12 385 MET A N 1
ATOM 3032 C CA . MET A 1 385 ? -31.151 9.577 23.794 1.00 87.12 385 MET A CA 1
ATOM 3033 C C . MET A 1 385 ? -31.579 10.165 22.439 1.00 87.12 385 MET A C 1
ATOM 3035 O O . MET A 1 385 ? -31.869 11.357 22.349 1.00 87.12 385 MET A O 1
ATOM 3039 N N . GLY A 1 386 ? -31.666 9.318 21.410 1.00 72.38 386 GLY A N 1
ATOM 3040 C CA . GLY A 1 386 ? -32.053 9.711 20.049 1.00 72.38 386 GLY A CA 1
ATOM 3041 C C . GLY A 1 386 ? -30.895 10.119 19.130 1.00 72.38 386 GLY A C 1
ATOM 3042 O O . GLY A 1 386 ? -31.173 10.565 18.018 1.00 72.38 386 GLY A O 1
ATOM 3043 N N . ALA A 1 387 ? -29.647 9.982 19.593 1.00 59.59 387 ALA A N 1
ATOM 3044 C CA . ALA A 1 387 ? -28.444 10.069 18.763 1.00 59.59 387 ALA A CA 1
ATOM 3045 C C . ALA A 1 387 ? -28.285 8.866 17.821 1.00 59.59 387 ALA A C 1
ATOM 3047 O O . ALA A 1 387 ? -28.777 7.763 18.172 1.00 59.59 387 ALA A O 1
#